Protein 2AJR (pdb70)

Sequence (624 aa):
HVLTVTLNPALDREIFIEDFQVNRLYRINDLSKTQSPGGKGINVSIALSKLGVPSVATGFVGGYGKILVEELRKISKLITTNFVYVEGETRENIEIIDEKNKTITAINFPGPDVTDDVNHFLRRYKTLSKVDCVVISGSIPPGVNEGICNELVRLARERGVFVFVEQTPRLLERIYEGPEFPNVVKPDLRGNHASFLGVDLKTFDDYVKLAEKLAEKSQVSVVSYEVKNDIVATREGVWLIRSKEEIDTSHLLGAGDAYVAGVYYFIKHGANFLEAKFGFASALAATRRKEKYPDLEAIKKEYDHFTVERVKHVLTVTLNPALDREIFIEDFQVNRLYRINDLSKTQSPGGKGINVSIALSKLGVPSVATGFVGGYGKILVEELRKISKLITTNFVYVEGETRENIEIIDEKNKTITAINFPGPDVTDDVNHFLRRYKTLSKVDCVVISGSIPPGVNEGICNELVRLARERGVFVFVEQTPRLLERIYEGPEFPNVVKPDLRGNHASFLGVDLKTFDDYVKLAEKLAEKSQVSVVSYEVKNDIVATREGVWLIRSKEEIDTSHLLGAGDAYVAGVYYFIKHGANFLEAKFGFASALAATRRKEKYPDLEAIKKEYDHFTVERVK

Radius of gyration: 28.87 Å; Cα contacts (8 Å, |Δi|>4): 1434; chains: 2; bounding box: 76×63×67 Å

Organism: Thermotoga maritima (strain ATCC 43589 / DSM 3109 / JCM 10099 / NBRC 100826 / MSB8) (NCBI:txid243274)

Nearest PDB structures (foldseek):
  2ajr-assembly1_B  TM=1.003E+00  e=1.050E-59  Thermotoga maritima
  3uqd-assembly1_C  TM=8.537E-01  e=3.147E-20  Escherichia coli K-12
  3cqd-assembly1_A-2  TM=8.526E-01  e=2.576E-19  unclassified
  3umo-assembly1_A  TM=8.609E-01  e=9.195E-19  Escherichia coli K-12
  3uqe-assembly1_B-2  TM=8.311E-01  e=7.788E-19  Escherichia coli K-12

Structure (mmCIF, N/CA/C/O backbone):
data_2AJR
#
_entry.id   2AJR
#
_cell.length_a   115.796
_cell.length_b   115.796
_cell.length_c   124.828
_cell.angle_alpha   90.000
_cell.angle_beta   90.000
_cell.angle_gamma   90.000
#
_symmetry.space_group_name_H-M   'P 41 21 2'
#
loop_
_entity.id
_entity.type
_entity.pdbx_description
1 polymer 'sugar kinase, pfkB family'
2 non-polymer 'MAGNESIUM ION'
3 non-polymer 'ACETATE ION'
4 water water
#
loop_
_atom_site.group_PDB
_atom_site.id
_atom_site.type_symbol
_atom_site.label_atom_id
_atom_site.label_alt_id
_atom_site.label_comp_id
_atom_site.label_asym_id
_atom_site.label_entity_id
_atom_site.label_seq_id
_atom_site.pdbx_PDB_ins_code
_atom_site.Cartn_x
_atom_site.Cartn_y
_atom_site.Cartn_z
_atom_site.occupancy
_atom_site.B_iso_or_equiv
_atom_site.auth_seq_id
_atom_site.auth_comp_id
_atom_site.auth_asym_id
_atom_site.auth_atom_id
_atom_site.pdbx_PDB_model_num
ATOM 1 N N . HIS A 1 12 ? 21.130 -10.934 119.669 1.00 63.39 0 HIS A N 1
ATOM 2 C CA . HIS A 1 12 ? 22.017 -10.199 118.717 1.00 61.18 0 HIS A CA 1
ATOM 3 C C . HIS A 1 12 ? 23.267 -9.731 119.470 1.00 61.49 0 HIS A C 1
ATOM 4 O O . HIS A 1 12 ? 23.199 -9.415 120.660 1.00 62.06 0 HIS A O 1
ATOM 15 N N . VAL A 1 14 ? 27.548 -8.143 118.402 1.00 45.78 2 VAL A N 1
ATOM 16 C CA . VAL A 1 14 ? 28.384 -7.600 117.340 1.00 40.35 2 VAL A CA 1
ATOM 17 C C . VAL A 1 14 ? 29.849 -7.931 117.578 1.00 37.52 2 VAL A C 1
ATOM 18 O O . VAL A 1 14 ? 30.309 -7.947 118.716 1.00 36.90 2 VAL A O 1
ATOM 22 N N . LEU A 1 15 ? 30.576 -8.190 116.491 1.00 35.21 3 LEU A N 1
ATOM 23 C CA . LEU A 1 15 ? 32.037 -8.318 116.505 1.00 32.57 3 LEU A CA 1
ATOM 24 C C . LEU A 1 15 ? 32.657 -7.109 115.812 1.00 32.51 3 LEU A C 1
ATOM 25 O O . LEU A 1 15 ? 32.332 -6.853 114.651 1.00 32.07 3 LEU A O 1
ATOM 30 N N . THR A 1 16 ? 33.546 -6.387 116.501 1.00 29.90 4 THR A N 1
ATOM 31 C CA . THR A 1 16 ? 34.295 -5.299 115.877 1.00 29.65 4 THR A CA 1
ATOM 32 C C . THR A 1 16 ? 35.757 -5.722 115.732 1.00 31.53 4 THR A C 1
ATOM 33 O O . THR A 1 16 ? 36.362 -6.264 116.667 1.00 30.93 4 THR A O 1
ATOM 37 N N . VAL A 1 17 ? 36.308 -5.472 114.543 1.00 31.67 5 VAL A N 1
ATOM 38 C CA . VAL A 1 17 ? 37.684 -5.792 114.233 1.00 30.24 5 VAL A CA 1
ATOM 39 C C . VAL A 1 17 ? 38.435 -4.493 114.044 1.00 30.65 5 VAL A C 1
ATOM 40 O O . VAL A 1 17 ? 38.044 -3.670 113.235 1.00 31.69 5 VAL A O 1
ATOM 44 N N . THR A 1 18 ? 39.515 -4.321 114.790 1.00 30.56 6 THR A N 1
ATOM 45 C CA . THR A 1 18 ? 40.363 -3.131 114.705 1.00 30.66 6 THR A CA 1
ATOM 46 C C . THR A 1 18 ? 41.793 -3.634 114.632 1.00 29.80 6 THR A C 1
ATOM 47 O O . THR A 1 18 ? 42.438 -3.855 115.649 1.00 32.77 6 THR A O 1
ATOM 51 N N . LEU A 1 19 ? 42.289 -3.856 113.430 1.00 29.84 7 LEU A N 1
ATOM 52 C CA . LEU A 1 19 ? 43.595 -4.450 113.281 1.00 29.03 7 LEU A CA 1
ATOM 53 C C . LEU A 1 19 ? 44.685 -3.522 113.775 1.00 29.66 7 LEU A C 1
ATOM 54 O O . LEU A 1 19 ? 45.763 -3.991 114.159 1.00 30.88 7 LEU A O 1
ATOM 59 N N . ASN A 1 20 ? 44.400 -2.220 113.785 1.00 30.86 8 ASN A N 1
ATOM 60 C CA . ASN A 1 20 ? 45.371 -1.201 114.190 1.00 30.61 8 ASN A CA 1
ATOM 61 C C . ASN A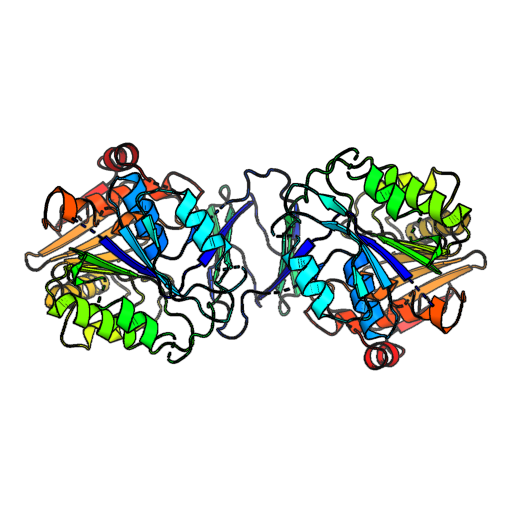 1 20 ? 44.799 -0.246 115.255 1.00 31.09 8 ASN A C 1
ATOM 62 O O . ASN A 1 20 ? 44.576 0.925 114.991 1.00 30.57 8 ASN A O 1
ATOM 67 N N . PRO A 1 21 ? 44.592 -0.739 116.478 1.00 32.41 9 PRO A N 1
ATOM 68 C CA . PRO A 1 21 ? 44.044 0.115 117.526 1.00 33.64 9 PRO A CA 1
ATOM 69 C C . PRO A 1 21 ? 44.962 1.247 117.902 1.00 34.01 9 PRO A C 1
ATOM 70 O O . PRO A 1 21 ? 46.150 1.199 117.597 1.00 35.31 9 PRO A O 1
ATOM 74 N N . ALA A 1 22 ? 44.429 2.249 118.598 1.00 33.94 10 ALA A N 1
ATOM 75 C CA . ALA A 1 22 ? 45.268 3.337 119.088 1.00 33.32 10 ALA A CA 1
ATOM 76 C C . ALA A 1 22 ? 44.779 3.851 120.432 1.00 34.48 10 ALA A C 1
ATOM 77 O O . ALA A 1 22 ? 43.607 3.736 120.745 1.00 37.65 10 ALA A O 1
ATOM 79 N N . LEU A 1 23 ? 45.698 4.374 121.235 1.00 34.29 11 LEU A N 1
ATOM 80 C CA . LEU A 1 23 ? 45.357 5.281 122.316 1.00 35.39 11 LEU A CA 1
ATOM 81 C C . LEU A 1 23 ? 45.331 6.692 121.750 1.00 35.50 11 LEU A C 1
ATOM 82 O O . LEU A 1 23 ? 46.308 7.152 121.184 1.00 38.75 11 LEU A O 1
ATOM 87 N N . ASP A 1 24 ? 44.208 7.372 121.887 1.00 35.25 12 ASP A N 1
ATOM 88 C CA . ASP A 1 24 ? 44.072 8.725 121.396 1.00 35.83 12 ASP A CA 1
ATOM 89 C C . ASP A 1 24 ? 44.409 9.660 122.534 1.00 37.41 12 ASP A C 1
ATOM 90 O O . ASP A 1 24 ? 43.769 9.617 123.587 1.00 40.27 12 ASP A O 1
ATOM 95 N N . ARG A 1 25 ? 45.436 10.480 122.343 1.00 38.16 13 ARG A N 1
ATOM 96 C CA . ARG A 1 25 ? 45.707 11.573 123.250 1.00 36.92 13 ARG A CA 1
ATOM 97 C C . ARG A 1 25 ? 45.214 12.876 122.651 1.00 36.05 13 ARG A C 1
ATOM 98 O O . ARG A 1 25 ? 45.840 13.428 121.742 1.00 34.38 13 ARG A O 1
ATOM 106 N N . GLU A 1 26 ? 44.093 13.364 123.175 1.00 37.17 14 GLU A N 1
ATOM 107 C CA . GLU A 1 26 ? 43.520 14.648 122.770 1.00 37.53 14 GLU A CA 1
ATOM 108 C C . GLU A 1 26 ? 44.035 15.767 123.683 1.00 34.29 14 GLU A C 1
ATOM 109 O O . GLU A 1 26 ? 44.091 15.642 124.905 1.00 34.94 14 GLU A O 1
ATOM 115 N N . ILE A 1 27 ? 44.424 16.869 123.072 1.00 32.32 15 ILE A N 1
ATOM 116 C CA . ILE A 1 27 ? 44.964 18.005 123.788 1.00 29.68 15 ILE A CA 1
ATOM 117 C C . ILE A 1 27 ? 44.235 19.212 123.231 1.00 29.18 15 ILE A C 1
ATOM 118 O O . ILE A 1 27 ? 44.148 19.364 122.016 1.00 29.44 15 ILE A O 1
ATOM 123 N N . PHE A 1 28 ? 43.716 20.058 124.112 1.00 29.61 16 PHE A N 1
ATOM 124 C CA . PHE A 1 28 ? 42.892 21.196 123.724 1.00 31.44 16 PHE A CA 1
ATOM 125 C C . PHE A 1 28 ? 43.641 22.469 124.052 1.00 30.80 16 PHE A C 1
ATOM 126 O O . PHE A 1 28 ? 43.846 22.788 125.201 1.00 31.25 16 PHE A O 1
ATOM 134 N N . ILE A 1 29 ? 44.091 23.150 123.010 1.00 31.50 17 ILE A N 1
ATOM 135 C CA . ILE A 1 29 ? 44.884 24.357 123.118 1.00 32.05 17 ILE A CA 1
ATOM 136 C C . ILE A 1 29 ? 44.272 25.421 122.210 1.00 32.48 17 ILE A C 1
ATOM 137 O O . ILE A 1 29 ? 44.204 25.266 120.996 1.00 33.81 17 ILE A O 1
ATOM 142 N N . GLU A 1 30 ? 43.827 26.504 122.795 1.00 34.53 18 GLU A N 1
ATOM 143 C CA . GLU A 1 30 ? 43.333 27.628 122.012 1.00 36.29 18 GLU A CA 1
ATOM 144 C C . GLU A 1 30 ? 44.518 28.446 121.451 1.00 35.49 18 GLU A C 1
ATOM 145 O O . GLU A 1 30 ? 45.489 28.724 122.167 1.00 33.03 18 GLU A O 1
ATOM 151 N N . ASP A 1 31 ? 44.413 28.823 120.170 1.00 35.10 19 ASP A N 1
ATOM 152 C CA . ASP A 1 31 ? 45.476 29.526 119.427 1.00 34.35 19 ASP A CA 1
ATOM 153 C C . ASP A 1 31 ? 46.746 28.718 119.410 1.00 31.76 19 ASP A C 1
ATOM 154 O O . ASP A 1 31 ? 47.818 29.204 119.721 1.00 30.59 19 ASP A O 1
ATOM 159 N N . PHE A 1 32 ? 46.602 27.463 119.024 1.00 31.87 20 PHE A N 1
ATOM 160 C CA . PHE A 1 32 ? 47.738 26.596 118.847 1.00 31.12 20 PHE A CA 1
ATOM 161 C C . PHE A 1 32 ? 48.516 27.036 117.612 1.00 31.30 20 PHE A C 1
ATOM 162 O O . PHE A 1 32 ? 47.972 27.105 116.489 1.00 30.76 20 PHE A O 1
ATOM 170 N N . GLN A 1 33 ? 49.785 27.352 117.832 1.00 31.05 21 GLN A N 1
ATOM 171 C CA . GLN A 1 33 ? 50.700 27.635 116.748 1.00 31.76 21 GLN A CA 1
ATOM 172 C C . GLN A 1 33 ? 52.025 26.920 116.960 1.00 31.14 21 GLN A C 1
ATOM 173 O O . GLN A 1 33 ? 52.383 26.502 118.057 1.00 31.31 21 GLN A O 1
ATOM 179 N N . VAL A 1 34 ? 52.742 26.806 115.861 1.00 30.71 22 VAL A N 1
ATOM 180 C CA . VAL A 1 34 ? 53.937 26.013 115.748 1.00 29.19 22 VAL A CA 1
ATOM 181 C C . VAL A 1 34 ? 55.114 26.779 116.359 1.00 28.06 22 VAL A C 1
ATOM 182 O O . VAL A 1 34 ? 55.087 28.002 116.420 1.00 29.62 22 VAL A O 1
ATOM 186 N N . ASN A 1 35 ? 56.123 26.062 116.833 1.00 26.99 23 ASN A N 1
ATOM 187 C CA . ASN A 1 35 ? 57.334 26.683 117.400 1.00 29.04 23 ASN A CA 1
ATOM 188 C C . ASN A 1 35 ? 57.099 27.446 118.722 1.00 29.44 23 ASN A C 1
ATOM 189 O O . ASN A 1 35 ? 57.680 28.503 118.940 1.00 28.38 23 ASN A O 1
ATOM 194 N N . ARG A 1 36 ? 56.244 26.905 119.588 1.00 30.94 24 ARG A N 1
ATOM 195 C CA . ARG A 1 36 ? 56.029 27.438 120.935 1.00 31.39 24 ARG A CA 1
ATOM 196 C C . ARG A 1 36 ? 55.879 26.300 121.949 1.00 29.16 24 ARG A C 1
ATOM 197 O O . ARG A 1 36 ? 55.518 25.173 121.598 1.00 25.78 24 ARG A O 1
ATOM 205 N N . LEU A 1 37 ? 56.195 26.603 123.206 1.00 29.68 25 LEU A N 1
ATOM 206 C CA . LEU A 1 37 ? 56.022 25.659 124.316 1.00 28.42 25 LEU A CA 1
ATOM 207 C C . LEU A 1 37 ? 54.664 25.873 124.952 1.00 28.01 25 LEU A C 1
ATOM 208 O O . LEU A 1 37 ? 54.320 26.989 125.292 1.00 29.61 25 LEU A O 1
ATOM 213 N N . TYR A 1 38 ? 53.888 24.813 125.112 1.00 28.51 26 TYR A N 1
ATOM 214 C CA . TYR A 1 38 ? 52.618 24.906 125.828 1.00 29.65 26 TYR A CA 1
ATOM 215 C C . TYR A 1 38 ? 52.636 24.079 127.113 1.00 31.13 26 TYR A C 1
ATOM 216 O O . TYR A 1 38 ? 52.968 22.901 127.087 1.00 30.31 26 TYR A O 1
ATOM 225 N N . ARG A 1 39 ? 52.297 24.720 128.234 1.00 32.79 27 ARG A N 1
ATOM 226 C CA . ARG A 1 39 ? 52.099 24.030 129.504 1.00 33.31 27 ARG A CA 1
ATOM 227 C C . ARG A 1 39 ? 50.615 23.811 129.764 1.00 33.72 27 ARG A C 1
ATOM 228 O O . ARG A 1 39 ? 49.905 24.752 130.057 1.00 32.42 27 ARG A O 1
ATOM 236 N N . ILE A 1 40 ? 50.148 22.573 129.647 1.00 35.78 28 ILE A N 1
ATOM 237 C CA . ILE A 1 40 ? 48.769 22.257 129.980 1.00 38.84 28 ILE A CA 1
ATOM 238 C C . ILE A 1 40 ? 48.667 22.072 131.501 1.00 40.18 28 ILE A C 1
ATOM 239 O O . ILE A 1 40 ? 49.012 21.017 132.010 1.00 42.27 28 ILE A O 1
ATOM 244 N N . ASN A 1 41 ? 48.222 23.099 132.224 1.00 42.14 29 ASN A N 1
ATOM 245 C CA . ASN A 1 41 ? 48.019 23.015 133.701 1.00 43.61 29 ASN A CA 1
ATOM 246 C C . ASN A 1 41 ? 46.691 22.344 134.051 1.00 45.26 29 ASN A C 1
ATOM 247 O O . ASN A 1 41 ? 46.620 21.449 134.892 1.00 45.51 29 ASN A O 1
ATOM 252 N N . ASP A 1 42 ? 45.645 22.833 133.398 1.00 46.13 30 ASP A N 1
ATOM 253 C CA . ASP A 1 42 ? 44.297 22.313 133.511 1.00 46.79 30 ASP A CA 1
ATOM 254 C C . ASP A 1 42 ? 44.258 20.864 133.028 1.00 47.11 30 ASP A C 1
ATOM 255 O O . ASP A 1 42 ? 44.533 20.594 131.851 1.00 47.91 30 ASP A O 1
ATOM 260 N N . LEU A 1 43 ? 43.909 19.935 133.921 1.00 46.77 31 LEU A N 1
ATOM 261 C CA . LEU A 1 43 ? 43.837 18.511 133.548 1.00 47.10 31 LEU A CA 1
ATOM 262 C C . LEU A 1 43 ? 42.642 18.217 132.631 1.00 45.38 31 LEU A C 1
ATOM 263 O O . LEU A 1 43 ? 42.595 17.160 131.992 1.00 44.96 31 LEU A O 1
ATOM 268 N N . SER A 1 44 ? 41.695 19.152 132.557 1.00 43.73 32 SER A N 1
ATOM 269 C CA . SER A 1 44 ? 40.551 19.033 131.647 1.00 43.91 32 SER A CA 1
ATOM 270 C C . SER A 1 44 ? 40.835 19.467 130.213 1.00 43.57 32 SER A C 1
ATOM 271 O O . SER A 1 44 ? 39.924 19.462 129.391 1.00 43.57 32 SER A O 1
ATOM 274 N N . LYS A 1 45 ? 42.056 19.900 129.915 1.00 44.16 33 LYS A N 1
ATOM 275 C CA . LYS A 1 45 ? 42.417 20.270 128.540 1.00 45.61 33 LYS A CA 1
ATOM 276 C C . LYS A 1 45 ? 43.215 19.157 127.864 1.00 44.80 33 LYS A C 1
ATOM 277 O O . LYS A 1 45 ? 43.825 19.348 126.813 1.00 43.54 33 LYS A O 1
ATOM 283 N N . THR A 1 46 ? 43.205 17.991 128.496 1.00 45.11 34 THR A N 1
ATOM 284 C CA . THR A 1 46 ? 43.703 16.787 127.895 1.00 44.59 34 THR A CA 1
ATOM 285 C C . THR A 1 46 ? 42.748 15.631 128.182 1.00 44.53 34 THR A C 1
ATOM 286 O O . THR A 1 46 ? 42.024 15.626 129.168 1.00 45.28 34 THR A O 1
ATOM 290 N N . GLN A 1 47 ? 42.758 14.656 127.292 1.00 45.18 35 GLN A N 1
ATOM 291 C CA . GLN A 1 47 ? 41.879 13.511 127.384 1.00 46.09 35 GLN A CA 1
ATOM 292 C C . GLN A 1 47 ? 42.616 12.345 126.767 1.00 44.33 35 GLN A C 1
ATOM 293 O O . GLN A 1 47 ? 43.317 12.498 125.766 1.00 44.51 35 GLN A O 1
ATOM 307 N N . SER A 1 49 ? 42.074 8.130 125.720 1.00 39.23 37 SER A N 1
ATOM 308 C CA . SER A 1 49 ? 41.070 7.096 125.605 1.00 39.21 37 SER A CA 1
ATOM 309 C C . SER A 1 49 ? 41.439 6.071 124.559 1.00 38.18 37 SER A C 1
ATOM 310 O O . SER A 1 49 ? 42.162 6.391 123.621 1.00 38.53 37 SER A O 1
ATOM 313 N N . PRO A 1 50 ? 40.920 4.842 124.696 1.00 35.08 38 PRO A N 1
ATOM 314 C CA . PRO A 1 50 ? 41.034 3.844 123.656 1.00 33.81 38 PRO A CA 1
ATOM 315 C C . PRO A 1 50 ? 40.403 4.295 122.369 1.00 33.64 38 PRO A C 1
ATOM 316 O O . PRO A 1 50 ? 39.346 4.907 122.397 1.00 35.54 38 PRO A O 1
ATOM 320 N N . GLY A 1 51 ? 41.054 3.972 121.253 1.00 33.56 39 GLY A N 1
ATOM 321 C CA . GLY A 1 51 ? 40.616 4.361 119.933 1.00 32.21 39 GLY A CA 1
ATOM 322 C C . GLY A 1 51 ? 40.969 3.339 118.870 1.00 32.35 39 GLY A C 1
ATOM 323 O O . GLY A 1 51 ? 41.339 2.207 119.175 1.00 32.74 39 GLY A O 1
ATOM 324 N N . GLY A 1 52 ? 40.864 3.749 117.612 1.00 32.59 40 GLY A N 1
ATOM 325 C CA . GLY A 1 52 ? 40.807 2.810 116.503 1.00 34.27 40 GLY A CA 1
ATOM 326 C C . GLY A 1 52 ? 39.347 2.689 116.137 1.00 34.62 40 GLY A C 1
ATOM 327 O O . GLY A 1 52 ? 38.486 2.661 117.009 1.00 35.43 40 GLY A O 1
ATOM 328 N N . LYS A 1 53 ? 39.058 2.627 114.851 1.00 35.51 41 LYS A N 1
ATOM 329 C CA . LYS A 1 53 ? 37.677 2.768 114.396 1.00 37.24 41 LYS A CA 1
ATOM 330 C C . LYS A 1 53 ? 36.721 1.715 114.981 1.00 35.71 41 LYS A C 1
ATOM 331 O O . LYS A 1 53 ? 35.641 2.063 115.449 1.00 37.44 41 LYS A O 1
ATOM 337 N N . GLY A 1 54 ? 37.125 0.452 114.993 1.00 33.81 42 GLY A N 1
ATOM 338 C CA . GLY A 1 54 ? 36.262 -0.615 115.485 1.00 34.55 42 GLY A CA 1
ATOM 339 C C . GLY A 1 54 ? 36.072 -0.573 116.994 1.00 35.36 42 GLY A C 1
ATOM 340 O O . GLY A 1 54 ? 35.004 -0.910 117.523 1.00 36.41 42 GLY A O 1
ATOM 341 N N . ILE A 1 55 ? 37.120 -0.156 117.688 1.00 34.08 43 ILE A N 1
ATOM 342 C CA . ILE A 1 55 ? 37.062 0.021 119.121 1.00 32.55 43 ILE A CA 1
ATOM 343 C C . ILE A 1 55 ? 36.099 1.148 119.490 1.00 32.68 43 ILE A C 1
ATOM 344 O O . ILE A 1 55 ? 35.339 1.017 120.447 1.00 30.73 43 ILE A O 1
ATOM 349 N N . ASN A 1 56 ? 36.122 2.238 118.718 1.00 33.21 44 ASN A N 1
ATOM 350 C CA . ASN A 1 56 ? 35.207 3.359 118.952 1.00 33.11 44 ASN A CA 1
ATOM 351 C C . ASN A 1 56 ? 33.762 2.900 118.672 1.00 32.22 44 ASN A C 1
ATOM 352 O O . ASN A 1 56 ? 32.827 3.340 119.346 1.00 30.55 44 ASN A O 1
ATOM 357 N N . VAL A 1 57 ? 33.591 2.020 117.681 1.00 31.00 45 VAL A N 1
ATOM 358 C CA . VAL A 1 57 ? 32.266 1.457 117.385 1.00 30.43 45 VAL A CA 1
ATOM 359 C C . VAL A 1 57 ? 31.775 0.628 118.561 1.00 30.09 45 VAL A C 1
ATOM 360 O O . VAL A 1 57 ? 30.616 0.738 118.932 1.00 31.98 45 VAL A O 1
ATOM 364 N N . SER A 1 58 ? 32.653 -0.167 119.166 1.00 29.02 46 SER A N 1
ATOM 365 C CA . SER A 1 58 ? 32.310 -0.873 120.397 1.00 29.98 46 SER A CA 1
ATOM 366 C C . SER A 1 58 ? 31.914 0.077 121.520 1.00 30.19 46 SER A C 1
ATOM 367 O O . SER A 1 58 ? 30.929 -0.150 122.216 1.00 30.53 46 SER A O 1
ATOM 370 N N . ILE A 1 59 ? 32.681 1.143 121.708 1.00 31.59 47 ILE A N 1
ATOM 371 C CA . ILE A 1 59 ? 32.347 2.131 122.738 1.00 31.64 47 ILE A CA 1
ATOM 372 C C . ILE A 1 59 ? 30.972 2.737 122.407 1.00 31.73 47 ILE A C 1
ATOM 373 O O . ILE A 1 59 ? 30.080 2.734 123.250 1.00 33.27 47 ILE A O 1
ATOM 378 N N . ALA A 1 60 ? 30.805 3.216 121.177 1.00 30.75 48 ALA A N 1
ATOM 379 C CA . ALA A 1 60 ? 29.513 3.716 120.680 1.00 30.88 48 ALA A CA 1
ATOM 380 C C . ALA A 1 60 ? 28.335 2.747 120.929 1.00 31.67 48 ALA A C 1
ATOM 381 O O . ALA A 1 60 ? 27.306 3.133 121.485 1.00 32.66 48 ALA A O 1
ATOM 383 N N . LEU A 1 61 ? 28.477 1.496 120.514 1.00 30.95 49 LEU A N 1
ATOM 384 C CA . LEU A 1 61 ? 27.417 0.522 120.736 1.00 31.28 49 LEU A CA 1
ATOM 385 C C . LEU A 1 61 ? 27.098 0.333 122.234 1.00 31.98 49 LEU A C 1
ATOM 386 O O . LEU A 1 61 ? 25.917 0.190 122.608 1.00 32.78 49 LEU A O 1
ATOM 391 N N . SER A 1 62 ? 28.129 0.363 123.082 1.00 31.84 50 SER A N 1
ATOM 392 C CA . SER A 1 62 ? 27.932 0.221 124.527 1.00 33.84 50 SER A CA 1
ATOM 393 C C . SER A 1 62 ? 27.041 1.326 125.100 1.00 33.61 50 SER A C 1
ATOM 394 O O . SER A 1 62 ? 26.167 1.042 125.891 1.00 33.62 50 SER A O 1
ATOM 397 N N . LYS A 1 63 ? 27.226 2.567 124.665 1.00 34.95 51 LYS A N 1
ATOM 398 C CA . LYS A 1 63 ? 26.389 3.678 125.126 1.00 36.95 51 LYS A CA 1
ATOM 399 C C . LYS A 1 63 ? 24.924 3.454 124.779 1.00 36.20 51 LYS A C 1
ATOM 400 O O . LYS A 1 63 ? 24.037 4.012 125.426 1.00 36.09 51 LYS A O 1
ATOM 406 N N . LEU A 1 64 ? 24.675 2.661 123.743 1.00 35.31 52 LEU A N 1
ATOM 407 C CA . LEU A 1 64 ? 23.315 2.380 123.296 1.00 35.19 52 LEU A CA 1
ATOM 408 C C . LEU A 1 64 ? 22.819 1.019 123.779 1.00 34.96 52 LEU A C 1
ATOM 409 O O . LEU A 1 64 ? 21.812 0.505 123.287 1.00 35.46 52 LEU A O 1
ATOM 414 N N . GLY A 1 65 ? 23.539 0.426 124.724 1.00 34.67 53 GLY A N 1
ATOM 415 C CA . GLY A 1 65 ? 23.134 -0.839 125.327 1.00 32.97 53 GLY A CA 1
ATOM 416 C C . GLY A 1 65 ? 23.362 -2.076 124.475 1.00 33.07 53 GLY A C 1
ATOM 417 O O . GLY A 1 65 ? 22.900 -3.135 124.831 1.00 31.78 53 GLY A O 1
ATOM 418 N N . VAL A 1 66 ? 24.082 -1.966 123.361 1.00 34.24 54 VAL A N 1
ATOM 419 C CA . VAL A 1 66 ? 24.377 -3.135 122.532 1.00 33.55 54 VAL A CA 1
ATOM 420 C C . VAL A 1 66 ? 25.782 -3.659 122.863 1.00 32.70 54 VAL A C 1
ATOM 421 O O . VAL A 1 66 ? 26.743 -2.910 122.784 1.00 33.42 54 VAL A O 1
ATOM 425 N N . PRO A 1 67 ? 25.898 -4.946 123.245 1.00 31.59 55 PRO A N 1
ATOM 426 C CA . PRO A 1 67 ? 27.199 -5.522 123.564 1.00 30.38 55 PRO A CA 1
ATOM 427 C C . PRO A 1 67 ? 28.000 -5.849 122.323 1.00 32.09 55 PRO A C 1
ATOM 428 O O . PRO A 1 67 ? 27.427 -6.009 121.233 1.00 32.53 55 PRO A O 1
ATOM 432 N N . SER A 1 68 ? 29.321 -5.910 122.470 1.00 31.44 56 SER A N 1
ATOM 433 C CA . SER A 1 68 ? 30.169 -6.316 121.364 1.00 32.46 56 SER A CA 1
ATOM 434 C C . SER A 1 68 ? 31.373 -7.083 121.864 1.00 33.06 56 SER A C 1
ATOM 435 O O . SER A 1 68 ? 31.752 -6.941 123.017 1.00 34.44 56 SER A O 1
ATOM 438 N N . VAL A 1 69 ? 31.956 -7.904 120.991 1.00 33.72 57 VAL A N 1
ATOM 439 C CA . VAL A 1 69 ? 33.326 -8.388 121.172 1.00 33.41 57 VAL A CA 1
ATOM 440 C C . VAL A 1 69 ? 34.263 -7.556 120.308 1.00 33.12 57 VAL A C 1
ATOM 441 O O . VAL A 1 69 ? 34.022 -7.387 119.109 1.00 33.76 57 VAL A O 1
ATOM 445 N N . ALA A 1 70 ? 35.321 -7.029 120.922 1.00 32.24 58 ALA A N 1
ATOM 446 C CA . ALA A 1 70 ? 36.310 -6.231 120.211 1.00 31.52 58 ALA A CA 1
ATOM 447 C C . ALA A 1 70 ? 37.552 -7.075 119.974 1.00 32.22 58 ALA A C 1
ATOM 448 O O . ALA A 1 70 ? 38.134 -7.598 120.924 1.00 34.19 58 ALA A O 1
ATOM 450 N N . THR A 1 71 ? 37.964 -7.206 118.713 1.00 30.82 59 THR A N 1
ATOM 451 C CA . THR A 1 71 ? 39.196 -7.913 118.392 1.00 29.46 59 THR A CA 1
ATOM 452 C C . THR A 1 71 ? 40.172 -7.087 117.520 1.00 29.29 59 THR A C 1
ATOM 453 O O . THR A 1 71 ? 39.828 -6.006 117.041 1.00 26.85 59 THR A O 1
ATOM 457 N N . GLY A 1 72 ? 41.384 -7.624 117.342 1.00 28.04 60 GLY A N 1
ATOM 458 C CA . GLY A 1 72 ? 42.496 -6.903 116.732 1.00 29.04 60 GLY A CA 1
ATOM 459 C C . GLY A 1 72 ? 43.855 -7.293 117.311 1.00 29.57 60 GLY A C 1
ATOM 460 O O . GLY A 1 72 ? 44.019 -8.373 117.880 1.00 30.24 60 GLY A O 1
ATOM 461 N N . PHE A 1 73 ? 44.840 -6.412 117.164 1.00 29.31 61 PHE A N 1
ATOM 462 C CA . PHE A 1 73 ? 46.154 -6.641 117.751 1.00 29.22 61 PHE A CA 1
ATOM 463 C C . PHE A 1 73 ? 46.440 -5.555 118.770 1.00 28.41 61 PHE A C 1
ATOM 464 O O . PHE A 1 73 ? 46.163 -4.404 118.515 1.00 30.32 61 PHE A O 1
ATOM 472 N N . VAL A 1 74 ? 46.995 -5.920 119.920 1.00 27.57 62 VAL A N 1
ATOM 473 C CA . VAL A 1 74 ? 47.474 -4.948 120.875 1.00 27.62 62 VAL A CA 1
ATOM 474 C C . VAL A 1 74 ? 48.848 -5.384 121.299 1.00 27.57 62 VAL A C 1
ATOM 475 O O . VAL A 1 74 ? 49.191 -6.565 121.180 1.00 27.55 62 VAL A O 1
ATOM 479 N N . GLY A 1 75 ? 49.646 -4.452 121.806 1.00 28.20 63 GLY A N 1
ATOM 480 C CA . GLY A 1 75 ? 50.963 -4.845 122.302 1.00 29.73 63 GLY A CA 1
ATOM 481 C C . GLY A 1 75 ? 51.618 -3.879 123.245 1.00 29.01 63 GLY A C 1
ATOM 482 O O . GLY A 1 75 ? 51.254 -2.716 123.299 1.00 30.08 63 GLY A O 1
ATOM 483 N N . GLY A 1 76 ? 52.605 -4.376 123.980 1.00 30.91 64 GLY A N 1
ATOM 484 C CA . GLY A 1 76 ? 53.406 -3.555 124.885 1.00 32.50 64 GLY A CA 1
ATOM 485 C C . GLY A 1 76 ? 52.664 -2.789 125.963 1.00 33.77 64 GLY A C 1
ATOM 486 O O . GLY A 1 76 ? 51.553 -3.143 126.351 1.00 35.71 64 GLY A O 1
ATOM 487 N N . TYR A 1 77 ? 53.304 -1.728 126.441 1.00 34.90 65 TYR A N 1
ATOM 488 C CA . TYR A 1 77 ? 52.754 -0.865 127.481 1.00 36.41 65 TYR A CA 1
ATOM 489 C C . TYR A 1 77 ? 51.452 -0.194 127.069 1.00 35.47 65 TYR A C 1
ATOM 490 O O . TYR A 1 77 ? 50.499 -0.128 127.856 1.00 34.16 65 TYR A O 1
ATOM 507 N N . GLY A 1 79 ? 49.448 -1.206 124.800 1.00 33.44 67 GLY A N 1
ATOM 508 C CA . GLY A 1 79 ? 48.446 -2.241 124.689 1.00 33.62 67 GLY A CA 1
ATOM 509 C C . GLY A 1 79 ? 47.753 -2.477 126.010 1.00 33.46 67 GLY A C 1
ATOM 510 O O . GLY A 1 79 ? 46.531 -2.567 126.055 1.00 33.23 67 GLY A O 1
ATOM 511 N N . LYS A 1 80 ? 48.530 -2.566 127.085 1.00 33.70 68 LYS A N 1
ATOM 512 C CA . LYS A 1 80 ? 47.969 -2.850 128.404 1.00 36.01 68 LYS A CA 1
ATOM 513 C C . LYS A 1 80 ? 47.006 -1.766 128.841 1.00 35.17 68 LYS A C 1
ATOM 514 O O . LYS A 1 80 ? 45.918 -2.055 129.342 1.00 34.50 68 LYS A O 1
ATOM 520 N N . ILE A 1 81 ? 47.418 -0.518 128.659 1.00 34.30 69 ILE A N 1
ATOM 521 C CA . ILE A 1 81 ? 46.569 0.601 128.977 1.00 33.79 69 ILE A CA 1
ATOM 522 C C . ILE A 1 81 ? 45.278 0.515 128.171 1.00 32.99 69 ILE A C 1
ATOM 523 O O . ILE A 1 81 ? 44.193 0.679 128.719 1.00 32.80 69 ILE A O 1
ATOM 528 N N . LEU A 1 82 ? 45.387 0.252 126.873 1.00 32.84 70 LEU A N 1
ATOM 529 C CA . LEU A 1 82 ? 44.191 0.222 126.009 1.00 33.17 70 LEU A CA 1
ATOM 530 C C . LEU A 1 82 ? 43.169 -0.782 126.520 1.00 34.11 70 LEU A C 1
ATOM 531 O O . LEU A 1 82 ? 41.996 -0.445 126.675 1.00 35.98 70 LEU A O 1
ATOM 536 N N . VAL A 1 83 ? 43.615 -2.003 126.811 1.00 32.53 71 VAL A N 1
ATOM 537 C CA . VAL A 1 83 ? 42.695 -3.075 127.152 1.00 31.12 71 VAL A CA 1
ATOM 538 C C . VAL A 1 83 ? 42.025 -2.757 128.473 1.00 32.77 71 VAL A C 1
ATOM 539 O O . VAL A 1 83 ? 40.816 -2.968 128.633 1.00 31.22 71 VAL A O 1
ATOM 543 N N . GLU A 1 84 ? 42.799 -2.232 129.415 1.00 33.13 72 GLU A N 1
ATOM 544 C CA . GLU A 1 84 ? 42.278 -1.990 130.747 1.00 36.04 72 GLU A CA 1
ATOM 545 C C . GLU A 1 84 ? 41.309 -0.834 130.730 1.00 35.11 72 GLU A C 1
ATOM 546 O O . GLU A 1 84 ? 40.228 -0.923 131.292 1.00 36.42 72 GLU A O 1
ATOM 552 N N . GLU A 1 85 ? 41.688 0.245 130.060 1.00 35.07 73 GLU A N 1
ATOM 553 C CA . GLU A 1 85 ? 40.797 1.382 129.911 1.00 35.02 73 GLU A CA 1
ATOM 554 C C . GLU A 1 85 ? 39.526 0.951 129.226 1.00 34.30 73 GLU A C 1
ATOM 555 O O . GLU A 1 85 ? 38.446 1.333 129.640 1.00 35.50 73 GLU A O 1
ATOM 561 N N . LEU A 1 86 ? 39.656 0.111 128.210 1.00 34.01 74 LEU A N 1
ATOM 562 C CA . LEU A 1 86 ? 38.507 -0.302 127.426 1.00 35.08 74 LEU A CA 1
ATOM 563 C C . LEU A 1 86 ? 37.540 -1.077 128.277 1.00 35.99 74 LEU A C 1
ATOM 564 O O . LEU A 1 86 ? 36.341 -0.897 128.180 1.00 38.89 74 LEU A O 1
ATOM 569 N N . ARG A 1 87 ? 38.067 -1.939 129.129 1.00 38.22 75 ARG A N 1
ATOM 570 C CA . ARG A 1 87 ? 37.233 -2.773 129.965 1.00 37.99 75 ARG A CA 1
ATOM 571 C C . ARG A 1 87 ? 36.501 -1.952 130.999 1.00 38.40 75 ARG A C 1
ATOM 572 O O . ARG A 1 87 ? 35.400 -2.318 131.404 1.00 39.72 75 ARG A O 1
ATOM 580 N N . LYS A 1 88 ? 37.109 -0.848 131.432 1.00 37.96 76 LYS A N 1
ATOM 581 C CA . LYS A 1 88 ? 36.467 0.049 132.395 1.00 37.62 76 LYS A CA 1
ATOM 582 C C . LYS A 1 88 ? 35.298 0.814 131.788 1.00 35.91 76 LYS A C 1
ATOM 583 O O . LYS A 1 88 ? 34.444 1.293 132.530 1.00 33.82 76 LYS A O 1
ATOM 589 N N . ILE A 1 89 ? 35.272 0.972 130.461 1.00 34.70 77 ILE A N 1
ATOM 590 C CA . ILE A 1 89 ? 34.206 1.757 129.832 1.00 34.33 77 ILE A CA 1
ATOM 591 C C . ILE A 1 89 ? 32.845 1.073 129.961 1.00 35.50 77 ILE A C 1
ATOM 592 O O . ILE A 1 89 ? 31.857 1.752 130.208 1.00 35.53 77 ILE A O 1
ATOM 597 N N . SER A 1 90 ? 32.790 -0.254 129.814 1.00 36.17 78 SER A N 1
ATOM 598 C CA . SER A 1 90 ? 31.518 -0.986 129.905 1.00 35.99 78 SER A CA 1
ATOM 599 C C . SER A 1 90 ? 31.654 -2.505 130.033 1.00 36.94 78 SER A C 1
ATOM 600 O O . SER A 1 90 ? 32.446 -3.132 129.334 1.00 39.65 78 SER A O 1
ATOM 603 N N . LYS A 1 91 ? 30.830 -3.097 130.894 1.00 36.81 79 LYS A N 1
ATOM 604 C CA . LYS A 1 91 ? 30.685 -4.556 130.962 1.00 36.99 79 LYS A CA 1
ATOM 605 C C . LYS A 1 91 ? 30.207 -5.140 129.610 1.00 36.95 79 LYS A C 1
ATOM 606 O O . LYS A 1 91 ? 30.345 -6.335 129.342 1.00 37.96 79 LYS A O 1
ATOM 608 N N . LEU A 1 92 ? 29.638 -4.293 128.762 1.00 35.79 80 LEU A N 1
ATOM 609 C CA . LEU A 1 92 ? 29.091 -4.737 127.490 1.00 34.08 80 LEU A CA 1
ATOM 610 C C . LEU A 1 92 ? 30.136 -5.085 126.421 1.00 33.70 80 LEU A C 1
ATOM 611 O O . LEU A 1 92 ? 29.811 -5.776 125.451 1.00 32.87 80 LEU A O 1
ATOM 616 N N . ILE A 1 93 ? 31.375 -4.620 126.598 1.00 34.08 81 ILE A N 1
ATOM 617 C CA . ILE A 1 93 ? 32.449 -4.901 125.653 1.00 32.56 81 ILE A CA 1
ATOM 618 C C . ILE A 1 93 ? 33.282 -6.038 126.196 1.00 33.80 81 ILE A C 1
ATOM 619 O O . ILE A 1 93 ? 33.749 -5.956 127.319 1.00 35.70 81 ILE A O 1
ATOM 624 N N . THR A 1 94 ? 33.432 -7.103 125.411 1.00 34.57 82 THR A N 1
ATOM 625 C CA . THR A 1 94 ? 34.391 -8.171 125.684 1.00 34.85 82 THR A CA 1
ATOM 626 C C . THR A 1 94 ? 35.563 -7.996 124.731 1.00 36.15 82 THR A C 1
ATOM 627 O O . THR A 1 94 ? 35.371 -7.752 123.543 1.00 37.40 82 THR A O 1
ATOM 631 N N . THR A 1 95 ? 36.780 -8.114 125.247 1.00 36.35 83 THR A N 1
ATOM 632 C CA . THR A 1 95 ? 37.961 -7.993 124.417 1.00 35.20 83 THR A CA 1
ATOM 633 C C . THR A 1 95 ? 38.452 -9.382 124.039 1.00 34.91 83 THR A C 1
ATOM 634 O O . THR A 1 95 ? 38.304 -10.331 124.811 1.00 34.50 83 THR A O 1
ATOM 638 N N . ASN A 1 96 ? 39.015 -9.498 122.841 1.00 33.50 84 ASN A N 1
ATOM 639 C CA . ASN A 1 96 ? 39.602 -10.754 122.388 1.00 33.25 84 ASN A CA 1
ATOM 640 C C . ASN A 1 96 ? 40.738 -10.461 121.400 1.00 31.73 84 ASN A C 1
ATOM 641 O O . ASN A 1 96 ? 40.651 -10.756 120.208 1.00 33.61 84 ASN A O 1
ATOM 646 N N . PHE A 1 97 ? 41.781 -9.837 121.910 1.00 29.36 85 PHE A N 1
ATOM 647 C CA . PHE A 1 97 ? 42.851 -9.302 121.091 1.00 29.34 85 PHE A CA 1
ATOM 648 C C . PHE A 1 97 ? 44.032 -10.254 121.061 1.00 29.68 85 PHE A C 1
ATOM 649 O O . PHE A 1 97 ? 44.386 -10.810 122.080 1.00 30.95 85 PHE A O 1
ATOM 657 N N . VAL A 1 98 ? 44.687 -10.393 119.920 1.00 29.89 86 VAL A N 1
ATOM 658 C CA . VAL A 1 98 ? 45.948 -11.112 119.870 1.00 29.87 86 VAL A CA 1
ATOM 659 C C . VAL A 1 98 ? 47.052 -10.158 120.313 1.00 31.39 86 VAL A C 1
ATOM 660 O O . VAL A 1 98 ? 47.202 -9.062 119.750 1.00 32.63 86 VAL A O 1
ATOM 664 N N . TYR A 1 99 ? 47.817 -10.584 121.313 1.00 31.90 87 TYR A N 1
ATOM 665 C CA . TYR A 1 99 ? 48.890 -9.789 121.882 1.00 33.24 87 TYR A CA 1
ATOM 666 C C . TYR A 1 99 ? 50.155 -9.969 121.076 1.00 33.83 87 TYR A C 1
ATOM 667 O O . TYR A 1 99 ? 50.583 -11.088 120.857 1.00 36.31 87 TYR A O 1
ATOM 676 N N . VAL A 1 100 ? 50.742 -8.865 120.639 1.00 33.33 88 VAL A N 1
ATOM 677 C CA . VAL A 1 100 ? 51.899 -8.898 119.765 1.00 33.43 88 VAL A CA 1
ATOM 678 C C . VAL A 1 100 ? 53.087 -8.251 120.466 1.00 34.79 88 VAL A C 1
ATOM 679 O O . VAL A 1 100 ? 52.926 -7.582 121.477 1.00 35.96 88 VAL A O 1
ATOM 683 N N . GLU A 1 101 ? 54.278 -8.495 119.934 1.00 38.58 89 GLU A N 1
ATOM 684 C CA . GLU A 1 101 ? 55.512 -7.885 120.418 1.00 40.57 89 GLU A CA 1
ATOM 685 C C . GLU A 1 101 ? 55.499 -6.516 119.773 1.00 41.82 89 GLU A C 1
ATOM 686 O O . GLU A 1 101 ? 55.241 -6.404 118.583 1.00 46.66 89 GLU A O 1
ATOM 692 N N . GLY A 1 102 ? 55.707 -5.452 120.526 1.00 42.56 90 GLY A N 1
ATOM 693 C CA . GLY A 1 102 ? 55.663 -4.114 119.912 1.00 40.95 90 GLY A CA 1
ATOM 694 C C . GLY A 1 102 ? 54.536 -3.303 120.494 1.00 41.27 90 GLY A C 1
ATOM 695 O O . GLY A 1 102 ? 53.615 -3.853 121.075 1.00 43.17 90 GLY A O 1
ATOM 696 N N . GLU A 1 103 ? 54.608 -1.990 120.328 1.00 39.50 91 GLU A N 1
ATOM 697 C CA . GLU A 1 103 ? 53.682 -1.085 120.989 1.00 38.92 91 GLU A CA 1
ATOM 698 C C . GLU A 1 103 ? 52.438 -0.756 120.168 1.00 36.03 91 GLU A C 1
ATOM 699 O O . GLU A 1 103 ? 52.533 -0.418 118.989 1.00 37.24 91 GLU A O 1
ATOM 705 N N . THR A 1 104 ? 51.276 -0.852 120.804 1.00 31.56 92 THR A N 1
ATOM 706 C CA . THR A 1 104 ? 50.080 -0.265 120.255 1.00 31.01 92 THR A CA 1
ATOM 707 C C . THR A 1 104 ? 50.322 1.239 120.095 1.00 32.56 92 THR A C 1
ATOM 708 O O . THR A 1 104 ? 50.864 1.884 120.981 1.00 33.76 92 THR A O 1
ATOM 712 N N . ARG A 1 105 ? 49.926 1.800 118.966 1.00 31.33 93 ARG A N 1
ATOM 713 C CA . ARG A 1 105 ? 50.256 3.185 118.682 1.00 32.74 93 ARG A CA 1
ATOM 714 C C . ARG A 1 105 ? 49.534 4.172 119.588 1.00 34.38 93 ARG A C 1
ATOM 715 O O . ARG A 1 105 ? 48.429 3.919 120.037 1.00 34.09 93 ARG A O 1
ATOM 723 N N . GLU A 1 106 ? 50.173 5.289 119.887 1.00 38.41 94 GLU A N 1
ATOM 724 C CA . GLU A 1 106 ? 49.475 6.384 120.533 1.00 39.91 94 GLU A CA 1
ATOM 725 C C . GLU A 1 106 ? 49.396 7.481 119.489 1.00 39.16 94 GLU A C 1
ATOM 726 O O . GLU A 1 106 ? 50.426 7.944 119.016 1.00 39.41 94 GLU A O 1
ATOM 732 N N . ASN A 1 107 ? 48.177 7.861 119.101 1.00 37.73 95 ASN A N 1
ATOM 733 C CA . ASN A 1 107 ? 47.964 8.994 118.206 1.00 35.85 95 ASN A CA 1
ATOM 734 C C . ASN A 1 107 ? 47.714 10.263 118.993 1.00 36.52 95 ASN A C 1
ATOM 735 O O . ASN A 1 107 ? 47.237 10.219 120.132 1.00 37.64 95 ASN A O 1
ATOM 740 N N . ILE A 1 108 ? 48.027 11.393 118.371 1.00 35.73 96 ILE A N 1
ATOM 741 C CA . ILE A 1 108 ? 47.911 12.695 119.025 1.00 35.68 96 ILE A CA 1
ATOM 742 C C . ILE A 1 108 ? 47.012 13.619 118.211 1.00 35.52 96 ILE A C 1
ATOM 743 O O . ILE A 1 108 ? 47.200 13.768 117.015 1.00 38.15 96 ILE A O 1
ATOM 748 N N . GLU A 1 109 ? 46.012 14.201 118.864 1.00 35.68 97 GLU A N 1
ATOM 749 C CA . GLU A 1 109 ? 45.108 15.150 118.224 1.00 35.04 97 GLU A CA 1
ATOM 750 C C . GLU A 1 109 ? 45.098 16.429 119.055 1.00 34.06 97 GLU A C 1
ATOM 751 O O . GLU A 1 109 ? 44.741 16.411 120.224 1.00 34.38 97 GLU A O 1
ATOM 757 N N . ILE A 1 110 ? 45.553 17.519 118.453 1.00 33.38 98 ILE A N 1
ATOM 758 C CA . ILE A 1 110 ? 45.536 18.833 119.075 1.00 32.26 98 ILE A CA 1
ATOM 759 C C . ILE A 1 110 ? 44.360 19.615 118.485 1.00 32.92 98 ILE A C 1
ATOM 760 O O . ILE A 1 110 ? 44.264 19.796 117.276 1.00 31.89 98 ILE A O 1
ATOM 765 N N . ILE A 1 111 ? 43.442 20.040 119.342 1.00 34.22 99 ILE A N 1
ATOM 766 C CA . ILE A 1 111 ? 42.182 20.631 118.896 1.00 34.18 99 ILE A CA 1
ATOM 767 C C . ILE A 1 111 ? 42.137 22.055 119.381 1.00 34.36 99 ILE A C 1
ATOM 768 O O . ILE A 1 111 ? 42.259 22.296 120.579 1.00 34.52 99 ILE A O 1
ATOM 773 N N . ASP A 1 112 ? 42.035 22.992 118.434 1.00 36.94 100 ASP A N 1
ATOM 774 C CA . ASP A 1 112 ? 41.996 24.439 118.726 1.00 38.84 100 ASP A CA 1
ATOM 775 C C . ASP A 1 112 ? 40.576 24.926 118.411 1.00 39.77 100 ASP A C 1
ATOM 776 O O . ASP A 1 112 ? 40.236 25.198 117.256 1.00 40.96 100 ASP A O 1
ATOM 781 N N . GLU A 1 113 ? 39.751 25.017 119.445 1.00 41.66 101 GLU A N 1
ATOM 782 C CA . GLU A 1 113 ? 38.317 25.272 119.266 1.00 43.67 101 GLU A CA 1
ATOM 783 C C . GLU A 1 113 ? 38.035 26.698 118.794 1.00 43.39 101 GLU A C 1
ATOM 784 O O . GLU A 1 113 ? 37.040 26.932 118.113 1.00 44.16 101 GLU A O 1
ATOM 790 N N . LYS A 1 114 ? 38.904 27.638 119.166 1.00 43.17 102 LYS A N 1
ATOM 791 C CA . LYS A 1 114 ? 38.785 29.023 118.739 1.00 43.53 102 LYS A CA 1
ATOM 792 C C . LYS A 1 114 ? 38.990 29.182 117.223 1.00 44.10 102 LYS A C 1
ATOM 793 O O . LYS A 1 114 ? 38.167 29.815 116.542 1.00 44.14 102 LYS A O 1
ATOM 799 N N . ASN A 1 115 ? 40.078 28.616 116.698 1.00 43.18 103 ASN A N 1
ATOM 800 C CA . ASN A 1 115 ? 40.415 28.763 115.277 1.00 43.13 103 ASN A CA 1
ATOM 801 C C . ASN A 1 115 ? 39.887 27.611 114.426 1.00 43.78 103 ASN A C 1
ATOM 802 O O . ASN A 1 115 ? 40.206 27.510 113.242 1.00 42.91 103 ASN A O 1
ATOM 807 N N . LYS A 1 116 ? 39.074 26.749 115.039 1.00 45.58 104 LYS A N 1
ATOM 808 C CA . LYS A 1 116 ? 38.564 25.520 114.411 1.00 46.02 104 LYS A CA 1
ATOM 809 C C . LYS A 1 116 ? 39.664 24.760 113.673 1.00 44.18 104 LYS A C 1
ATOM 810 O O . LYS A 1 116 ? 39.658 24.690 112.447 1.00 45.22 104 LYS A O 1
ATOM 816 N N . THR A 1 117 ? 40.615 24.207 114.420 1.00 42.60 105 THR A N 1
ATOM 817 C CA . THR A 1 117 ? 41.686 23.397 113.812 1.00 41.02 105 THR A CA 1
ATOM 818 C C . THR A 1 117 ? 41.945 22.098 114.585 1.00 39.22 105 THR A C 1
ATOM 819 O O . THR A 1 117 ? 41.851 22.075 115.803 1.00 37.94 105 THR A O 1
ATOM 823 N N . ILE A 1 118 ? 42.201 21.025 113.837 1.00 38.47 106 ILE A N 1
ATOM 824 C CA . ILE A 1 118 ? 42.706 19.755 114.353 1.00 39.36 106 ILE A CA 1
ATOM 825 C C . ILE A 1 118 ? 44.059 19.551 113.652 1.00 37.92 106 ILE A C 1
ATOM 826 O O . ILE A 1 118 ? 44.150 19.509 112.406 1.00 38.12 106 ILE A O 1
ATOM 831 N N . THR A 1 119 ? 45.112 19.462 114.449 1.00 35.63 107 THR A N 1
ATOM 832 C CA . THR A 1 119 ? 46.409 19.020 113.979 1.00 33.77 107 THR A CA 1
ATOM 833 C C . THR A 1 119 ? 46.526 17.605 114.532 1.00 34.55 107 THR A C 1
ATOM 834 O O . THR A 1 119 ? 46.449 17.410 115.751 1.00 34.51 107 THR A O 1
ATOM 838 N N . ALA A 1 120 ? 46.657 16.617 113.648 1.00 33.50 108 ALA A N 1
ATOM 839 C CA . ALA A 1 120 ? 46.629 15.210 114.082 1.00 32.67 108 ALA A CA 1
ATOM 840 C C . ALA A 1 120 ? 47.897 14.509 113.653 1.00 32.08 108 ALA A C 1
ATOM 841 O O . ALA A 1 120 ? 48.404 14.751 112.559 1.00 31.37 108 ALA A O 1
ATOM 843 N N . ILE A 1 121 ? 48.419 13.660 114.534 1.00 32.57 109 ILE A N 1
ATOM 844 C CA . ILE A 1 121 ? 49.611 12.885 114.235 1.00 32.87 109 ILE A CA 1
ATOM 845 C C . ILE A 1 121 ? 49.302 11.401 114.437 1.00 34.30 109 ILE A C 1
ATOM 846 O O . ILE A 1 121 ? 49.026 10.966 115.558 1.00 33.53 109 ILE A O 1
ATOM 851 N N . ASN A 1 122 ? 49.341 10.641 113.346 1.00 34.29 110 ASN A N 1
ATOM 852 C CA . ASN A 1 122 ? 48.963 9.237 113.384 1.00 36.03 110 ASN A CA 1
ATOM 853 C C . ASN A 1 122 ? 50.142 8.335 113.169 1.00 34.45 110 ASN A C 1
ATOM 854 O O . ASN A 1 122 ? 50.806 8.346 112.132 1.00 34.54 110 ASN A O 1
ATOM 859 N N . PHE A 1 123 ? 50.407 7.564 114.196 1.00 31.69 111 PHE A N 1
ATOM 860 C CA . PHE A 1 123 ? 51.500 6.637 114.172 1.00 31.53 111 PHE A CA 1
ATOM 861 C C . PHE A 1 123 ? 51.072 5.352 113.497 1.00 30.59 111 PHE A C 1
ATOM 862 O O . PHE A 1 123 ? 49.901 5.033 113.446 1.00 31.45 111 PHE A O 1
ATOM 870 N N . PRO A 1 124 ? 52.026 4.617 112.942 1.00 33.00 112 PRO A N 1
ATOM 871 C CA . PRO A 1 124 ? 51.650 3.516 112.061 1.00 33.17 112 PRO A CA 1
ATOM 872 C C . PRO A 1 124 ? 51.172 2.250 112.765 1.00 34.19 112 PRO A C 1
ATOM 873 O O . PRO A 1 124 ? 50.458 1.467 112.157 1.00 35.66 112 PRO A O 1
ATOM 877 N N . GLY A 1 125 ? 51.594 2.022 114.007 1.00 34.20 113 GLY A N 1
ATOM 878 C CA . GLY A 1 125 ? 51.293 0.774 114.695 1.00 34.25 113 GLY A CA 1
ATOM 879 C C . GLY A 1 125 ? 52.454 -0.199 114.642 1.00 34.20 113 GLY A C 1
ATOM 880 O O . GLY A 1 125 ? 53.407 0.020 113.917 1.00 35.07 113 GLY A O 1
ATOM 881 N N . PRO A 1 126 ? 52.356 -1.309 115.388 1.00 36.84 114 PRO A N 1
ATOM 882 C CA . PRO A 1 126 ? 53.435 -2.299 115.467 1.00 37.24 114 PRO A CA 1
ATOM 883 C C . PRO A 1 126 ? 53.526 -3.178 114.232 1.00 38.28 114 PRO A C 1
ATOM 884 O O . PRO A 1 126 ? 52.535 -3.376 113.550 1.00 38.20 114 PRO A O 1
ATOM 888 N N . ASP A 1 127 ? 54.715 -3.704 113.970 1.00 39.44 115 ASP A N 1
ATOM 889 C CA . ASP A 1 127 ? 54.884 -4.785 113.006 1.00 40.25 115 ASP A CA 1
ATOM 890 C C . ASP A 1 127 ? 54.215 -6.041 113.535 1.00 40.39 115 ASP A C 1
ATOM 891 O O . ASP A 1 127 ? 54.520 -6.487 114.636 1.00 41.57 115 ASP A O 1
ATOM 896 N N . VAL A 1 128 ? 53.326 -6.621 112.741 1.00 41.39 116 VAL A N 1
ATOM 897 C CA . VAL A 1 128 ? 52.717 -7.890 113.077 1.00 41.00 116 VAL A CA 1
ATOM 898 C C . VAL A 1 128 ? 53.319 -8.973 112.193 1.00 39.90 116 VAL A C 1
ATOM 899 O O . VAL A 1 128 ? 53.472 -8.796 110.994 1.00 42.23 116 VAL A O 1
ATOM 903 N N . THR A 1 129 ? 53.686 -10.084 112.806 1.00 39.86 117 THR A N 1
ATOM 904 C CA . THR A 1 129 ? 54.267 -11.209 112.092 1.00 38.79 117 THR A CA 1
ATOM 905 C C . THR A 1 129 ? 53.179 -12.082 111.473 1.00 40.40 117 THR A C 1
ATOM 906 O O . THR A 1 129 ? 51.984 -11.875 111.712 1.00 40.53 117 THR A O 1
ATOM 910 N N . ASP A 1 130 ? 53.604 -13.070 110.690 1.00 40.89 118 ASP A N 1
ATOM 911 C CA . ASP A 1 130 ? 52.679 -13.980 110.021 1.00 41.86 118 ASP A CA 1
ATOM 912 C C . ASP A 1 130 ? 52.027 -14.966 111.018 1.00 41.03 118 ASP A C 1
ATOM 913 O O . ASP A 1 130 ? 50.874 -15.359 110.853 1.00 39.38 118 ASP A O 1
ATOM 931 N N . ASP A 1 132 ? 51.269 -14.156 114.096 1.00 39.40 120 ASP A N 1
ATOM 932 C CA . ASP A 1 132 ? 50.254 -13.348 114.753 1.00 38.42 120 ASP A CA 1
ATOM 933 C C . ASP A 1 132 ? 48.999 -13.260 113.893 1.00 35.85 120 ASP A C 1
ATOM 934 O O . ASP A 1 132 ? 47.881 -13.402 114.399 1.00 35.15 120 ASP A O 1
ATOM 939 N N . VAL A 1 133 ? 49.176 -13.029 112.597 1.00 32.69 121 VAL A N 1
ATOM 940 C CA . VAL A 1 133 ? 48.027 -12.903 111.706 1.00 31.32 121 VAL A CA 1
ATOM 941 C C . VAL A 1 133 ? 47.259 -14.226 111.683 1.00 30.83 121 VAL A C 1
ATOM 942 O O . VAL A 1 133 ? 46.035 -14.218 111.700 1.00 30.86 121 VAL A O 1
ATOM 946 N N . ASN A 1 134 ? 47.969 -15.352 111.682 1.00 30.25 122 ASN A N 1
ATOM 947 C CA . ASN A 1 134 ? 47.313 -16.660 111.707 1.00 31.14 122 ASN A CA 1
ATOM 948 C C . ASN A 1 134 ? 46.521 -16.899 112.981 1.00 30.80 122 ASN A C 1
ATOM 949 O O . ASN A 1 134 ? 45.380 -17.343 112.934 1.00 32.60 122 ASN A O 1
ATOM 954 N N . HIS A 1 135 ? 47.109 -16.578 114.117 1.00 30.44 123 HIS A N 1
ATOM 955 C CA . HIS A 1 135 ? 46.399 -16.697 115.375 1.00 29.86 123 HIS A CA 1
ATOM 956 C C . HIS A 1 135 ? 45.170 -15.825 115.347 1.00 30.96 123 HIS A C 1
ATOM 957 O O . HIS A 1 135 ? 44.120 -16.222 115.833 1.00 32.84 123 HIS A O 1
ATOM 964 N N . PHE A 1 136 ? 45.290 -14.638 114.766 1.00 30.97 124 PHE A N 1
ATOM 965 C CA . PHE A 1 136 ? 44.128 -13.780 114.619 1.00 31.36 124 PHE A CA 1
ATOM 966 C C . PHE A 1 136 ? 43.030 -14.421 113.761 1.00 31.79 124 PHE A C 1
ATOM 967 O O . PHE A 1 136 ? 41.852 -14.377 114.128 1.00 32.75 124 PHE A O 1
ATOM 975 N N . LEU A 1 137 ? 43.394 -14.986 112.616 1.00 31.99 125 LEU A N 1
ATOM 976 C CA . LEU A 1 137 ? 42.370 -15.528 111.696 1.00 34.14 125 LEU A CA 1
ATOM 977 C C . LEU A 1 137 ? 41.632 -16.682 112.346 1.00 33.26 125 LEU A C 1
ATOM 978 O O . LEU A 1 137 ? 40.431 -16.849 112.179 1.00 32.54 125 LEU A O 1
ATOM 983 N N . ARG A 1 138 ? 42.382 -17.453 113.113 1.00 34.46 126 ARG A N 1
ATOM 984 C CA . ARG A 1 138 ? 41.876 -18.614 113.812 1.00 34.59 126 ARG A CA 1
ATOM 985 C C . ARG A 1 138 ? 40.847 -18.199 114.881 1.00 35.05 126 ARG A C 1
ATOM 986 O O . ARG A 1 138 ? 39.806 -18.843 115.027 1.00 36.40 126 ARG A O 1
ATOM 994 N N . ARG A 1 139 ? 41.122 -17.119 115.608 1.00 34.25 127 ARG A N 1
ATOM 995 C CA . ARG A 1 139 ? 40.171 -16.587 116.598 1.00 33.52 127 ARG A CA 1
ATOM 996 C C . ARG A 1 139 ? 38.984 -15.911 115.946 1.00 31.96 127 ARG A C 1
ATOM 997 O O . ARG A 1 139 ? 37.868 -15.948 116.473 1.00 30.90 127 ARG A O 1
ATOM 1005 N N . TYR A 1 140 ? 39.248 -15.231 114.836 1.00 31.95 128 TYR A N 1
ATOM 1006 C CA . TYR A 1 140 ? 38.196 -14.561 114.075 1.00 32.50 128 TYR A CA 1
ATOM 1007 C C . TYR A 1 140 ? 37.124 -15.578 113.652 1.00 33.22 128 TYR A C 1
ATOM 1008 O O . TYR A 1 140 ? 35.936 -15.353 113.879 1.00 31.73 128 TYR A O 1
ATOM 1017 N N . LYS A 1 141 ? 37.557 -16.693 113.065 1.00 34.23 129 LYS A N 1
ATOM 1018 C CA . LYS A 1 141 ? 36.633 -17.760 112.641 1.00 37.86 129 LYS A CA 1
ATOM 1019 C C . LYS A 1 141 ? 35.780 -18.233 113.799 1.00 38.68 129 LYS A C 1
ATOM 1020 O O . LYS A 1 141 ? 34.586 -18.412 113.656 1.00 38.89 129 LYS A O 1
ATOM 1034 N N . THR A 1 143 ? 34.908 -16.699 116.593 1.00 41.32 131 THR A N 1
ATOM 1035 C CA . THR A 1 143 ? 33.958 -15.716 117.069 1.00 40.49 131 THR A CA 1
ATOM 1036 C C . THR A 1 143 ? 32.734 -15.537 116.142 1.00 41.12 131 THR A C 1
ATOM 1037 O O . THR A 1 143 ? 31.658 -15.140 116.596 1.00 40.36 131 THR A O 1
ATOM 1041 N N . LEU A 1 144 ? 32.896 -15.839 114.854 1.00 41.26 132 LEU A N 1
ATOM 1042 C CA . LEU A 1 144 ? 31.837 -15.597 113.858 1.00 41.39 132 LEU A CA 1
ATOM 1043 C C . LEU A 1 144 ? 30.535 -16.386 114.125 1.00 42.62 132 LEU A C 1
ATOM 1044 O O . LEU A 1 144 ? 29.428 -15.878 113.898 1.00 43.42 132 LEU A O 1
ATOM 1049 N N . SER A 1 145 ? 30.654 -17.608 114.626 1.00 41.93 133 SER A N 1
ATOM 1050 C CA . SER A 1 145 ? 29.466 -18.378 114.958 1.00 42.00 133 SER A CA 1
ATOM 1051 C C . SER A 1 145 ? 28.741 -17.823 116.198 1.00 41.82 133 SER A C 1
ATOM 1052 O O . SER A 1 145 ? 27.556 -18.096 116.396 1.00 42.57 133 SER A O 1
ATOM 1055 N N . LYS A 1 146 ? 29.444 -17.060 117.030 1.00 41.10 134 LYS A N 1
ATOM 1056 C CA . LYS A 1 146 ? 28.836 -16.471 118.223 1.00 40.25 134 LYS A CA 1
ATOM 1057 C C . LYS A 1 146 ? 28.125 -15.130 117.931 1.00 40.04 134 LYS A C 1
ATOM 1058 O O . LYS A 1 146 ? 27.422 -14.613 118.801 1.00 40.81 134 LYS A O 1
ATOM 1060 N N . VAL A 1 147 ? 28.278 -14.583 116.720 1.00 39.52 135 VAL A N 1
ATOM 1061 C CA . VAL A 1 147 ? 27.776 -13.225 116.409 1.00 39.89 135 VAL A CA 1
ATOM 1062 C C . VAL A 1 147 ? 26.870 -13.157 115.180 1.00 40.52 135 VAL A C 1
ATOM 1063 O O . VAL A 1 147 ? 26.967 -13.993 114.273 1.00 40.04 135 VAL A O 1
ATOM 1067 N N . ASP A 1 148 ? 26.014 -12.131 115.160 1.00 41.50 136 ASP A N 1
ATOM 1068 C CA . ASP A 1 148 ? 25.028 -11.922 114.091 1.00 41.49 136 ASP A CA 1
ATOM 1069 C C . ASP A 1 148 ? 25.531 -10.950 113.015 1.00 40.43 136 ASP A C 1
ATOM 1070 O O . ASP A 1 148 ? 25.097 -11.017 111.871 1.00 41.15 136 ASP A O 1
ATOM 1072 N N . CYS A 1 149 ? 26.445 -10.048 113.373 1.00 39.91 137 CYS A N 1
ATOM 1073 C CA . CYS A 1 149 ? 27.073 -9.173 112.388 1.00 38.78 137 CYS A CA 1
ATOM 1074 C C . CYS A 1 149 ? 28.452 -8.674 112.805 1.00 36.23 137 CYS A C 1
ATOM 1075 O O . CYS A 1 149 ? 28.772 -8.619 113.980 1.00 37.04 137 CYS A O 1
ATOM 1078 N N . VAL A 1 150 ? 29.251 -8.275 111.822 1.00 35.34 138 VAL A N 1
ATOM 1079 C CA . VAL A 1 150 ? 30.649 -7.902 112.037 1.00 33.52 138 VAL A CA 1
ATOM 1080 C C . VAL A 1 150 ? 30.962 -6.529 111.436 1.00 32.13 138 VAL A C 1
ATOM 1081 O O . VAL A 1 150 ? 30.413 -6.157 110.391 1.00 30.38 138 VAL A O 1
ATOM 1085 N N . VAL A 1 151 ? 31.849 -5.790 112.110 1.00 31.32 139 VAL A N 1
ATOM 1086 C CA . VAL A 1 151 ? 32.312 -4.487 111.655 1.00 31.34 139 VAL A CA 1
ATOM 1087 C C . VAL A 1 151 ? 33.809 -4.528 111.497 1.00 32.43 139 VAL A C 1
ATOM 1088 O O . VAL A 1 151 ? 34.520 -4.772 112.472 1.00 32.96 139 VAL A O 1
ATOM 1092 N N . ILE A 1 152 ? 34.281 -4.298 110.273 1.00 33.28 140 ILE A N 1
ATOM 1093 C CA . ILE A 1 152 ? 35.702 -4.300 109.969 1.00 34.17 140 ILE A CA 1
ATOM 1094 C C . ILE A 1 152 ? 36.063 -2.904 109.509 1.00 36.24 140 ILE A C 1
ATOM 1095 O O . ILE A 1 152 ? 35.680 -2.497 108.420 1.00 37.03 140 ILE A O 1
ATOM 1100 N N . SER A 1 153 ? 36.790 -2.154 110.330 1.00 38.20 141 SER A N 1
ATOM 1101 C CA . SER A 1 153 ? 37.103 -0.786 109.952 1.00 40.31 141 SER A CA 1
ATOM 1102 C C . SER A 1 153 ? 38.486 -0.328 110.384 1.00 39.84 141 SER A C 1
ATOM 1103 O O . SER A 1 153 ? 39.083 -0.875 111.312 1.00 40.70 141 SER A O 1
ATOM 1106 N N . GLY A 1 154 ? 38.994 0.661 109.652 1.00 37.46 142 GLY A N 1
ATOM 1107 C CA . GLY A 1 154 ? 40.249 1.301 109.972 1.00 35.86 142 GLY A CA 1
ATOM 1108 C C . GLY A 1 154 ? 41.429 0.634 109.305 1.00 35.17 142 GLY A C 1
ATOM 1109 O O . GLY A 1 154 ? 41.292 -0.347 108.591 1.00 33.56 142 GLY A O 1
ATOM 1110 N N . SER A 1 155 ? 42.602 1.158 109.603 1.00 35.33 143 SER A N 1
ATOM 1111 C CA . SER A 1 155 ? 43.820 0.727 108.963 1.00 36.13 143 SER A CA 1
ATOM 1112 C C . SER A 1 155 ? 44.325 -0.646 109.413 1.00 36.63 143 SER A C 1
ATOM 1113 O O . SER A 1 155 ? 43.889 -1.198 110.412 1.00 35.76 143 SER A O 1
ATOM 1116 N N . ILE A 1 156 ? 45.297 -1.128 108.640 1.00 39.21 144 ILE A N 1
ATOM 1117 C CA . ILE A 1 156 ? 46.039 -2.365 108.837 1.00 40.38 144 ILE A CA 1
ATOM 1118 C C . ILE A 1 156 ? 47.375 -1.947 109.435 1.00 40.52 144 ILE A C 1
ATOM 1119 O O . ILE A 1 156 ? 47.915 -0.925 109.035 1.00 41.60 144 ILE A O 1
ATOM 1124 N N . PRO A 1 157 ? 47.913 -2.714 110.397 1.00 39.51 145 PRO A N 1
ATOM 1125 C CA . PRO A 1 157 ? 49.261 -2.399 110.845 1.00 39.54 145 PRO A CA 1
ATOM 1126 C C . PRO A 1 157 ? 50.290 -2.935 109.851 1.00 39.37 145 PRO A C 1
ATOM 1127 O O . PRO A 1 157 ? 49.968 -3.814 109.064 1.00 39.44 145 PRO A O 1
ATOM 1131 N N . PRO A 1 158 ? 51.509 -2.375 109.855 1.00 40.18 146 PRO A N 1
ATOM 1132 C CA . PRO A 1 158 ? 52.579 -2.839 108.981 1.00 39.68 146 PRO A CA 1
ATOM 1133 C C . PRO A 1 158 ? 52.872 -4.328 109.136 1.00 38.78 146 PRO A C 1
ATOM 1134 O O . PRO A 1 158 ? 52.803 -4.864 110.240 1.00 39.48 146 PRO A O 1
ATOM 1138 N N . GLY A 1 159 ? 53.207 -4.974 108.026 1.00 38.85 147 GLY A N 1
ATOM 1139 C CA . GLY A 1 159 ? 53.558 -6.390 108.026 1.00 41.08 147 GLY A CA 1
ATOM 1140 C C . GLY A 1 159 ? 52.382 -7.302 107.734 1.00 40.86 147 GLY A C 1
ATOM 1141 O O . GLY A 1 159 ? 52.561 -8.512 107.585 1.00 41.90 147 GLY A O 1
ATOM 1142 N N . VAL A 1 160 ? 51.185 -6.729 107.663 1.00 38.73 148 VAL A N 1
ATOM 1143 C CA . VAL A 1 160 ? 49.988 -7.490 107.395 1.00 38.72 148 VAL A CA 1
ATOM 1144 C C . VAL A 1 160 ? 49.646 -7.322 105.935 1.00 39.19 148 VAL A C 1
ATOM 1145 O O . VAL A 1 160 ? 49.668 -6.215 105.417 1.00 38.15 148 VAL A O 1
ATOM 1149 N N . ASN A 1 161 ? 49.331 -8.423 105.263 1.00 41.38 149 ASN A N 1
ATOM 1150 C CA . ASN A 1 161 ? 48.954 -8.343 103.866 1.00 41.51 149 ASN A CA 1
ATOM 1151 C C . ASN A 1 161 ? 47.614 -7.628 103.703 1.00 41.84 149 ASN A C 1
ATOM 1152 O O . ASN A 1 161 ? 46.643 -7.931 104.398 1.00 39.88 149 ASN A O 1
ATOM 1157 N N . GLU A 1 162 ? 47.567 -6.695 102.758 1.00 42.89 150 GLU A N 1
ATOM 1158 C CA . GLU A 1 162 ? 46.349 -5.947 102.461 1.00 44.74 150 GLU A CA 1
ATOM 1159 C C . GLU A 1 162 ? 45.204 -6.823 101.962 1.00 42.35 150 GLU A C 1
ATOM 1160 O O . GLU A 1 162 ? 44.067 -6.392 101.962 1.00 44.75 150 GLU A O 1
ATOM 1166 N N . GLY A 1 163 ? 45.493 -8.046 101.542 1.00 40.71 151 GLY A N 1
ATOM 1167 C CA . GLY A 1 163 ? 44.449 -9.019 101.221 1.00 39.95 151 GLY A CA 1
ATOM 1168 C C . GLY A 1 163 ? 43.649 -9.557 102.401 1.00 39.77 151 GLY A C 1
ATOM 1169 O O . GLY A 1 163 ? 42.575 -10.146 102.206 1.00 38.87 151 GLY A O 1
ATOM 1170 N N . ILE A 1 164 ? 44.149 -9.358 103.623 1.00 38.95 152 ILE A N 1
ATOM 1171 C CA . ILE A 1 164 ? 43.490 -9.901 104.803 1.00 39.09 152 ILE A CA 1
ATOM 1172 C C . ILE A 1 164 ? 42.031 -9.453 104.912 1.00 40.62 152 ILE A C 1
ATOM 1173 O O . ILE A 1 164 ? 41.167 -10.264 105.238 1.00 41.44 152 ILE A O 1
ATOM 1178 N N . CYS A 1 165 ? 41.751 -8.185 104.621 1.00 41.14 153 CYS A N 1
ATOM 1179 C CA . CYS A 1 165 ? 40.374 -7.682 104.678 1.00 44.44 153 CYS A CA 1
ATOM 1180 C C . CYS A 1 165 ? 39.420 -8.430 103.775 1.00 41.69 153 CYS A C 1
ATOM 1181 O O . CYS A 1 165 ? 38.240 -8.596 104.098 1.00 42.98 153 CYS A O 1
ATOM 1184 N N . ASN A 1 166 ? 39.916 -8.851 102.623 1.00 38.50 154 ASN A N 1
ATOM 1185 C CA . ASN A 1 166 ? 39.121 -9.672 101.751 1.00 36.38 154 ASN A CA 1
ATOM 1186 C C . ASN A 1 166 ? 38.801 -10.975 102.480 1.00 34.71 154 ASN A C 1
ATOM 1187 O O . ASN A 1 166 ? 37.654 -11.392 102.518 1.00 31.51 154 ASN A O 1
ATOM 1192 N N . GLU A 1 167 ? 39.805 -11.599 103.092 1.00 34.81 155 GLU A N 1
ATOM 1193 C CA . GLU A 1 167 ? 39.576 -12.889 103.741 1.00 35.68 155 GLU A CA 1
ATOM 1194 C C . GLU A 1 167 ? 38.562 -12.720 104.862 1.00 35.08 155 GLU A C 1
ATOM 1195 O O . GLU A 1 167 ? 37.715 -13.576 105.054 1.00 35.79 155 GLU A O 1
ATOM 1198 N N . LEU A 1 168 ? 38.632 -11.602 105.574 1.00 35.70 156 LEU A N 1
ATOM 1199 C CA . LEU A 1 168 ? 37.751 -11.363 106.719 1.00 36.74 156 LEU A CA 1
ATOM 1200 C C . LEU A 1 168 ? 36.296 -11.220 106.316 1.00 36.95 156 LEU A C 1
ATOM 1201 O O . LEU A 1 168 ? 35.406 -11.719 107.011 1.00 37.11 156 LEU A O 1
ATOM 1206 N N . VAL A 1 169 ? 36.059 -10.513 105.214 1.00 36.19 157 VAL A N 1
ATOM 1207 C CA . VAL A 1 169 ? 34.708 -10.350 104.676 1.00 35.67 157 VAL A CA 1
ATOM 1208 C C . VAL A 1 169 ? 34.202 -11.695 104.174 1.00 36.36 157 VAL A C 1
ATOM 1209 O O . VAL A 1 169 ? 33.037 -12.056 104.365 1.00 35.54 157 VAL A O 1
ATOM 1213 N N . ARG A 1 170 ? 35.102 -12.436 103.540 1.00 36.87 158 ARG A N 1
ATOM 1214 C CA . ARG A 1 170 ? 34.751 -13.688 102.905 1.00 38.45 158 ARG A CA 1
ATOM 1215 C C . ARG A 1 170 ? 34.319 -14.708 103.950 1.00 37.01 158 ARG A C 1
ATOM 1216 O O . ARG A 1 170 ? 33.264 -15.325 103.837 1.00 37.06 158 ARG A O 1
ATOM 1224 N N . LEU A 1 171 ? 35.148 -14.877 104.970 1.00 35.25 159 LEU A N 1
ATOM 1225 C CA . LEU A 1 171 ? 34.834 -15.775 106.065 1.00 33.95 159 LEU A CA 1
ATOM 1226 C C . LEU A 1 171 ? 33.493 -15.411 106.707 1.00 33.68 159 LEU A C 1
ATOM 1227 O O . LEU A 1 171 ? 32.660 -16.291 106.941 1.00 33.62 159 LEU A O 1
ATOM 1232 N N . ALA A 1 172 ? 33.288 -14.121 106.976 1.00 33.28 160 ALA A N 1
ATOM 1233 C CA . ALA A 1 172 ? 32.047 -13.627 107.583 1.00 34.32 160 ALA A CA 1
ATOM 1234 C C . ALA A 1 172 ? 30.855 -13.990 106.713 1.00 35.90 160 ALA A C 1
ATOM 1235 O O . ALA A 1 172 ? 29.842 -14.552 107.173 1.00 35.06 160 ALA A O 1
ATOM 1237 N N . ARG A 1 173 ? 31.017 -13.688 105.435 1.00 37.18 161 ARG A N 1
ATOM 1238 C CA . ARG A 1 173 ? 29.933 -13.752 104.475 1.00 38.44 161 ARG A CA 1
ATOM 1239 C C . ARG A 1 173 ? 29.537 -15.198 104.138 1.00 39.11 161 ARG A C 1
ATOM 1240 O O . ARG A 1 173 ? 28.356 -15.524 104.080 1.00 39.92 161 ARG A O 1
ATOM 1248 N N . GLU A 1 174 ? 30.516 -16.078 103.956 1.00 39.91 162 GLU A N 1
ATOM 1249 C CA . GLU A 1 174 ? 30.231 -17.497 103.771 1.00 40.81 162 GLU A CA 1
ATOM 1250 C C . GLU A 1 174 ? 29.393 -18.073 104.915 1.00 40.65 162 GLU A C 1
ATOM 1251 O O . GLU A 1 174 ? 28.675 -19.036 104.724 1.00 41.30 162 GLU A O 1
ATOM 1257 N N . ARG A 1 175 ? 29.479 -17.474 106.096 1.00 41.45 163 ARG A N 1
ATOM 1258 C CA . ARG A 1 175 ? 28.795 -17.976 107.288 1.00 41.71 163 ARG A CA 1
ATOM 1259 C C . ARG A 1 175 ? 27.501 -17.210 107.552 1.00 40.12 163 ARG A C 1
ATOM 1260 O O . ARG A 1 175 ? 26.934 -17.298 108.637 1.00 40.38 163 ARG A O 1
ATOM 1268 N N . GLY A 1 176 ? 27.042 -16.447 106.569 1.00 38.51 164 GLY A N 1
ATOM 1269 C CA . GLY A 1 176 ? 25.819 -15.661 106.718 1.00 38.58 164 GLY A CA 1
ATOM 1270 C C . GLY A 1 176 ? 25.869 -14.541 107.750 1.00 38.62 164 GLY A C 1
ATOM 1271 O O . GLY A 1 176 ? 24.818 -14.076 108.207 1.00 39.06 164 GLY A O 1
ATOM 1272 N N . VAL A 1 177 ? 27.070 -14.102 108.127 1.00 36.37 165 VAL A N 1
ATOM 1273 C CA . VAL A 1 177 ? 27.191 -12.969 109.026 1.00 35.02 165 VAL A CA 1
ATOM 1274 C C . VAL A 1 177 ? 27.153 -11.663 108.222 1.00 34.69 165 VAL A C 1
ATOM 1275 O O . VAL A 1 177 ? 27.840 -11.497 107.209 1.00 34.56 165 VAL A O 1
ATOM 1279 N N . PHE A 1 178 ? 26.321 -10.742 108.684 1.00 33.49 166 PHE A N 1
ATOM 1280 C CA . PHE A 1 178 ? 26.118 -9.468 108.019 1.00 32.75 166 PHE A CA 1
ATOM 1281 C C . PHE A 1 178 ? 27.361 -8.608 108.259 1.00 32.77 166 PHE A C 1
ATOM 1282 O O . PHE A 1 178 ? 27.882 -8.572 109.380 1.00 31.23 166 PHE A O 1
ATOM 1290 N N . VAL A 1 179 ? 27.845 -7.939 107.218 1.00 31.96 167 VAL A N 1
ATOM 1291 C CA . VAL A 1 179 ? 29.141 -7.256 107.280 1.00 32.98 167 VAL A CA 1
ATOM 1292 C C . VAL A 1 179 ? 29.044 -5.767 106.997 1.00 32.59 167 VAL A C 1
ATOM 1293 O O . VAL A 1 179 ? 28.514 -5.380 105.968 1.00 31.44 167 VAL A O 1
ATOM 1297 N N . PHE A 1 180 ? 29.585 -4.957 107.910 1.00 35.03 168 PHE A N 1
ATOM 1298 C CA . PHE A 1 180 ? 29.806 -3.504 107.709 1.00 34.76 168 PHE A CA 1
ATOM 1299 C C . PHE A 1 180 ? 31.302 -3.258 107.517 1.00 34.68 168 PHE A C 1
ATOM 1300 O O . PHE A 1 180 ? 32.099 -3.760 108.318 1.00 34.46 168 PHE A O 1
ATOM 1308 N N . VAL A 1 181 ? 31.695 -2.477 106.508 1.00 35.06 169 VAL A N 1
ATOM 1309 C CA . VAL A 1 181 ? 33.101 -2.081 106.375 1.00 35.32 169 VAL A CA 1
ATOM 1310 C C . VAL A 1 181 ? 33.265 -0.576 106.228 1.00 36.17 169 VAL A C 1
ATOM 1311 O O . VAL A 1 181 ? 32.543 0.050 105.462 1.00 35.82 169 VAL A O 1
ATOM 1315 N N . GLU A 1 182 ? 34.215 -0.004 106.969 1.00 38.86 170 GLU A N 1
ATOM 1316 C CA . GLU A 1 182 ? 34.683 1.378 106.740 1.00 40.92 170 GLU A CA 1
ATOM 1317 C C . GLU A 1 182 ? 36.207 1.375 106.572 1.00 39.31 170 GLU A C 1
ATOM 1318 O O . GLU A 1 182 ? 36.928 1.251 107.548 1.00 40.99 170 GLU A O 1
ATOM 1324 N N . GLN A 1 183 ? 36.702 1.506 105.344 1.00 38.81 171 GLN A N 1
ATOM 1325 C CA . GLN A 1 183 ? 38.148 1.498 105.093 1.00 39.02 171 GLN A CA 1
ATOM 1326 C C . GLN A 1 183 ? 38.511 2.389 103.929 1.00 37.45 171 GLN A C 1
ATOM 1327 O O . GLN A 1 183 ? 37.655 2.769 103.157 1.00 39.32 171 GLN A O 1
ATOM 1333 N N . THR A 1 184 ? 39.793 2.705 103.807 1.00 36.96 172 THR A N 1
ATOM 1334 C CA . THR A 1 184 ? 40.291 3.554 102.740 1.00 36.58 172 THR A CA 1
ATOM 1335 C C . THR A 1 184 ? 40.186 2.827 101.388 1.00 38.23 172 THR A C 1
ATOM 1336 O O . THR A 1 184 ? 40.089 1.591 101.339 1.00 38.00 172 THR A O 1
ATOM 1340 N N . PRO A 1 185 ? 40.174 3.594 100.285 1.00 38.36 173 PRO A N 1
ATOM 1341 C CA . PRO A 1 185 ? 40.007 3.018 98.952 1.00 39.53 173 PRO A CA 1
ATOM 1342 C C . PRO A 1 185 ? 40.942 1.856 98.657 1.00 41.09 173 PRO A C 1
ATOM 1343 O O . PRO A 1 185 ? 40.503 0.816 98.160 1.00 41.32 173 PRO A O 1
ATOM 1347 N N . ARG A 1 186 ? 42.217 2.033 98.980 1.00 43.14 174 ARG A N 1
ATOM 1348 C CA . ARG A 1 186 ? 43.234 1.036 98.677 1.00 43.37 174 ARG A CA 1
ATOM 1349 C C . ARG A 1 186 ? 42.857 -0.293 99.297 1.00 42.37 174 ARG A C 1
ATOM 1350 O O . ARG A 1 186 ? 42.849 -1.316 98.630 1.00 43.45 174 ARG A O 1
ATOM 1358 N N . LEU A 1 187 ? 42.502 -0.279 100.572 1.00 40.55 175 LEU A N 1
ATOM 1359 C CA . LEU A 1 187 ? 42.042 -1.503 101.205 1.00 38.69 175 LEU A CA 1
ATOM 1360 C C . LEU A 1 187 ? 40.695 -1.993 100.625 1.00 38.90 175 LEU A C 1
ATOM 1361 O O . LEU A 1 187 ? 40.516 -3.199 100.450 1.00 39.88 175 LEU A O 1
ATOM 1366 N N . LEU A 1 188 ? 39.771 -1.090 100.295 1.00 36.04 176 LEU A N 1
ATOM 1367 C CA . LEU A 1 188 ? 38.467 -1.519 99.761 1.00 37.52 176 LEU A CA 1
ATOM 1368 C C . LEU A 1 188 ? 38.575 -2.148 98.372 1.00 38.12 176 LEU A C 1
ATOM 1369 O O . LEU A 1 188 ? 37.850 -3.078 98.042 1.00 37.01 176 LEU A O 1
ATOM 1374 N N . GLU A 1 189 ? 39.454 -1.593 97.550 1.00 39.82 177 GLU A N 1
ATOM 1375 C CA . GLU A 1 189 ? 39.830 -2.185 96.255 1.00 40.96 177 GLU A CA 1
ATOM 1376 C C . GLU A 1 189 ? 40.140 -3.690 96.415 1.00 40.10 177 GLU A C 1
ATOM 1377 O O . GLU A 1 189 ? 39.750 -4.546 95.624 1.00 39.60 177 GLU A O 1
ATOM 1383 N N . ARG A 1 190 ? 40.846 -3.992 97.489 1.00 40.28 178 ARG A N 1
ATOM 1384 C CA . ARG A 1 190 ? 41.318 -5.336 97.763 1.00 39.67 178 ARG A CA 1
ATOM 1385 C C . ARG A 1 190 ? 40.137 -6.234 98.165 1.00 38.19 178 ARG A C 1
ATOM 1386 O O . ARG A 1 190 ? 40.064 -7.398 97.765 1.00 37.09 178 ARG A O 1
ATOM 1394 N N . ILE A 1 191 ? 39.187 -5.655 98.904 1.00 37.41 179 ILE A N 1
ATOM 1395 C CA . ILE A 1 191 ? 37.926 -6.323 99.259 1.00 35.63 179 ILE A CA 1
ATOM 1396 C C . ILE A 1 191 ? 37.021 -6.553 98.044 1.00 35.12 179 ILE A C 1
ATOM 1397 O O . ILE A 1 191 ? 36.471 -7.638 97.868 1.00 36.45 179 ILE A O 1
ATOM 1402 N N . TYR A 1 192 ? 36.859 -5.538 97.211 1.00 35.53 180 TYR A N 1
ATOM 1403 C CA . TYR A 1 192 ? 35.964 -5.660 96.043 1.00 36.35 180 TYR A CA 1
ATOM 1404 C C . TYR A 1 192 ? 36.549 -6.509 94.908 1.00 36.72 180 TYR A C 1
ATOM 1405 O O . TYR A 1 192 ? 35.857 -6.763 93.929 1.00 36.80 180 TYR A O 1
ATOM 1414 N N . GLU A 1 193 ? 37.808 -6.936 95.042 1.00 37.91 181 GLU A N 1
ATOM 1415 C CA . GLU A 1 193 ? 38.332 -8.060 94.265 1.00 38.83 181 GLU A CA 1
ATOM 1416 C C . GLU A 1 193 ? 37.504 -9.299 94.595 1.00 38.38 181 GLU A C 1
ATOM 1417 O O . GLU A 1 193 ? 36.844 -9.863 93.763 1.00 36.16 181 GLU A O 1
ATOM 1423 N N . GLY A 1 194 ? 37.541 -9.697 95.858 1.00 44.15 182 GLY A N 1
ATOM 1424 C CA . GLY A 1 194 ? 37.290 -11.100 96.249 1.00 43.61 182 GLY A CA 1
ATOM 1425 C C . GLY A 1 194 ? 35.840 -11.462 96.114 1.00 42.16 182 GLY A C 1
ATOM 1426 O O . GLY A 1 194 ? 34.990 -10.566 96.000 1.00 45.08 182 GLY A O 1
ATOM 1427 N N . PRO A 1 195 ? 35.554 -12.766 96.117 1.00 38.39 183 PRO A N 1
ATOM 1428 C CA . PRO A 1 195 ? 34.248 -13.350 95.808 1.00 38.45 183 PRO A CA 1
ATOM 1429 C C . PRO A 1 195 ? 33.085 -12.871 96.661 1.00 36.92 183 PRO A C 1
ATOM 1430 O O . PRO A 1 195 ? 31.946 -12.875 96.183 1.00 36.64 183 PRO A O 1
ATOM 1434 N N . GLU A 1 196 ? 33.355 -12.476 97.899 1.00 35.72 184 GLU A N 1
ATOM 1435 C CA . GLU A 1 196 ? 32.303 -11.973 98.772 1.00 35.89 184 GLU A CA 1
ATOM 1436 C C . GLU A 1 196 ? 32.465 -10.486 99.002 1.00 35.61 184 GLU A C 1
ATOM 1437 O O . GLU A 1 196 ? 33.544 -9.920 98.821 1.00 36.42 184 GLU A O 1
ATOM 1443 N N . PHE A 1 197 ? 31.371 -9.856 99.403 1.00 35.84 185 PHE A N 1
ATOM 1444 C CA . PHE A 1 197 ? 31.307 -8.413 99.493 1.00 35.31 185 PHE A CA 1
ATOM 1445 C C . PHE A 1 197 ? 30.626 -7.949 100.785 1.00 35.25 185 PHE A C 1
ATOM 1446 O O . PHE A 1 197 ? 29.778 -8.657 101.339 1.00 36.06 185 PHE A O 1
ATOM 1454 N N . PRO A 1 198 ? 31.000 -6.756 101.281 1.00 34.51 186 PRO A N 1
ATOM 1455 C CA . PRO A 1 198 ? 30.322 -6.184 102.432 1.00 33.72 186 PRO A CA 1
ATOM 1456 C C . PRO A 1 198 ? 28.852 -5.898 102.168 1.00 32.76 186 PRO A C 1
ATOM 1457 O O . PRO A 1 198 ? 28.498 -5.532 101.068 1.00 33.16 186 PRO A O 1
ATOM 1461 N N . ASN A 1 199 ? 28.015 -6.066 103.181 1.00 33.05 187 ASN A N 1
ATOM 1462 C CA . ASN A 1 199 ? 26.615 -5.685 103.088 1.00 34.14 187 ASN A CA 1
ATOM 1463 C C . ASN A 1 199 ? 26.436 -4.160 103.087 1.00 35.01 187 ASN A C 1
ATOM 1464 O O . ASN A 1 199 ? 25.620 -3.625 102.319 1.00 36.15 187 ASN A O 1
ATOM 1469 N N . VAL A 1 200 ? 27.199 -3.495 103.959 1.00 33.76 188 VAL A N 1
ATOM 1470 C CA . VAL A 1 200 ? 27.206 -2.043 104.114 1.00 33.62 188 VAL A CA 1
ATOM 1471 C C . VAL A 1 200 ? 28.646 -1.539 104.015 1.00 32.68 188 VAL A C 1
ATOM 1472 O O . VAL A 1 200 ? 29.504 -1.960 104.778 1.00 32.04 188 VAL A O 1
ATOM 1476 N N . VAL A 1 201 ? 28.908 -0.657 103.064 1.00 32.25 189 VAL A N 1
ATOM 1477 C CA . VAL A 1 201 ? 30.242 -0.092 102.887 1.00 33.09 189 VAL A CA 1
ATOM 1478 C C . VAL A 1 201 ? 30.179 1.421 103.093 1.00 33.98 189 VAL A C 1
ATOM 1479 O O . VAL A 1 201 ? 29.251 2.093 102.629 1.00 35.63 189 VAL A O 1
ATOM 1483 N N . LYS A 1 202 ? 31.144 1.946 103.831 1.00 34.69 190 LYS A N 1
ATOM 1484 C CA . LYS A 1 202 ? 31.279 3.388 104.018 1.00 35.72 190 LYS A CA 1
ATOM 1485 C C . LYS A 1 202 ? 32.753 3.722 103.829 1.00 34.19 190 LYS A C 1
ATOM 1486 O O . LYS A 1 202 ? 33.543 3.597 104.743 1.00 35.66 190 LYS A O 1
ATOM 1492 N N . PRO A 1 203 ? 33.136 4.092 102.615 1.00 34.49 191 PRO A N 1
ATOM 1493 C CA . PRO A 1 203 ? 34.543 4.315 102.381 1.00 35.03 191 PRO A CA 1
ATOM 1494 C C . PRO A 1 203 ? 35.061 5.512 103.160 1.00 36.13 191 PRO A C 1
ATOM 1495 O O . PRO A 1 203 ? 34.339 6.490 103.348 1.00 35.36 191 PRO A O 1
ATOM 1499 N N . ASP A 1 204 ? 36.300 5.397 103.617 1.00 36.39 192 ASP A N 1
ATOM 1500 C CA . ASP A 1 204 ? 36.988 6.464 104.292 1.00 37.95 192 ASP A CA 1
ATOM 1501 C C . ASP A 1 204 ? 37.774 7.229 103.245 1.00 38.31 192 ASP A C 1
ATOM 1502 O O . ASP A 1 204 ? 38.778 6.746 102.748 1.00 39.53 192 ASP A O 1
ATOM 1507 N N . LEU A 1 205 ? 37.320 8.431 102.926 1.00 38.60 193 LEU A N 1
ATOM 1508 C CA . LEU A 1 205 ? 37.907 9.184 101.850 1.00 38.42 193 LEU A CA 1
ATOM 1509 C C . LEU A 1 205 ? 38.842 10.262 102.332 1.00 41.18 193 LEU A C 1
ATOM 1510 O O . LEU A 1 205 ? 39.451 10.935 101.504 1.00 40.92 193 LEU A O 1
ATOM 1515 N N . ARG A 1 206 ? 39.003 10.397 103.649 1.00 42.89 194 ARG A N 1
ATOM 1516 C CA . ARG A 1 206 ? 39.904 11.397 104.221 1.00 47.56 194 ARG A CA 1
ATOM 1517 C C . ARG A 1 206 ? 41.307 11.329 103.641 1.00 47.07 194 ARG A C 1
ATOM 1518 O O . ARG A 1 206 ? 41.990 10.303 103.737 1.00 45.01 194 ARG A O 1
ATOM 1526 N N . GLY A 1 207 ? 41.737 12.444 103.065 1.00 49.48 195 GLY A N 1
ATOM 1527 C CA . GLY A 1 207 ? 43.088 12.585 102.522 1.00 51.06 195 GLY A CA 1
ATOM 1528 C C . GLY A 1 207 ? 43.348 11.798 101.252 1.00 51.69 195 GLY A C 1
ATOM 1529 O O . GLY A 1 207 ? 44.505 11.536 100.917 1.00 52.31 195 GLY A O 1
ATOM 1530 N N . ASN A 1 208 ? 42.280 11.418 100.545 1.00 51.85 196 ASN A N 1
ATOM 1531 C CA . ASN A 1 208 ? 42.417 10.595 99.347 1.00 50.17 196 ASN A CA 1
ATOM 1532 C C . ASN A 1 208 ? 42.709 11.411 98.104 1.00 49.54 196 ASN A C 1
ATOM 1533 O O . ASN A 1 208 ? 42.036 12.390 97.823 1.00 45.14 196 ASN A O 1
ATOM 1538 N N . HIS A 1 209 ? 43.710 10.951 97.363 1.00 51.91 197 HIS A N 1
ATOM 1539 C CA . HIS A 1 209 ? 44.113 11.535 96.080 1.00 53.81 197 HIS A CA 1
ATOM 1540 C C . HIS A 1 209 ? 44.005 10.520 94.919 1.00 52.80 197 HIS A C 1
ATOM 1541 O O . HIS A 1 209 ? 43.963 10.920 93.779 1.00 53.30 197 HIS A O 1
ATOM 1548 N N . ALA A 1 210 ? 43.942 9.219 95.211 1.00 53.06 198 ALA A N 1
ATOM 1549 C CA . ALA A 1 210 ? 43.931 8.176 94.173 1.00 51.85 198 ALA A CA 1
ATOM 1550 C C . ALA A 1 210 ? 42.555 7.977 93.549 1.00 50.13 198 ALA A C 1
ATOM 1551 O O . ALA A 1 210 ? 41.547 8.264 94.168 1.00 50.90 198 ALA A O 1
ATOM 1553 N N . SER A 1 211 ? 42.511 7.467 92.325 1.00 49.13 199 SER A N 1
ATOM 1554 C CA . SER A 1 211 ? 41.250 7.019 91.735 1.00 47.94 199 SER A CA 1
ATOM 1555 C C . SER A 1 211 ? 40.781 5.757 92.465 1.00 46.94 199 SER A C 1
ATOM 1556 O O . SER A 1 211 ? 41.582 4.994 93.000 1.00 46.81 199 SER A O 1
ATOM 1559 N N . PHE A 1 212 ? 39.477 5.547 92.490 1.00 45.74 200 PHE A N 1
ATOM 1560 C CA . PHE A 1 212 ? 38.905 4.452 93.241 1.00 45.42 200 PHE A CA 1
ATOM 1561 C C . PHE A 1 212 ? 37.857 3.757 92.375 1.00 45.08 200 PHE A C 1
ATOM 1562 O O . PHE A 1 212 ? 36.922 4.397 91.902 1.00 45.84 200 PHE A O 1
ATOM 1570 N N . LEU A 1 213 ? 38.045 2.459 92.144 1.00 43.69 201 LEU A N 1
ATOM 1571 C CA . LEU A 1 213 ? 37.194 1.675 91.237 1.00 43.64 201 LEU A CA 1
ATOM 1572 C C . LEU A 1 213 ? 36.980 2.350 89.871 1.00 43.64 201 LEU A C 1
ATOM 1573 O O . LEU A 1 213 ? 35.878 2.322 89.311 1.00 44.19 201 LEU A O 1
ATOM 1578 N N . GLY A 1 214 ? 38.032 2.973 89.353 1.00 42.97 202 GLY A N 1
ATOM 1579 C CA . GLY A 1 214 ? 37.979 3.648 88.065 1.00 42.15 202 GLY A CA 1
ATOM 1580 C C . GLY A 1 214 ? 37.434 5.065 88.088 1.00 42.34 202 GLY A C 1
ATOM 1581 O O . GLY A 1 214 ? 37.365 5.699 87.038 1.00 44.40 202 GLY A O 1
ATOM 1582 N N . VAL A 1 215 ? 37.052 5.563 89.267 1.00 41.56 203 VAL A N 1
ATOM 1583 C CA . VAL A 1 215 ? 36.446 6.889 89.412 1.00 40.20 203 VAL A CA 1
ATOM 1584 C C . VAL A 1 215 ? 37.441 7.849 90.034 1.00 40.50 203 VAL A C 1
ATOM 1585 O O . VAL A 1 215 ? 37.997 7.575 91.098 1.00 41.58 203 VAL A O 1
ATOM 1589 N N . ASP A 1 216 ? 37.653 8.968 89.360 1.00 39.88 204 ASP A N 1
ATOM 1590 C CA . ASP A 1 216 ? 38.427 10.088 89.873 1.00 41.13 204 ASP A CA 1
ATOM 1591 C C . ASP A 1 216 ? 37.424 11.061 90.503 1.00 40.98 204 ASP A C 1
ATOM 1592 O O . ASP A 1 216 ? 36.590 11.659 89.817 1.00 42.62 204 ASP A O 1
ATOM 1597 N N . LEU A 1 217 ? 37.506 11.209 91.812 1.00 40.38 205 LEU A N 1
ATOM 1598 C CA . LEU A 1 217 ? 36.497 11.911 92.579 1.00 39.91 205 LEU A CA 1
ATOM 1599 C C . LEU A 1 217 ? 36.693 13.418 92.518 1.00 39.77 205 LEU A C 1
ATOM 1600 O O . LEU A 1 217 ? 37.422 13.969 93.311 1.00 42.06 205 LEU A O 1
ATOM 1605 N N . LYS A 1 218 ? 36.036 14.085 91.583 1.00 40.24 206 LYS A N 1
ATOM 1606 C CA . LYS A 1 218 ? 36.158 15.543 91.467 1.00 41.21 206 LYS A CA 1
ATOM 1607 C C . LYS A 1 218 ? 34.811 16.260 91.361 1.00 39.74 206 LYS A C 1
ATOM 1608 O O . LYS A 1 218 ? 34.747 17.456 91.550 1.00 41.26 206 LYS A O 1
ATOM 1614 N N . THR A 1 219 ? 33.737 15.532 91.081 1.00 38.21 207 THR A N 1
ATOM 1615 C CA . THR A 1 219 ? 32.418 16.126 90.898 1.00 37.11 207 THR A CA 1
ATOM 1616 C C . THR A 1 219 ? 31.329 15.299 91.596 1.00 35.88 207 THR A C 1
ATOM 1617 O O . THR A 1 219 ? 31.460 14.086 91.734 1.00 33.90 207 THR A O 1
ATOM 1621 N N . PHE A 1 220 ? 30.240 15.941 92.009 1.00 34.62 208 PHE A N 1
ATOM 1622 C CA . PHE A 1 220 ? 29.128 15.195 92.596 1.00 34.74 208 PHE A CA 1
ATOM 1623 C C . PHE A 1 220 ? 28.785 13.902 91.829 1.00 35.11 208 PHE A C 1
ATOM 1624 O O . PHE A 1 220 ? 28.540 12.867 92.454 1.00 35.36 208 PHE A O 1
ATOM 1632 N N . ASP A 1 221 ? 28.791 13.950 90.494 1.00 34.97 209 ASP A N 1
ATOM 1633 C CA . ASP A 1 221 ? 28.502 12.760 89.682 1.00 35.10 209 ASP A CA 1
ATOM 1634 C C . ASP A 1 221 ? 29.528 11.647 89.880 1.00 36.71 209 ASP A C 1
ATOM 1635 O O . ASP A 1 221 ? 29.185 10.459 89.818 1.00 39.18 209 ASP A O 1
ATOM 1640 N N . ASP A 1 222 ? 30.783 12.010 90.112 1.00 34.28 210 ASP A N 1
ATOM 1641 C CA . ASP A 1 222 ? 31.782 11.005 90.456 1.00 33.01 210 ASP A CA 1
ATOM 1642 C C . ASP A 1 222 ? 31.446 10.301 91.750 1.00 31.74 210 ASP A C 1
ATOM 1643 O O . ASP A 1 222 ? 31.520 9.076 91.838 1.00 32.29 210 ASP A O 1
ATOM 1648 N N . TYR A 1 223 ? 31.104 11.075 92.767 1.00 30.65 211 TYR A N 1
ATOM 1649 C CA . TYR A 1 223 ? 30.763 10.478 94.044 1.00 30.81 211 TYR A CA 1
ATOM 1650 C C . TYR A 1 223 ? 29.519 9.605 93.891 1.00 31.25 211 TYR A C 1
ATOM 1651 O O . TYR A 1 223 ? 29.420 8.560 94.542 1.00 27.91 211 TYR A O 1
ATOM 1660 N N . VAL A 1 224 ? 28.593 10.017 93.010 1.00 31.04 212 VAL A N 1
ATOM 1661 C CA . VAL A 1 224 ? 27.386 9.235 92.788 1.00 30.14 212 VAL A CA 1
ATOM 1662 C C . VAL A 1 224 ? 27.735 7.962 92.048 1.00 30.95 212 VAL A C 1
ATOM 1663 O O . VAL A 1 224 ? 27.289 6.899 92.441 1.00 31.96 212 VAL A O 1
ATOM 1667 N N . LYS A 1 225 ? 28.555 8.048 91.008 1.00 33.00 213 LYS A N 1
ATOM 1668 C CA . LYS A 1 225 ? 28.961 6.835 90.284 1.00 33.66 213 LYS A CA 1
ATOM 1669 C C . LYS A 1 225 ? 29.657 5.858 91.251 1.00 34.94 213 LYS A C 1
ATOM 1670 O O . LYS A 1 225 ? 29.445 4.640 91.180 1.00 35.86 213 LYS A O 1
ATOM 1673 N N . LEU A 1 226 ? 30.464 6.378 92.168 1.00 34.77 214 LEU A N 1
ATOM 1674 C CA . LEU A 1 226 ? 31.146 5.500 93.123 1.00 35.18 214 LEU A CA 1
ATOM 1675 C C . LEU A 1 226 ? 30.155 4.795 94.068 1.00 33.95 214 LEU A C 1
ATOM 1676 O O . LEU A 1 226 ? 30.263 3.596 94.319 1.00 34.03 214 LEU A O 1
ATOM 1681 N N . ALA A 1 227 ? 29.190 5.540 94.583 1.00 33.74 215 ALA A N 1
ATOM 1682 C CA . ALA A 1 227 ? 28.156 4.949 95.418 1.00 33.69 215 ALA A CA 1
ATOM 1683 C C . ALA A 1 227 ? 27.419 3.853 94.656 1.00 33.61 215 ALA A C 1
ATOM 1684 O O . ALA A 1 227 ? 27.109 2.819 95.219 1.00 32.49 215 ALA A O 1
ATOM 1686 N N . GLU A 1 228 ? 27.163 4.074 93.369 1.00 34.94 216 GLU A N 1
ATOM 1687 C CA . GLU A 1 228 ? 26.406 3.111 92.548 1.00 36.09 216 GLU A CA 1
ATOM 1688 C C . GLU A 1 228 ? 27.187 1.824 92.252 1.00 35.88 216 GLU A C 1
ATOM 1689 O O . GLU A 1 228 ? 26.613 0.730 92.336 1.00 34.88 216 GLU A O 1
ATOM 1695 N N . LYS A 1 229 ? 28.483 1.959 91.928 1.00 36.96 217 LYS A N 1
ATOM 1696 C CA . LYS A 1 229 ? 29.386 0.806 91.714 1.00 37.34 217 LYS A CA 1
ATOM 1697 C C . LYS A 1 229 ? 29.498 -0.085 92.948 1.00 36.94 217 LYS A C 1
ATOM 1698 O O . LYS A 1 229 ? 29.478 -1.314 92.854 1.00 37.75 217 LYS A O 1
ATOM 1704 N N . LEU A 1 230 ? 29.650 0.548 94.104 1.00 35.56 218 LEU A N 1
ATOM 1705 C CA . LEU A 1 230 ? 29.695 -0.176 95.361 1.00 34.45 218 LEU A CA 1
ATOM 1706 C C . LEU A 1 230 ? 28.360 -0.832 95.648 1.00 34.50 218 LEU A C 1
ATOM 1707 O O . LEU A 1 230 ? 28.316 -1.899 96.222 1.00 36.00 218 LEU A O 1
ATOM 1712 N N . ALA A 1 231 ? 27.271 -0.189 95.244 1.00 35.88 219 ALA A N 1
ATOM 1713 C CA . ALA A 1 231 ? 25.924 -0.698 95.488 1.00 34.62 219 ALA A CA 1
ATOM 1714 C C . ALA A 1 231 ? 25.543 -1.837 94.542 1.00 36.14 219 ALA A C 1
ATOM 1715 O O . ALA A 1 231 ? 24.525 -2.511 94.757 1.00 35.43 219 ALA A O 1
ATOM 1717 N N . GLU A 1 232 ? 26.335 -2.042 93.488 1.00 37.51 220 GLU A N 1
ATOM 1718 C CA . GLU A 1 232 ? 26.168 -3.223 92.635 1.00 40.43 220 GLU A CA 1
ATOM 1719 C C . GLU A 1 232 ? 26.467 -4.521 93.407 1.00 42.04 220 GLU A C 1
ATOM 1720 O O . GLU A 1 232 ? 25.772 -5.524 93.254 1.00 42.55 220 GLU A O 1
ATOM 1726 N N . LYS A 1 233 ? 27.496 -4.491 94.245 1.00 42.10 221 LYS A N 1
ATOM 1727 C CA . LYS A 1 233 ? 27.958 -5.690 94.923 1.00 41.88 221 LYS A CA 1
ATOM 1728 C C . LYS A 1 233 ? 27.586 -5.698 96.424 1.00 41.28 221 LYS A C 1
ATOM 1729 O O . LYS A 1 233 ? 27.492 -6.761 97.032 1.00 41.39 221 LYS A O 1
ATOM 1733 N N . SER A 1 234 ? 27.378 -4.516 97.005 1.00 39.87 222 SER A N 1
ATOM 1734 C CA . SER A 1 234 ? 26.927 -4.365 98.387 1.00 38.85 222 SER A CA 1
ATOM 1735 C C . SER A 1 234 ? 25.508 -3.840 98.383 1.00 37.08 222 SER A C 1
ATOM 1736 O O . SER A 1 234 ? 25.109 -3.146 97.460 1.00 37.71 222 SER A O 1
ATOM 1739 N N . GLN A 1 235 ? 24.755 -4.139 99.433 1.00 36.20 223 GLN A N 1
ATOM 1740 C CA . GLN A 1 235 ? 23.358 -3.705 99.516 1.00 33.86 223 GLN A CA 1
ATOM 1741 C C . GLN A 1 235 ? 23.230 -2.213 99.786 1.00 34.85 223 GLN A C 1
ATOM 1742 O O . GLN A 1 235 ? 22.257 -1.588 99.364 1.00 35.12 223 GLN A O 1
ATOM 1748 N N . VAL A 1 236 ? 24.191 -1.629 100.503 1.00 34.59 224 VAL A N 1
ATOM 1749 C CA . VAL A 1 236 ? 24.156 -0.185 100.714 1.00 33.60 224 VAL A CA 1
ATOM 1750 C C . VAL A 1 236 ? 25.558 0.394 100.796 1.00 34.74 224 VAL A C 1
ATOM 1751 O O . VAL A 1 236 ? 26.451 -0.194 101.408 1.00 36.11 224 VAL A O 1
ATOM 1755 N N . SER A 1 237 ? 25.743 1.533 100.135 1.00 34.41 225 SER A N 1
ATOM 1756 C CA . SER A 1 237 ? 26.982 2.275 100.194 1.00 34.59 225 SER A CA 1
ATOM 1757 C C . SER A 1 237 ? 26.685 3.658 100.745 1.00 33.82 225 SER A C 1
ATOM 1758 O O . SER A 1 237 ? 25.669 4.246 100.407 1.00 33.77 225 SER A O 1
ATOM 1761 N N . VAL A 1 238 ? 27.554 4.151 101.624 1.00 33.82 226 VAL A N 1
ATOM 1762 C CA . VAL A 1 238 ? 27.432 5.492 102.179 1.00 32.09 226 VAL A CA 1
ATOM 1763 C C . VAL A 1 238 ? 28.733 6.210 101.882 1.00 32.21 226 VAL A C 1
ATOM 1764 O O . VAL A 1 238 ? 29.785 5.821 102.380 1.00 30.06 226 VAL A O 1
ATOM 1768 N N . VAL A 1 239 ? 28.649 7.247 101.049 1.00 33.23 227 VAL A N 1
ATOM 1769 C CA . VAL A 1 239 ? 29.824 7.940 100.532 1.00 32.82 227 VAL A CA 1
ATOM 1770 C C . VAL A 1 239 ? 29.790 9.409 100.905 1.00 33.55 227 VAL A C 1
ATOM 1771 O O . VAL A 1 239 ? 28.803 10.091 100.680 1.00 32.01 227 VAL A O 1
ATOM 1775 N N . SER A 1 240 ? 30.895 9.893 101.467 1.00 35.95 228 SER A N 1
ATOM 1776 C CA . SER A 1 240 ? 30.963 11.248 101.969 1.00 35.11 228 SER A CA 1
ATOM 1777 C C . SER A 1 240 ? 31.230 12.202 100.865 1.00 36.21 228 SER A C 1
ATOM 1778 O O . SER A 1 240 ? 32.012 11.918 99.944 1.00 38.46 228 SER A O 1
ATOM 1781 N N . TYR A 1 241 ? 30.587 13.355 100.999 1.00 35.47 229 TYR A N 1
ATOM 1782 C CA . TYR A 1 241 ? 30.667 14.399 100.025 1.00 35.02 229 TYR A CA 1
ATOM 1783 C C . TYR A 1 241 ? 30.686 15.744 100.734 1.00 34.75 229 TYR A C 1
ATOM 1784 O O . TYR A 1 241 ? 29.771 16.075 101.480 1.00 35.73 229 TYR A O 1
ATOM 1793 N N . GLU A 1 242 ? 31.754 16.497 100.509 1.00 35.26 230 GLU A N 1
ATOM 1794 C CA . GLU A 1 242 ? 31.921 17.842 101.060 1.00 36.21 230 GLU A CA 1
ATOM 1795 C C . GLU A 1 242 ? 31.750 17.896 102.577 1.00 36.51 230 GLU A C 1
ATOM 1796 O O . GLU A 1 242 ? 31.101 18.791 103.107 1.00 32.74 230 GLU A O 1
ATOM 1802 N N . VAL A 1 243 ? 32.347 16.918 103.258 1.00 38.57 231 VAL A N 1
ATOM 1803 C CA . VAL A 1 243 ? 32.466 16.918 104.714 1.00 39.10 231 VAL A CA 1
ATOM 1804 C C . VAL A 1 243 ? 31.162 16.602 105.451 1.00 40.68 231 VAL A C 1
ATOM 1805 O O . VAL A 1 243 ? 31.150 15.721 106.297 1.00 44.08 231 VAL A O 1
ATOM 1809 N N . LYS A 1 244 ? 30.072 17.308 105.148 1.00 40.90 232 LYS A N 1
ATOM 1810 C CA . LYS A 1 244 ? 28.828 17.233 105.948 1.00 39.00 232 LYS A CA 1
ATOM 1811 C C . LYS A 1 244 ? 27.612 16.682 105.189 1.00 38.66 232 LYS A C 1
ATOM 1812 O O . LYS A 1 244 ? 26.477 17.063 105.446 1.00 40.52 232 LYS A O 1
ATOM 1818 N N . ASN A 1 245 ? 27.862 15.795 104.240 1.00 37.39 233 ASN A N 1
ATOM 1819 C CA . ASN A 1 245 ? 26.807 15.130 103.499 1.00 35.70 233 ASN A CA 1
ATOM 1820 C C . ASN A 1 245 ? 27.230 13.718 103.185 1.00 36.64 233 ASN A C 1
ATOM 1821 O O . ASN A 1 245 ? 28.419 13.374 103.260 1.00 37.17 233 ASN A O 1
ATOM 1826 N N . ASP A 1 246 ? 26.247 12.897 102.834 1.00 37.68 234 ASP A N 1
ATOM 1827 C CA . ASP A 1 246 ? 26.494 11.504 102.481 1.00 37.13 234 ASP A CA 1
ATOM 1828 C C . ASP A 1 246 ? 25.528 11.040 101.397 1.00 34.77 234 ASP A C 1
ATOM 1829 O O . ASP A 1 246 ? 24.312 11.232 101.490 1.00 34.46 234 ASP A O 1
ATOM 1834 N N . ILE A 1 247 ? 26.092 10.439 100.361 1.00 33.41 235 ILE A N 1
ATOM 1835 C CA . ILE A 1 247 ? 25.319 9.815 99.312 1.00 32.67 235 ILE A CA 1
ATOM 1836 C C . ILE A 1 247 ? 25.055 8.394 99.766 1.00 32.35 235 ILE A C 1
ATOM 1837 O O . ILE A 1 247 ? 25.980 7.682 100.133 1.00 34.23 235 ILE A O 1
ATOM 1842 N N . VAL A 1 248 ? 23.791 8.007 99.789 1.00 30.55 236 VAL A N 1
ATOM 1843 C CA . VAL A 1 248 ? 23.404 6.667 100.130 1.00 29.92 236 VAL A CA 1
ATOM 1844 C C . VAL A 1 248 ? 22.847 6.032 98.872 1.00 31.57 236 VAL A C 1
ATOM 1845 O O . VAL A 1 248 ? 21.872 6.531 98.309 1.00 32.76 236 VAL A O 1
ATOM 1849 N N . ALA A 1 249 ? 23.488 4.961 98.411 1.00 32.14 237 ALA A N 1
ATOM 1850 C CA . ALA A 1 249 ? 23.052 4.238 97.217 1.00 31.88 237 ALA A CA 1
ATOM 1851 C C . ALA A 1 249 ? 22.610 2.825 97.597 1.00 33.83 237 ALA A C 1
ATOM 1852 O O . ALA A 1 249 ? 23.331 2.113 98.317 1.00 34.72 237 ALA A O 1
ATOM 1854 N N . THR A 1 250 ? 21.415 2.443 97.135 1.00 33.99 238 THR A N 1
ATOM 1855 C CA . THR A 1 250 ? 20.932 1.066 97.229 1.00 34.66 238 THR A CA 1
ATOM 1856 C C . THR A 1 250 ? 20.535 0.601 95.841 1.00 37.67 238 THR A C 1
ATOM 1857 O O . THR A 1 250 ? 20.701 1.325 94.850 1.00 38.10 238 THR A O 1
ATOM 1861 N N . ARG A 1 251 ? 19.996 -0.608 95.783 1.00 40.37 239 ARG A N 1
ATOM 1862 C CA . ARG A 1 251 ? 19.585 -1.217 94.527 1.00 43.40 239 ARG A CA 1
ATOM 1863 C C . ARG A 1 251 ? 18.276 -0.582 94.075 1.00 42.17 239 ARG A C 1
ATOM 1864 O O . ARG A 1 251 ? 17.983 -0.580 92.890 1.00 42.29 239 ARG A O 1
ATOM 1872 N N . GLU A 1 252 ? 17.525 0.000 95.017 1.00 42.25 240 GLU A N 1
ATOM 1873 C CA . GLU A 1 252 ? 16.306 0.770 94.693 1.00 40.92 240 GLU A CA 1
ATOM 1874 C C . GLU A 1 252 ? 16.594 2.228 94.265 1.00 39.84 240 GLU A C 1
ATOM 1875 O O . GLU A 1 252 ? 15.750 2.845 93.638 1.00 39.22 240 GLU A O 1
ATOM 1878 N N . GLY A 1 253 ? 17.777 2.771 94.560 1.00 39.60 241 GLY A N 1
ATOM 1879 C CA . GLY A 1 253 ? 18.124 4.140 94.108 1.00 38.64 241 GLY A CA 1
ATOM 1880 C C . GLY A 1 253 ? 19.206 4.864 94.902 1.00 37.20 241 GLY A C 1
ATOM 1881 O O . GLY A 1 253 ? 19.933 4.247 95.681 1.00 38.31 241 GLY A O 1
ATOM 1882 N N . VAL A 1 254 ? 19.305 6.182 94.708 1.00 35.02 242 VAL A N 1
ATOM 1883 C CA . VAL A 1 254 ? 20.334 7.007 95.359 1.00 32.43 242 VAL A CA 1
ATOM 1884 C C . VAL A 1 254 ? 19.717 8.209 96.088 1.00 32.52 242 VAL A C 1
ATOM 1885 O O . VAL A 1 254 ? 18.925 8.961 95.509 1.00 32.50 242 VAL A O 1
ATOM 1889 N N . TRP A 1 255 ? 20.099 8.402 97.353 1.00 31.60 243 TRP A N 1
ATOM 1890 C CA . TRP A 1 255 ? 19.669 9.576 98.127 1.00 30.55 243 TRP A CA 1
ATOM 1891 C C . TRP A 1 255 ? 20.883 10.404 98.593 1.00 29.44 243 TRP A C 1
ATOM 1892 O O . TRP A 1 255 ? 22.025 9.942 98.503 1.00 27.84 243 TRP A O 1
ATOM 1903 N N . LEU A 1 256 ? 20.621 11.629 99.060 1.00 28.06 244 LEU A N 1
ATOM 1904 C CA . LEU A 1 256 ? 21.647 12.523 99.600 1.00 27.21 244 LEU A CA 1
ATOM 1905 C C . LEU A 1 256 ? 21.164 13.092 100.900 1.00 27.63 244 LEU A C 1
ATOM 1906 O O . LEU A 1 256 ? 20.114 13.728 100.937 1.00 31.57 244 LEU A O 1
ATOM 1911 N N . ILE A 1 257 ? 21.921 12.844 101.965 1.00 27.45 245 ILE A N 1
ATOM 1912 C CA . ILE A 1 257 ? 21.633 13.353 103.301 1.00 28.02 245 ILE A CA 1
ATOM 1913 C C . ILE A 1 257 ? 22.556 14.552 103.537 1.00 30.91 245 ILE A C 1
ATOM 1914 O O . ILE A 1 257 ? 23.789 14.433 103.372 1.00 30.77 245 ILE A O 1
ATOM 1919 N N . ARG A 1 258 ? 21.982 15.696 103.907 1.00 31.33 246 ARG A N 1
ATOM 1920 C CA . ARG A 1 258 ? 22.785 16.899 104.147 1.00 31.64 246 ARG A CA 1
ATOM 1921 C C . ARG A 1 258 ? 22.554 17.464 105.528 1.00 31.83 246 ARG A C 1
ATOM 1922 O O . ARG A 1 258 ? 21.408 17.546 105.980 1.00 29.90 246 ARG A O 1
ATOM 1930 N N . SER A 1 259 ? 23.635 17.883 106.182 1.00 31.68 247 SER A N 1
ATOM 1931 C CA . SER A 1 259 ? 23.510 18.663 107.403 1.00 32.97 247 SER A CA 1
ATOM 1932 C C . SER A 1 259 ? 22.856 20.006 107.072 1.00 32.35 247 SER A C 1
ATOM 1933 O O . SER A 1 259 ? 23.296 20.683 106.161 1.00 31.22 247 SER A O 1
ATOM 1936 N N . LYS A 1 260 ? 21.804 20.377 107.799 1.00 32.75 248 LYS A N 1
ATOM 1937 C CA . LYS A 1 260 ? 21.136 21.670 107.596 1.00 32.57 248 LYS A CA 1
ATOM 1938 C C . LYS A 1 260 ? 22.065 22.848 107.878 1.00 34.06 248 LYS A C 1
ATOM 1939 O O . LYS A 1 260 ? 21.835 23.938 107.371 1.00 35.77 248 LYS A O 1
ATOM 1945 N N . GLU A 1 261 ? 23.094 22.641 108.694 1.00 35.16 249 GLU A N 1
ATOM 1946 C CA . GLU A 1 261 ? 23.946 23.739 109.139 1.00 37.18 249 GLU A CA 1
ATOM 1947 C C . GLU A 1 261 ? 25.416 23.327 109.076 1.00 37.98 249 GLU A C 1
ATOM 1948 O O . GLU A 1 261 ? 25.723 22.148 108.968 1.00 38.05 249 GLU A O 1
ATOM 1950 N N . GLU A 1 262 ? 26.327 24.295 109.093 1.00 41.63 250 GLU A N 1
ATOM 1951 C CA . GLU A 1 262 ? 27.757 23.982 109.069 1.00 42.93 250 GLU A CA 1
ATOM 1952 C C . GLU A 1 262 ? 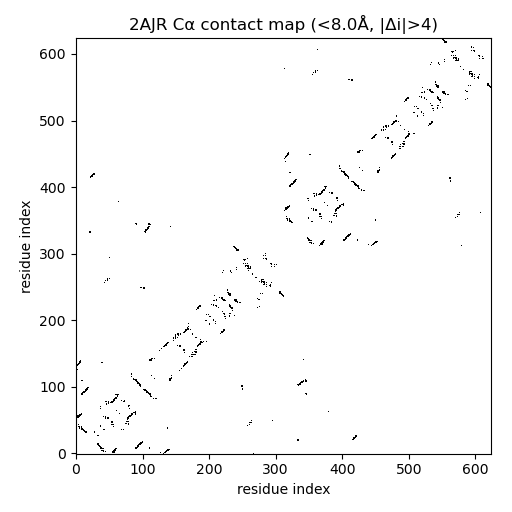28.103 23.296 110.402 1.00 42.71 250 GLU A C 1
ATOM 1953 O O . GLU A 1 262 ? 27.585 23.655 111.465 1.00 42.70 250 GLU A O 1
ATOM 1959 N N . ILE A 1 263 ? 28.911 22.254 110.313 1.00 41.81 251 ILE A N 1
ATOM 1960 C CA . ILE A 1 263 ? 29.374 21.541 111.482 1.00 43.39 251 ILE A CA 1
ATOM 1961 C C . ILE A 1 263 ? 30.757 22.079 111.850 1.00 44.64 251 ILE A C 1
ATOM 1962 O O . ILE A 1 263 ? 31.419 22.746 111.055 1.00 44.65 251 ILE A O 1
ATOM 1967 N N . ASP A 1 264 ? 31.174 21.795 113.074 1.00 44.20 252 ASP A N 1
ATOM 1968 C CA . ASP A 1 264 ? 32.450 22.270 113.584 1.00 43.34 252 ASP A CA 1
ATOM 1969 C C . ASP A 1 264 ? 33.523 21.254 113.199 1.00 40.72 252 ASP A C 1
ATOM 1970 O O . ASP A 1 264 ? 33.611 20.170 113.777 1.00 39.40 252 ASP A O 1
ATOM 1975 N N . THR A 1 265 ? 34.347 21.602 112.224 1.00 40.60 253 THR A N 1
ATOM 1976 C CA . THR A 1 265 ? 35.315 20.651 111.697 1.00 41.88 253 THR A CA 1
ATOM 1977 C C . THR A 1 265 ? 36.381 20.260 112.727 1.00 43.09 253 THR A C 1
ATOM 1978 O O . THR A 1 265 ? 37.058 19.245 112.567 1.00 45.59 253 THR A O 1
ATOM 1982 N N . SER A 1 266 ? 36.513 21.043 113.793 1.00 42.09 254 SER A N 1
ATOM 1983 C CA . SER A 1 266 ? 37.412 20.688 114.884 1.00 41.98 254 SER A CA 1
ATOM 1984 C C . SER A 1 266 ? 36.809 19.656 115.854 1.00 40.20 254 SER A C 1
ATOM 1985 O O . SER A 1 266 ? 37.534 19.037 116.643 1.00 41.00 254 SER A O 1
ATOM 1988 N N . HIS A 1 267 ? 35.495 19.464 115.798 1.00 38.72 255 HIS A N 1
ATOM 1989 C CA . HIS A 1 267 ? 34.812 18.532 116.697 1.00 38.04 255 HIS A CA 1
ATOM 1990 C C . HIS A 1 267 ? 34.617 17.154 116.055 1.00 37.06 255 HIS A C 1
ATOM 1991 O O . HIS A 1 267 ? 33.845 16.346 116.560 1.00 37.36 255 HIS A O 1
ATOM 1998 N N . LEU A 1 268 ? 35.334 16.877 114.972 1.00 37.33 256 LEU A N 1
ATOM 1999 C CA . LEU A 1 268 ? 35.065 15.716 114.129 1.00 37.43 256 LEU A CA 1
ATOM 2000 C C . LEU A 1 268 ? 35.717 14.413 114.552 1.00 39.06 256 LEU A C 1
ATOM 2001 O O . LEU A 1 268 ? 35.416 13.359 113.960 1.00 40.47 256 LEU A O 1
ATOM 2006 N N . LEU A 1 269 ? 36.640 14.435 115.506 1.00 39.48 257 LEU A N 1
ATOM 2007 C CA . LEU A 1 269 ? 37.347 13.194 115.803 1.00 38.58 257 LEU A CA 1
ATOM 2008 C C . LEU A 1 269 ? 36.357 12.114 116.213 1.00 40.42 257 LEU A C 1
ATOM 2009 O O . LEU A 1 269 ? 35.637 12.270 117.204 1.00 40.23 257 LEU A O 1
ATOM 2014 N N . GLY A 1 270 ? 36.321 11.029 115.440 1.00 41.26 258 GLY A N 1
ATOM 2015 C CA . GLY A 1 270 ? 35.528 9.839 115.786 1.00 41.29 258 GLY A CA 1
ATOM 2016 C C . GLY A 1 270 ? 34.070 9.840 115.350 1.00 41.12 258 GLY A C 1
ATOM 2017 O O . GLY A 1 270 ? 33.335 8.886 115.644 1.00 41.32 258 GLY A O 1
ATOM 2018 N N . ALA A 1 271 ? 33.656 10.901 114.654 1.00 38.85 259 ALA A N 1
ATOM 2019 C CA . ALA A 1 271 ? 32.282 11.051 114.185 1.00 38.20 259 ALA A CA 1
ATOM 2020 C C . ALA A 1 271 ? 31.858 9.923 113.247 1.00 36.92 259 ALA A C 1
ATOM 2021 O O . ALA A 1 271 ? 30.694 9.494 113.259 1.00 35.49 259 ALA A O 1
ATOM 2023 N N . GLY A 1 272 ? 32.802 9.455 112.436 1.00 35.94 260 GLY A N 1
ATOM 2024 C CA . GLY A 1 272 ? 32.541 8.411 111.443 1.00 36.79 260 GLY A CA 1
ATOM 2025 C C . GLY A 1 272 ? 32.247 7.046 112.039 1.00 38.32 260 GLY A C 1
ATOM 2026 O O . GLY A 1 272 ? 31.531 6.227 111.442 1.00 41.02 260 GLY A O 1
ATOM 2027 N N . ASP A 1 273 ? 32.807 6.803 113.219 1.00 38.15 261 ASP A N 1
ATOM 2028 C CA . ASP A 1 273 ? 32.592 5.560 113.956 1.00 37.44 261 ASP A CA 1
ATOM 2029 C C . ASP A 1 273 ? 31.246 5.615 114.667 1.00 35.30 261 ASP A C 1
ATOM 2030 O O . ASP A 1 273 ? 30.554 4.606 114.777 1.00 35.66 261 ASP A O 1
ATOM 2035 N N . ALA A 1 274 ? 30.865 6.800 115.132 1.00 33.39 262 ALA A N 1
ATOM 2036 C CA . ALA A 1 274 ? 29.490 7.018 115.603 1.00 33.83 262 ALA A CA 1
ATOM 2037 C C . ALA A 1 274 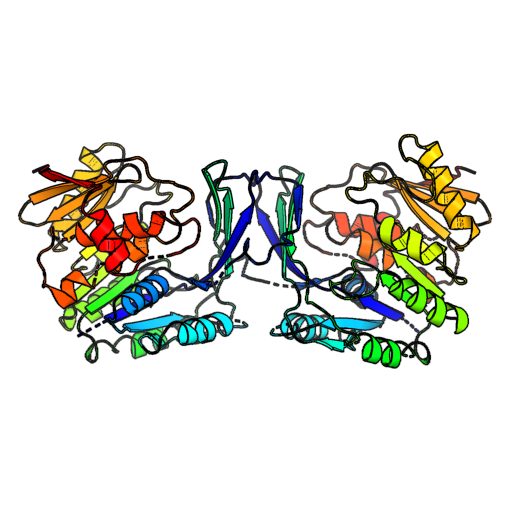? 28.523 6.698 114.485 1.00 33.07 262 ALA A C 1
ATOM 2038 O O . ALA A 1 274 ? 27.572 5.992 114.709 1.00 34.67 262 ALA A O 1
ATOM 2040 N N . TYR A 1 275 ? 28.784 7.207 113.279 1.00 34.96 263 TYR A N 1
ATOM 2041 C CA . TYR A 1 275 ? 27.966 6.902 112.104 1.00 34.10 263 TYR A CA 1
ATOM 2042 C C . TYR A 1 275 ? 27.772 5.406 111.964 1.00 34.89 263 TYR A C 1
ATOM 2043 O O . TYR A 1 275 ? 26.645 4.924 111.888 1.00 37.91 263 TYR A O 1
ATOM 2052 N N . VAL A 1 276 ? 28.868 4.657 111.936 1.00 34.86 264 VAL A N 1
ATOM 2053 C CA . VAL A 1 276 ? 28.770 3.212 111.743 1.00 34.09 264 VAL A CA 1
ATOM 2054 C C . VAL A 1 276 ? 28.028 2.545 112.902 1.00 34.70 264 VAL A C 1
ATOM 2055 O O . VAL A 1 276 ? 27.177 1.674 112.682 1.00 37.46 264 VAL A O 1
ATOM 2059 N N . ALA A 1 277 ? 28.320 2.971 114.126 1.00 34.05 265 ALA A N 1
ATOM 2060 C CA . ALA A 1 277 ? 27.669 2.403 115.311 1.00 33.80 265 ALA A CA 1
ATOM 2061 C C . ALA A 1 277 ? 26.154 2.602 115.273 1.00 35.41 265 ALA A C 1
ATOM 2062 O O . ALA A 1 277 ? 25.388 1.721 115.661 1.00 34.79 265 ALA A O 1
ATOM 2064 N N . GLY A 1 278 ? 25.728 3.776 114.823 1.00 36.13 266 GLY A N 1
ATOM 2065 C CA . GLY A 1 278 ? 24.317 4.064 114.683 1.00 36.08 266 GLY A CA 1
ATOM 2066 C C . GLY A 1 278 ? 23.678 3.097 113.716 1.00 36.58 266 GLY A C 1
ATOM 2067 O O . GLY A 1 278 ? 22.632 2.531 114.006 1.00 37.70 266 GLY A O 1
ATOM 2076 N N . VAL A 1 280 ? 24.790 0.120 112.849 1.00 34.75 268 VAL A N 1
ATOM 2077 C CA . VAL A 1 280 ? 24.774 -1.214 113.441 1.00 34.07 268 VAL A CA 1
ATOM 2078 C C . VAL A 1 280 ? 23.575 -1.333 114.386 1.00 34.56 268 VAL A C 1
ATOM 2079 O O . VAL A 1 280 ? 22.785 -2.267 114.265 1.00 36.85 268 VAL A O 1
ATOM 2083 N N . TYR A 1 281 ? 23.416 -0.361 115.280 1.00 34.80 269 TYR A N 1
ATOM 2084 C CA . TYR A 1 281 ? 22.280 -0.320 116.210 1.00 35.72 269 TYR A CA 1
ATOM 2085 C C . TYR A 1 281 ? 20.926 -0.387 115.497 1.00 36.65 269 TYR A C 1
ATOM 2086 O O . TYR A 1 281 ? 20.024 -1.090 115.952 1.00 38.25 269 TYR A O 1
ATOM 2095 N N . TYR A 1 282 ? 20.778 0.353 114.407 1.00 35.91 270 TYR A N 1
ATOM 2096 C CA . TYR A 1 282 ? 19.499 0.404 113.712 1.00 38.18 270 TYR A CA 1
ATOM 2097 C C . TYR A 1 282 ? 19.196 -0.947 113.103 1.00 38.91 270 TYR A C 1
ATOM 2098 O O . TYR A 1 282 ? 18.064 -1.427 113.170 1.00 39.34 270 TYR A O 1
ATOM 2107 N N . PHE A 1 283 ? 20.209 -1.531 112.472 1.00 39.51 271 PHE A N 1
ATOM 2108 C CA . PHE A 1 283 ? 20.095 -2.862 111.899 1.00 40.18 271 PHE A CA 1
ATOM 2109 C C . PHE A 1 283 ? 19.639 -3.850 112.972 1.00 40.84 271 PHE A C 1
ATOM 2110 O O . PHE A 1 283 ? 18.607 -4.509 112.811 1.00 41.71 271 PHE A O 1
ATOM 2118 N N . ILE A 1 284 ? 20.378 -3.923 114.078 1.00 40.82 272 ILE A N 1
ATOM 2119 C CA . ILE A 1 284 ? 20.014 -4.826 115.170 1.00 41.13 272 ILE A CA 1
ATOM 2120 C C . ILE A 1 284 ? 18.589 -4.593 115.682 1.00 42.69 272 ILE A C 1
ATOM 2121 O O . ILE A 1 284 ? 17.829 -5.548 115.834 1.00 43.87 272 ILE A O 1
ATOM 2126 N N . LYS A 1 285 ? 18.229 -3.334 115.934 1.00 43.54 273 LYS A N 1
ATOM 2127 C CA . LYS A 1 285 ? 16.959 -3.025 116.595 1.00 44.57 273 LYS A CA 1
ATOM 2128 C C . LYS A 1 285 ? 15.751 -2.998 115.649 1.00 44.74 273 LYS A C 1
ATOM 2129 O O . LYS A 1 285 ? 14.738 -3.616 115.948 1.00 44.65 273 LYS A O 1
ATOM 2135 N N . HIS A 1 286 ? 15.845 -2.302 114.521 1.00 45.58 274 HIS A N 1
ATOM 2136 C CA . HIS A 1 286 ? 14.686 -2.151 113.620 1.00 45.46 274 HIS A CA 1
ATOM 2137 C C . HIS A 1 286 ? 14.850 -2.776 112.224 1.00 45.49 274 HIS A C 1
ATOM 2138 O O . HIS A 1 286 ? 14.078 -2.461 111.324 1.00 46.85 274 HIS A O 1
ATOM 2145 N N . GLY A 1 287 ? 15.839 -3.650 112.040 1.00 45.44 275 GLY A N 1
ATOM 2146 C CA . GLY A 1 287 ? 15.999 -4.397 110.785 1.00 45.59 275 GLY A CA 1
ATOM 2147 C C . GLY A 1 287 ? 16.707 -3.645 109.659 1.00 46.86 275 GLY A C 1
ATOM 2148 O O . GLY A 1 287 ? 17.157 -2.505 109.828 1.00 46.96 275 GLY A O 1
ATOM 2149 N N . ALA A 1 288 ? 16.761 -4.283 108.490 1.00 46.49 276 ALA A N 1
ATOM 2150 C CA . ALA A 1 288 ? 17.583 -3.827 107.368 1.00 45.46 276 ALA A CA 1
ATOM 2151 C C . ALA A 1 288 ? 16.878 -2.849 106.429 1.00 45.02 276 ALA A C 1
ATOM 2152 O O . ALA A 1 288 ? 16.836 -3.065 105.214 1.00 45.92 276 ALA A O 1
ATOM 2154 N N . ASN A 1 289 ? 16.318 -1.781 106.989 1.00 44.02 277 ASN A N 1
ATOM 2155 C CA . ASN A 1 289 ? 15.844 -0.665 106.186 1.00 42.28 277 ASN A CA 1
ATOM 2156 C C . ASN A 1 289 ? 17.021 0.293 106.041 1.00 40.95 277 ASN A C 1
ATOM 2157 O O . ASN A 1 289 ? 17.388 0.991 106.984 1.00 41.95 277 ASN A O 1
ATOM 2162 N N . PHE A 1 290 ? 17.610 0.312 104.850 1.00 38.85 278 PHE A N 1
ATOM 2163 C CA . PHE A 1 290 ? 18.918 0.913 104.629 1.00 36.32 278 PHE A CA 1
ATOM 2164 C C . PHE A 1 290 ? 18.930 2.432 104.654 1.00 35.63 278 PHE A C 1
ATOM 2165 O O . PHE A 1 290 ? 19.791 3.028 105.288 1.00 37.81 278 PHE A O 1
ATOM 2173 N N . LEU A 1 291 ? 17.993 3.071 103.978 1.00 35.72 279 LEU A N 1
ATOM 2174 C CA . LEU A 1 291 ? 17.958 4.522 104.003 1.00 36.40 279 LEU A CA 1
ATOM 2175 C C . LEU A 1 291 ? 17.809 4.977 105.449 1.00 37.87 279 LEU A C 1
ATOM 2176 O O . LEU A 1 291 ? 18.578 5.829 105.917 1.00 37.20 279 LEU A O 1
ATOM 2181 N N . GLU A 1 292 ? 16.851 4.391 106.168 1.00 38.54 280 GLU A N 1
ATOM 2182 C CA . GLU A 1 292 ? 16.667 4.740 107.590 1.00 39.18 280 GLU A CA 1
ATOM 2183 C C . GLU A 1 292 ? 17.895 4.396 108.448 1.00 39.08 280 GLU A C 1
ATOM 2184 O O . GLU A 1 292 ? 18.201 5.115 109.394 1.00 37.97 280 GLU A O 1
ATOM 2198 N N . ALA A 1 294 ? 21.092 4.597 107.285 1.00 36.71 282 ALA A N 1
ATOM 2199 C CA . ALA A 1 294 ? 22.011 5.695 106.984 1.00 35.88 282 ALA A CA 1
ATOM 2200 C C . ALA A 1 294 ? 21.587 7.000 107.671 1.00 35.36 282 ALA A C 1
ATOM 2201 O O . ALA A 1 294 ? 22.436 7.755 108.140 1.00 35.65 282 ALA A O 1
ATOM 2203 N N . LYS A 1 295 ? 20.279 7.249 107.738 1.00 34.42 283 LYS A N 1
ATOM 2204 C CA . LYS A 1 295 ? 19.748 8.462 108.376 1.00 34.80 283 LYS A CA 1
ATOM 2205 C C . LYS A 1 295 ? 20.043 8.480 109.860 1.00 34.43 283 LYS A C 1
ATOM 2206 O O . LYS A 1 295 ? 20.389 9.518 110.425 1.00 35.05 283 LYS A O 1
ATOM 2212 N N . PHE A 1 296 ? 19.872 7.329 110.495 1.00 33.76 284 PHE A N 1
ATOM 2213 C CA . PHE A 1 296 ? 20.154 7.209 111.909 1.00 34.21 284 PHE A CA 1
ATOM 2214 C C . PHE A 1 296 ? 21.664 7.330 112.134 1.00 35.28 284 PHE A C 1
ATOM 2215 O O . PHE A 1 296 ? 22.107 7.946 113.104 1.00 35.66 284 PHE A O 1
ATOM 2223 N N . GLY A 1 297 ? 22.447 6.758 111.224 1.00 35.43 285 GLY A N 1
ATOM 2224 C CA . GLY A 1 297 ? 23.892 6.878 111.277 1.00 34.81 285 GLY A CA 1
ATOM 2225 C C . GLY A 1 297 ? 24.293 8.335 111.216 1.00 35.26 285 GLY A C 1
ATOM 2226 O O . GLY A 1 297 ? 25.128 8.787 112.007 1.00 37.02 285 GLY A O 1
ATOM 2227 N N . PHE A 1 298 ? 23.667 9.074 110.298 1.00 33.78 286 PHE A N 1
ATOM 2228 C CA . PHE A 1 298 ? 23.989 10.484 110.079 1.00 32.42 286 PHE A CA 1
ATOM 2229 C C . PHE A 1 298 ? 23.665 11.278 111.335 1.00 31.34 286 PHE A C 1
ATOM 2230 O O . PHE A 1 298 ? 24.444 12.124 111.742 1.00 31.61 286 PHE A O 1
ATOM 2238 N N . ALA A 1 299 ? 22.530 10.976 111.958 1.00 31.59 287 ALA A N 1
ATOM 2239 C CA . ALA A 1 299 ? 22.140 11.607 113.219 1.00 30.98 287 ALA A CA 1
ATOM 2240 C C . ALA A 1 299 ? 23.222 11.430 114.286 1.00 31.92 287 ALA A C 1
ATOM 2241 O O . ALA A 1 299 ? 23.570 12.388 114.977 1.00 31.50 287 ALA A O 1
ATOM 2243 N N . SER A 1 300 ? 23.752 10.213 114.421 1.00 32.13 288 SER A N 1
ATOM 2244 C CA . SER A 1 300 ? 24.784 9.946 115.427 1.00 34.58 288 SER A CA 1
ATOM 2245 C C . SER A 1 300 ? 26.043 10.757 115.137 1.00 35.76 288 SER A C 1
ATOM 2246 O O . SER A 1 300 ? 26.595 11.400 116.046 1.00 35.21 288 SER A O 1
ATOM 2249 N N . ALA A 1 301 ? 26.469 10.731 113.867 1.00 34.38 289 ALA A N 1
ATOM 2250 C CA . ALA A 1 301 ? 27.629 11.483 113.431 1.00 34.60 289 ALA A CA 1
ATOM 2251 C C . ALA A 1 301 ? 27.468 12.932 113.853 1.00 35.88 289 ALA A C 1
ATOM 2252 O O . ALA A 1 301 ? 28.383 13.506 114.432 1.00 39.41 289 ALA A O 1
ATOM 2254 N N . LEU A 1 302 ? 26.302 13.517 113.586 1.00 34.28 290 LEU A N 1
ATOM 2255 C CA . LEU A 1 302 ? 26.069 14.903 113.948 1.00 34.03 290 LEU A CA 1
ATOM 2256 C C . LEU A 1 302 ? 26.221 15.061 115.439 1.00 34.41 290 LEU A C 1
ATOM 2257 O O . LEU A 1 302 ? 26.832 16.028 115.888 1.00 35.65 290 LEU A O 1
ATOM 2262 N N . ALA A 1 303 ? 25.660 14.119 116.197 1.00 34.48 291 ALA A N 1
ATOM 2263 C CA . ALA A 1 303 ? 25.698 14.173 117.656 1.00 33.50 291 ALA A CA 1
ATOM 2264 C C . ALA A 1 303 ? 27.146 14.144 118.128 1.00 34.41 291 ALA A C 1
ATOM 2265 O O . ALA A 1 303 ? 27.531 14.900 119.020 1.00 36.44 291 ALA A O 1
ATOM 2267 N N . ALA A 1 304 ? 27.960 13.306 117.501 1.00 33.94 292 ALA A N 1
ATOM 2268 C CA . ALA A 1 304 ? 29.366 13.208 117.866 1.00 34.29 292 ALA A CA 1
ATOM 2269 C C . ALA A 1 304 ? 30.080 14.545 117.733 1.00 35.12 292 ALA A C 1
ATOM 2270 O O . ALA A 1 304 ? 30.963 14.856 118.532 1.00 38.52 292 ALA A O 1
ATOM 2272 N N . THR A 1 305 ? 29.694 15.351 116.755 1.00 33.08 293 THR A N 1
ATOM 2273 C CA . THR A 1 305 ? 30.355 16.633 116.557 1.00 33.64 293 THR A CA 1
ATOM 2274 C C . THR A 1 305 ? 29.954 17.693 117.581 1.00 33.52 293 THR A C 1
ATOM 2275 O O . THR A 1 305 ? 30.565 18.745 117.646 1.00 35.58 293 THR A O 1
ATOM 2279 N N . ARG A 1 306 ? 28.928 17.463 118.378 1.00 34.36 294 ARG A N 1
ATOM 2280 C CA . ARG A 1 306 ? 28.505 18.534 119.288 1.00 36.07 294 ARG A CA 1
ATOM 2281 C C . ARG A 1 306 ? 29.486 18.799 120.413 1.00 36.92 294 ARG A C 1
ATOM 2282 O O . ARG A 1 306 ? 29.302 19.762 121.130 1.00 39.17 294 ARG A O 1
ATOM 2290 N N . ARG A 1 307 ? 30.515 17.967 120.576 1.00 37.12 295 ARG A N 1
ATOM 2291 C CA . ARG A 1 307 ? 31.544 18.212 121.585 1.00 36.71 295 ARG A CA 1
ATOM 2292 C C . ARG A 1 307 ? 32.938 18.190 121.001 1.00 36.71 295 ARG A C 1
ATOM 2293 O O . ARG A 1 307 ? 33.205 17.440 120.076 1.00 38.89 295 ARG A O 1
ATOM 2301 N N . LYS A 1 308 ? 33.833 18.989 121.572 1.00 37.44 296 LYS A N 1
ATOM 2302 C CA . LYS A 1 308 ? 35.226 19.037 121.127 1.00 38.13 296 LYS A CA 1
ATOM 2303 C C . LYS A 1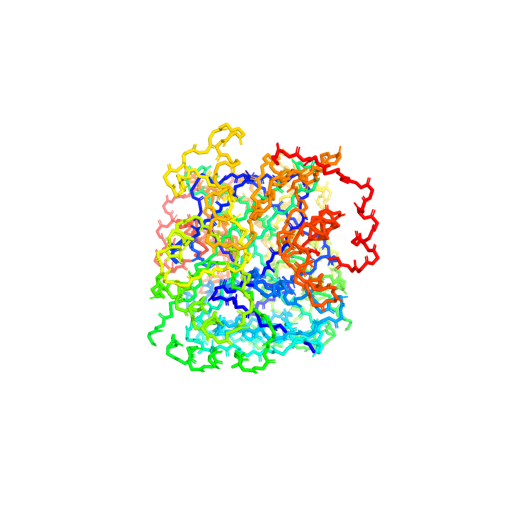 308 ? 35.963 17.726 121.354 1.00 37.48 296 LYS A C 1
ATOM 2304 O O . LYS A 1 308 ? 36.861 17.389 120.592 1.00 36.93 296 LYS A O 1
ATOM 2310 N N . GLU A 1 309 ? 35.572 16.983 122.382 1.00 38.46 297 GLU A N 1
ATOM 2311 C CA . GLU A 1 309 ? 36.194 15.684 122.662 1.00 39.48 297 GLU A CA 1
ATOM 2312 C C . GLU A 1 309 ? 35.563 14.634 121.792 1.00 38.51 297 GLU A C 1
ATOM 2313 O O . GLU A 1 309 ? 34.432 14.798 121.339 1.00 38.69 297 GLU A O 1
ATOM 2319 N N . LYS A 1 310 ? 36.308 13.557 121.581 1.00 38.64 298 LYS A N 1
ATOM 2320 C CA . LYS A 1 310 ? 35.765 12.320 121.070 1.00 38.90 298 LYS A CA 1
ATOM 2321 C C . LYS A 1 310 ? 34.623 11.977 121.999 1.00 39.58 298 LYS A C 1
ATOM 2322 O O . LYS A 1 310 ? 34.839 11.786 123.201 1.00 41.10 298 LYS A O 1
ATOM 2328 N N . TYR A 1 311 ? 33.414 11.981 121.441 1.00 37.39 299 TYR A N 1
ATOM 2329 C CA . TYR A 1 311 ? 32.201 11.695 122.160 1.00 37.60 299 TYR A CA 1
ATOM 2330 C C . TYR A 1 311 ? 31.361 10.770 121.301 1.00 37.70 299 TYR A C 1
ATOM 2331 O O . TYR A 1 311 ? 31.019 11.086 120.176 1.00 38.98 299 TYR A O 1
ATOM 2348 N N . PRO A 1 313 ? 27.767 9.323 121.116 1.00 37.41 301 PRO A N 1
ATOM 2349 C CA . PRO A 1 313 ? 26.516 9.807 121.686 1.00 38.66 301 PRO A CA 1
ATOM 2350 C C . PRO A 1 313 ? 25.630 8.719 122.268 1.00 38.67 301 PRO A C 1
ATOM 2351 O O . PRO A 1 313 ? 25.761 7.558 121.893 1.00 39.43 301 PRO A O 1
ATOM 2355 N N . ASP A 1 314 ? 24.750 9.103 123.188 1.00 38.46 302 ASP A N 1
ATOM 2356 C CA . ASP A 1 314 ? 23.653 8.229 123.613 1.00 39.52 302 ASP A CA 1
ATOM 2357 C C . ASP A 1 314 ? 22.384 8.487 122.787 1.00 37.90 302 ASP A C 1
ATOM 2358 O O . ASP A 1 314 ? 22.309 9.470 122.036 1.00 38.52 302 ASP A O 1
ATOM 2363 N N . LEU A 1 315 ? 21.405 7.597 122.932 1.00 36.67 303 LEU A N 1
ATOM 2364 C CA . LEU A 1 315 ? 20.178 7.640 122.132 1.00 36.54 303 LEU A CA 1
ATOM 2365 C C . LEU A 1 315 ? 19.446 8.982 122.225 1.00 37.46 303 LEU A C 1
ATOM 2366 O O . LEU A 1 315 ? 18.939 9.470 121.230 1.00 37.28 303 LEU A O 1
ATOM 2371 N N . GLU A 1 316 ? 19.397 9.574 123.413 1.00 40.13 304 GLU A N 1
ATOM 2372 C CA . GLU A 1 316 ? 18.810 10.901 123.580 1.00 41.24 304 GLU A CA 1
ATOM 2373 C C . GLU A 1 316 ? 19.514 11.918 122.676 1.00 39.14 304 GLU A C 1
ATOM 2374 O O . GLU A 1 316 ? 18.854 12.673 121.977 1.00 38.90 304 GLU A O 1
ATOM 2380 N N . ALA A 1 317 ? 20.847 11.919 122.685 1.00 37.69 305 ALA A N 1
ATOM 2381 C CA . ALA A 1 317 ? 21.634 12.903 121.932 1.00 35.64 305 ALA A CA 1
ATOM 2382 C C . ALA A 1 317 ? 21.531 12.667 120.418 1.00 36.18 305 ALA A C 1
ATOM 2383 O O . ALA A 1 317 ? 21.688 13.611 119.620 1.00 36.49 305 ALA A O 1
ATOM 2385 N N . ILE A 1 318 ? 21.277 11.413 120.031 1.00 34.69 306 ILE A N 1
ATOM 2386 C CA . ILE A 1 318 ? 21.117 11.043 118.621 1.00 33.89 306 ILE A CA 1
ATOM 2387 C C . ILE A 1 318 ? 19.766 11.512 118.077 1.00 35.92 306 ILE A C 1
ATOM 2388 O O . ILE A 1 318 ? 19.704 12.156 117.042 1.00 35.35 306 ILE A O 1
ATOM 2393 N N . LYS A 1 319 ? 18.687 11.186 118.783 1.00 38.11 307 LYS A N 1
ATOM 2394 C CA . LYS A 1 319 ? 17.333 11.589 118.373 1.00 40.23 307 LYS A CA 1
ATOM 2395 C C . LYS A 1 319 ? 17.188 13.106 118.215 1.00 39.52 307 LYS A C 1
ATOM 2396 O O . LYS A 1 319 ? 16.436 13.561 117.359 1.00 39.72 307 LYS A O 1
ATOM 2402 N N . LYS A 1 320 ? 17.912 13.870 119.037 1.00 39.00 308 LYS A N 1
ATOM 2403 C CA . LYS A 1 320 ? 17.927 15.343 118.964 1.00 39.46 308 LYS A CA 1
ATOM 2404 C C . LYS A 1 320 ? 18.389 15.901 117.619 1.00 37.78 308 LYS A C 1
ATOM 2405 O O . LYS A 1 320 ? 18.129 17.054 117.298 1.00 36.66 308 LYS A O 1
ATOM 2411 N N . GLU A 1 321 ? 19.089 15.082 116.850 1.00 38.16 309 GLU A N 1
ATOM 2412 C CA . GLU A 1 321 ? 19.659 15.519 115.600 1.00 39.29 309 GLU A CA 1
ATOM 2413 C C . GLU A 1 321 ? 18.743 15.248 114.420 1.00 40.28 309 GLU A C 1
ATOM 2414 O O . GLU A 1 321 ? 19.062 15.653 113.302 1.00 40.22 309 GLU A O 1
ATOM 2420 N N . TYR A 1 322 ? 17.612 14.576 114.643 1.00 41.06 310 TYR A N 1
ATOM 2421 C CA . TYR A 1 322 ? 16.703 14.271 113.526 1.00 42.62 310 TYR A CA 1
ATOM 2422 C C . TYR A 1 322 ? 16.161 15.538 112.872 1.00 41.91 310 TYR A C 1
ATOM 2423 O O . TYR A 1 322 ? 15.748 15.532 111.719 1.00 41.77 310 TYR A O 1
ATOM 2432 N N . ASP A 1 323 ? 16.230 16.629 113.617 1.00 42.01 311 ASP A N 1
ATOM 2433 C CA . ASP A 1 323 ? 15.801 17.947 113.173 1.00 41.68 311 ASP A CA 1
ATOM 2434 C C . ASP A 1 323 ? 16.761 18.629 112.187 1.00 39.23 311 ASP A C 1
ATOM 2435 O O . ASP A 1 323 ? 16.358 19.501 111.434 1.00 39.85 311 ASP A O 1
ATOM 2440 N N . HIS A 1 324 ? 18.029 18.246 112.210 1.00 37.79 312 HIS A N 1
ATOM 2441 C CA . HIS A 1 324 ? 19.095 19.057 111.622 1.00 36.53 312 HIS A CA 1
ATOM 2442 C C . HIS A 1 324 ? 19.693 18.461 110.353 1.00 34.18 312 HIS A C 1
ATOM 2443 O O . HIS A 1 324 ? 20.850 18.713 110.058 1.00 32.56 312 HIS A O 1
ATOM 2450 N N . PHE A 1 325 ? 18.925 17.674 109.607 1.00 33.02 313 PHE A N 1
ATOM 2451 C CA . PHE A 1 325 ? 19.381 17.232 108.299 1.00 32.49 313 PHE A CA 1
ATOM 2452 C C . PHE A 1 325 ? 18.234 16.990 107.341 1.00 31.52 313 PHE A C 1
ATOM 2453 O O . PHE A 1 325 ? 17.111 16.777 107.769 1.00 32.81 313 PHE A O 1
ATOM 2461 N N . THR A 1 326 ? 18.520 17.050 106.042 1.00 30.55 314 THR A N 1
ATOM 2462 C CA . THR A 1 326 ? 17.518 16.787 105.016 1.00 30.12 314 THR A CA 1
ATOM 2463 C C . THR A 1 326 ? 17.918 15.551 104.246 1.00 29.72 314 THR A C 1
ATOM 2464 O O . THR A 1 326 ? 19.075 15.176 104.246 1.00 31.89 314 THR A O 1
ATOM 2468 N N . VAL A 1 327 ? 16.947 14.904 103.611 1.00 31.01 315 VAL A N 1
ATOM 2469 C CA . VAL A 1 327 ? 17.205 13.847 102.630 1.00 32.57 315 VAL A CA 1
ATOM 2470 C C . VAL A 1 327 ? 16.599 14.267 101.291 1.00 34.24 315 VAL A C 1
ATOM 2471 O O . VAL A 1 327 ? 15.434 14.644 101.224 1.00 33.81 315 VAL A O 1
ATOM 2475 N N . GLU A 1 328 ? 17.386 14.210 100.229 1.00 36.74 316 GLU A N 1
ATOM 2476 C CA . GLU A 1 328 ? 16.879 14.456 98.879 1.00 37.90 316 GLU A CA 1
ATOM 2477 C C . GLU A 1 328 ? 17.048 13.152 98.126 1.00 37.37 316 GLU A C 1
ATOM 2478 O O . GLU A 1 328 ? 17.945 12.350 98.435 1.00 38.42 316 GLU A O 1
ATOM 2484 N N . ARG A 1 329 ? 16.200 12.932 97.136 1.00 35.93 317 ARG A N 1
ATOM 2485 C CA . ARG A 1 329 ? 16.364 11.783 96.268 1.00 35.61 317 ARG A CA 1
ATOM 2486 C C . ARG A 1 329 ? 17.119 12.199 95.024 1.00 34.45 317 ARG A C 1
ATOM 2487 O O . ARG A 1 329 ? 16.679 13.108 94.309 1.00 32.70 317 ARG A O 1
ATOM 2495 N N . VAL A 1 330 ? 18.243 11.524 94.766 1.00 34.08 318 VAL A N 1
ATOM 2496 C CA . VAL A 1 330 ? 19.091 11.833 93.619 1.00 34.92 318 VAL A CA 1
ATOM 2497 C C . VAL A 1 330 ? 18.621 11.070 92.365 1.00 34.77 318 VAL A C 1
ATOM 2498 O O . VAL A 1 330 ? 18.459 11.664 91.309 1.00 33.56 318 VAL A O 1
ATOM 2502 N N . LYS A 1 331 ? 18.393 9.764 92.507 1.00 36.49 319 LYS A N 1
ATOM 2503 C CA . LYS A 1 331 ? 17.917 8.878 91.424 1.00 38.39 319 LYS A CA 1
ATOM 2504 C C . LYS A 1 331 ? 16.927 7.840 91.968 1.00 39.15 319 LYS A C 1
ATOM 2505 O O . LYS A 1 331 ? 15.989 7.460 91.280 1.00 39.39 319 LYS A O 1
ATOM 2512 N N . HIS B 1 12 ? 84.429 6.714 142.050 1.00 59.18 0 HIS B N 1
ATOM 2513 C CA . HIS B 1 12 ? 83.899 8.085 141.784 1.00 59.38 0 HIS B CA 1
ATOM 2514 C C . HIS B 1 12 ? 82.410 7.992 141.427 1.00 60.04 0 HIS B C 1
ATOM 2515 O O . HIS B 1 12 ? 82.043 7.212 140.540 1.00 61.64 0 HIS B O 1
ATOM 2526 N N . VAL B 1 14 ? 78.265 10.026 141.174 1.00 44.94 2 VAL B N 1
ATOM 2527 C CA . VAL B 1 14 ? 77.447 11.223 141.003 1.00 40.21 2 VAL B CA 1
ATOM 2528 C C . VAL B 1 14 ? 75.992 10.970 141.400 1.00 37.88 2 VAL B C 1
ATOM 2529 O O . VAL B 1 14 ? 75.438 9.933 141.065 1.00 37.68 2 VAL B O 1
ATOM 2533 N N . LEU B 1 15 ? 75.366 11.922 142.089 1.00 35.02 3 LEU B N 1
ATOM 2534 C CA . LEU B 1 15 ? 73.924 11.864 142.363 1.00 34.22 3 LEU B CA 1
ATOM 2535 C C . LEU B 1 15 ? 73.189 12.897 141.532 1.00 32.35 3 LEU B C 1
ATOM 2536 O O . LEU B 1 15 ? 73.564 14.076 141.543 1.00 32.06 3 LEU B O 1
ATOM 2541 N N . THR B 1 16 ? 72.135 12.483 140.836 1.00 29.32 4 THR B N 1
ATOM 2542 C CA . THR B 1 16 ? 71.288 13.454 140.129 1.00 29.67 4 THR B CA 1
ATOM 2543 C C . THR B 1 16 ? 69.902 13.507 140.743 1.00 29.22 4 THR B C 1
ATOM 2544 O O . THR B 1 16 ? 69.339 12.487 141.137 1.00 30.74 4 THR B O 1
ATOM 2548 N N . VAL B 1 17 ? 69.352 14.708 140.810 1.00 28.51 5 VAL B N 1
ATOM 2549 C CA . VAL B 1 17 ? 68.025 14.907 141.353 1.00 28.43 5 VAL B CA 1
ATOM 2550 C C . VAL B 1 17 ? 67.134 15.403 140.245 1.00 29.49 5 VAL B C 1
ATOM 2551 O O . VAL B 1 17 ? 67.457 16.399 139.601 1.00 30.63 5 VAL B O 1
ATOM 2555 N N . THR B 1 18 ? 66.027 14.703 140.020 1.00 28.71 6 THR B N 1
ATOM 2556 C CA . THR B 1 18 ? 65.036 15.127 139.044 1.00 30.01 6 THR B CA 1
ATOM 2557 C C . THR B 1 18 ? 63.684 15.021 139.712 1.00 30.67 6 THR B C 1
ATOM 2558 O O . THR B 1 18 ? 63.096 13.953 139.767 1.00 33.08 6 THR B O 1
ATOM 2562 N N . LEU B 1 19 ? 63.220 16.135 140.255 1.00 31.00 7 LEU B N 1
ATOM 2563 C CA . LEU B 1 19 ? 62.035 16.152 141.078 1.00 30.47 7 LEU B CA 1
ATOM 2564 C C . LEU B 1 19 ? 60.763 16.048 140.247 1.00 31.01 7 LEU B C 1
ATOM 2565 O O . LEU B 1 19 ? 59.739 15.590 140.736 1.00 32.11 7 LEU B O 1
ATOM 2570 N N . ASN B 1 20 ? 60.843 16.427 138.983 1.00 32.44 8 ASN B N 1
ATOM 2571 C CA . ASN B 1 20 ? 59.705 16.376 138.080 1.00 32.63 8 ASN B CA 1
ATOM 2572 C C . ASN B 1 20 ? 60.137 15.793 136.749 1.00 33.06 8 ASN B C 1
ATOM 2573 O O . ASN B 1 20 ? 60.231 16.492 135.752 1.00 32.94 8 ASN B O 1
ATOM 2578 N N . PRO B 1 21 ? 60.434 14.494 136.741 1.00 34.66 9 PRO B N 1
ATOM 2579 C CA . PRO B 1 21 ? 60.814 13.799 135.517 1.00 34.28 9 PRO B CA 1
ATOM 2580 C C . PRO B 1 21 ? 59.684 13.653 134.501 1.00 33.90 9 PRO B C 1
ATOM 2581 O O . PRO B 1 21 ? 58.520 13.806 134.840 1.00 34.88 9 PRO B O 1
ATOM 2585 N N . ALA B 1 22 ? 60.048 13.319 133.267 1.00 33.01 10 ALA B N 1
ATOM 2586 C CA . ALA B 1 22 ? 59.099 13.202 132.177 1.00 33.59 10 ALA B CA 1
ATOM 2587 C C . ALA B 1 22 ? 59.397 11.987 131.315 1.00 33.96 10 ALA B C 1
ATOM 2588 O O . ALA B 1 22 ? 60.544 11.559 131.167 1.00 34.24 10 ALA B O 1
ATOM 2590 N N . LEU B 1 23 ? 58.359 11.446 130.711 1.00 33.47 11 LEU B N 1
ATOM 2591 C CA . LEU B 1 23 ? 58.561 10.577 129.584 1.00 35.55 11 LEU B CA 1
ATOM 2592 C C . LEU B 1 23 ? 58.526 11.483 128.386 1.00 35.73 11 LEU B C 1
ATOM 2593 O O . LEU B 1 23 ? 57.513 12.113 128.141 1.00 40.97 11 LEU B O 1
ATOM 2598 N N . ASP B 1 24 ? 59.634 11.577 127.663 1.00 35.19 12 ASP B N 1
ATOM 2599 C CA . ASP B 1 24 ? 59.707 12.359 126.434 1.00 35.79 12 ASP B CA 1
ATOM 2600 C C . ASP B 1 24 ? 59.189 11.577 125.227 1.00 36.04 12 ASP B C 1
ATOM 2601 O O . ASP B 1 24 ? 59.578 10.430 124.993 1.00 35.96 12 ASP B O 1
ATOM 2606 N N . ARG B 1 25 ? 58.319 12.220 124.461 1.00 37.33 13 ARG B N 1
ATOM 2607 C CA . ARG B 1 25 ? 57.824 11.690 123.184 1.00 37.72 13 ARG B CA 1
ATOM 2608 C C . ARG B 1 25 ? 58.259 12.640 122.081 1.00 35.87 13 ARG B C 1
ATOM 2609 O O . ARG B 1 25 ? 57.676 13.709 121.920 1.00 33.96 13 ARG B O 1
ATOM 2617 N N . GLU B 1 26 ? 59.288 12.236 121.342 1.00 35.38 14 GLU B N 1
ATOM 2618 C CA . GLU B 1 26 ? 59.858 13.039 120.267 1.00 36.02 14 GLU B CA 1
ATOM 2619 C C . GLU B 1 26 ? 59.267 12.588 118.943 1.00 32.85 14 GLU B C 1
ATOM 2620 O O . GLU B 1 26 ? 59.256 11.398 118.633 1.00 34.58 14 GLU B O 1
ATOM 2626 N N . ILE B 1 27 ? 58.785 13.540 118.163 1.00 30.02 15 ILE B N 1
ATOM 2627 C CA . ILE B 1 27 ? 58.100 13.248 116.921 1.00 28.50 15 ILE B CA 1
ATOM 2628 C C . ILE B 1 27 ? 58.756 14.113 115.887 1.00 29.49 15 ILE B C 1
ATOM 2629 O O . ILE B 1 27 ? 58.874 15.317 116.094 1.00 29.66 15 ILE B O 1
ATOM 2634 N N . PHE B 1 28 ? 59.194 13.502 114.784 1.00 30.62 16 PHE B N 1
ATOM 2635 C CA . PHE B 1 28 ? 59.955 14.202 113.734 1.00 31.08 16 PHE B CA 1
ATOM 2636 C C . PHE B 1 28 ? 59.134 14.401 112.492 1.00 29.68 16 PHE B C 1
ATOM 2637 O O . PHE B 1 28 ? 58.881 13.446 111.772 1.00 30.30 16 PHE B O 1
ATOM 2645 N N . ILE B 1 29 ? 58.711 15.643 112.270 1.00 28.62 17 ILE B N 1
ATOM 2646 C CA . ILE B 1 29 ? 57.876 16.011 111.137 1.00 28.64 17 ILE B CA 1
ATOM 2647 C C . ILE B 1 29 ? 58.470 17.235 110.450 1.00 30.24 17 ILE B C 1
ATOM 2648 O O . ILE B 1 29 ? 58.583 18.294 111.046 1.00 28.46 17 ILE B O 1
ATOM 2653 N N . GLU B 1 30 ? 58.872 17.084 109.198 1.00 32.74 18 GLU B N 1
ATOM 2654 C CA . GLU B 1 30 ? 59.385 18.224 108.449 1.00 33.86 18 GLU B CA 1
ATOM 2655 C C . GLU B 1 30 ? 58.207 19.034 107.958 1.00 32.59 18 GLU B C 1
ATOM 2656 O O . GLU B 1 30 ? 57.186 18.467 107.572 1.00 30.32 18 GLU B O 1
ATOM 2662 N N . ASP B 1 31 ? 58.346 20.356 107.975 1.00 31.62 19 ASP B N 1
ATOM 2663 C CA . ASP B 1 31 ? 57.276 21.249 107.510 1.00 32.47 19 ASP B CA 1
ATOM 2664 C C . ASP B 1 31 ? 55.968 20.987 108.260 1.00 31.65 19 ASP B C 1
ATOM 2665 O O . ASP B 1 31 ? 54.901 20.747 107.656 1.00 30.54 19 ASP B O 1
ATOM 2670 N N . PHE B 1 32 ? 56.085 21.027 109.587 1.00 30.64 20 PHE B N 1
ATOM 2671 C CA . PHE B 1 32 ? 54.969 20.836 110.509 1.00 30.73 20 PHE B CA 1
ATOM 2672 C C . PHE B 1 32 ? 54.095 22.088 110.590 1.00 31.69 20 PHE B C 1
ATOM 2673 O O . PHE B 1 32 ? 54.574 23.157 110.956 1.00 32.58 20 PHE B O 1
ATOM 2681 N N . GLN B 1 33 ? 52.811 21.939 110.284 1.00 32.10 21 GLN B N 1
ATOM 2682 C CA . GLN B 1 33 ? 51.876 23.036 110.346 1.00 32.37 21 GLN B CA 1
ATOM 2683 C C . GLN B 1 33 ? 50.571 22.644 111.034 1.00 31.58 21 GLN B C 1
ATOM 2684 O O . GLN B 1 33 ? 50.121 21.482 111.006 1.00 30.09 21 GLN B O 1
ATOM 2690 N N . VAL B 1 34 ? 49.960 23.665 111.618 1.00 29.50 22 VAL B N 1
ATOM 2691 C CA . VAL B 1 34 ? 48.687 23.560 112.261 1.00 28.58 22 VAL B CA 1
ATOM 2692 C C . VAL B 1 34 ? 47.662 23.086 111.246 1.00 28.36 22 VAL B C 1
ATOM 2693 O O . VAL B 1 34 ? 47.752 23.422 110.069 1.00 29.71 22 VAL B O 1
ATOM 2697 N N . ASN B 1 35 ? 46.712 22.277 111.704 1.00 27.85 23 ASN B N 1
ATOM 2698 C CA . ASN B 1 35 ? 45.491 21.952 110.939 1.00 28.41 23 ASN B CA 1
ATOM 2699 C C . ASN B 1 35 ? 45.656 20.901 109.836 1.00 29.07 23 ASN B C 1
ATOM 2700 O O . ASN B 1 35 ? 44.883 20.854 108.900 1.00 28.82 23 ASN B O 1
ATOM 2705 N N . ARG B 1 36 ? 46.649 20.035 109.961 1.00 32.02 24 ARG B N 1
ATOM 2706 C CA . ARG B 1 36 ? 46.829 18.947 108.993 1.00 32.44 24 ARG B CA 1
ATOM 2707 C C . ARG B 1 36 ? 46.986 17.615 109.735 1.00 28.56 24 ARG B C 1
ATOM 2708 O O . ARG B 1 36 ? 47.346 17.604 110.910 1.00 26.17 24 ARG B O 1
ATOM 2716 N N . LEU B 1 37 ? 46.637 16.521 109.052 1.00 28.18 25 LEU B N 1
ATOM 2717 C CA . LEU B 1 37 ? 46.868 15.146 109.513 1.00 27.68 25 LEU B CA 1
ATOM 2718 C C . LEU B 1 37 ? 48.248 14.707 109.027 1.00 27.37 25 LEU B C 1
ATOM 2719 O O . LEU B 1 37 ? 48.599 14.941 107.883 1.00 27.64 25 LEU B O 1
ATOM 2724 N N . TYR B 1 38 ? 49.031 14.088 109.896 1.00 26.99 26 TYR B N 1
ATOM 2725 C CA . TYR B 1 38 ? 50.344 13.589 109.533 1.00 26.26 26 TYR B CA 1
ATOM 2726 C C . TYR B 1 38 ? 50.394 12.101 109.799 1.00 26.21 26 TYR B C 1
ATOM 2727 O O . TYR B 1 38 ? 50.255 11.697 110.938 1.00 28.14 26 TYR B O 1
ATOM 2736 N N . ARG B 1 39 ? 50.543 11.286 108.759 1.00 25.92 27 ARG B N 1
ATOM 2737 C CA . ARG B 1 39 ? 50.850 9.866 108.937 1.00 27.66 27 ARG B CA 1
ATOM 2738 C C . ARG B 1 39 ? 52.354 9.655 109.030 1.00 26.30 27 ARG B C 1
ATOM 2739 O O . ARG B 1 39 ? 53.055 9.820 108.052 1.00 26.76 27 ARG B O 1
ATOM 2747 N N . ILE B 1 40 ? 52.837 9.319 110.218 1.00 26.49 28 ILE B N 1
ATOM 2748 C CA . ILE B 1 40 ? 54.224 8.960 110.439 1.00 26.87 28 ILE B CA 1
ATOM 2749 C C . ILE B 1 40 ? 54.555 7.668 109.687 1.00 29.68 28 ILE B C 1
ATOM 2750 O O . ILE B 1 40 ? 53.698 6.788 109.543 1.00 30.56 28 ILE B O 1
ATOM 2755 N N . ASN B 1 41 ? 55.800 7.568 109.209 1.00 30.66 29 ASN B N 1
ATOM 2756 C CA . ASN B 1 41 ? 56.237 6.455 108.367 1.00 28.55 29 ASN B CA 1
ATOM 2757 C C . ASN B 1 41 ? 56.310 5.167 109.173 1.00 27.07 29 ASN B C 1
ATOM 2758 O O . ASN B 1 41 ? 56.588 5.186 110.363 1.00 27.38 29 ASN B O 1
ATOM 2763 N N . ASP B 1 42 ? 56.033 4.051 108.514 1.00 27.96 30 ASP B N 1
ATOM 2764 C CA . ASP B 1 42 ? 55.888 2.766 109.179 1.00 29.15 30 ASP B CA 1
ATOM 2765 C C . ASP B 1 42 ? 56.999 2.354 110.126 1.00 30.73 30 ASP B C 1
ATOM 2766 O O . ASP B 1 42 ? 56.745 1.574 111.046 1.00 30.39 30 ASP B O 1
ATOM 2771 N N . LEU B 1 43 ? 58.207 2.888 109.928 1.00 31.53 31 LEU B N 1
ATOM 2772 C CA . LEU B 1 43 ? 59.358 2.508 110.743 1.00 31.34 31 LEU B CA 1
ATOM 2773 C C . LEU B 1 43 ? 59.618 3.396 111.966 1.00 33.06 31 LEU B C 1
ATOM 2774 O O . LEU B 1 43 ? 60.446 3.029 112.816 1.00 33.82 31 LEU B O 1
ATOM 2779 N N . SER B 1 44 ? 58.966 4.550 112.089 1.00 32.61 32 SER B N 1
ATOM 2780 C CA . SER B 1 44 ? 59.081 5.269 113.366 1.00 34.47 32 SER B CA 1
ATOM 2781 C C . SER B 1 44 ? 57.914 4.803 114.255 1.00 35.66 32 SER B C 1
ATOM 2782 O O . SER B 1 44 ? 56.755 5.144 114.012 1.00 35.70 32 SER B O 1
ATOM 2785 N N . LYS B 1 45 ? 58.235 3.986 115.252 1.00 36.34 33 LYS B N 1
ATOM 2786 C CA . LYS B 1 45 ? 57.253 3.362 116.154 1.00 35.68 33 LYS B CA 1
ATOM 2787 C C . LYS B 1 45 ? 56.933 4.247 117.376 1.00 35.42 33 LYS B C 1
ATOM 2788 O O . LYS B 1 45 ? 57.738 5.067 117.781 1.00 36.26 33 LYS B O 1
ATOM 2794 N N . THR B 1 46 ? 55.750 4.078 117.960 1.00 36.78 34 THR B N 1
ATOM 2795 C CA . THR B 1 46 ? 55.397 4.752 119.217 1.00 36.95 34 THR B CA 1
ATOM 2796 C C . THR B 1 46 ? 56.424 4.376 120.274 1.00 40.93 34 THR B C 1
ATOM 2797 O O . THR B 1 46 ? 56.562 3.204 120.634 1.00 42.00 34 THR B O 1
ATOM 2801 N N . GLN B 1 47 ? 57.166 5.383 120.714 1.00 44.91 35 GLN B N 1
ATOM 2802 C CA . GLN B 1 47 ? 58.350 5.225 121.550 1.00 50.15 35 GLN B CA 1
ATOM 2803 C C . GLN B 1 47 ? 58.291 6.273 122.640 1.00 51.73 35 GLN B C 1
ATOM 2804 O O . GLN B 1 47 ? 57.606 7.285 122.520 1.00 52.01 35 GLN B O 1
ATOM 2818 N N . SER B 1 49 ? 61.009 7.928 125.818 1.00 47.15 37 SER B N 1
ATOM 2819 C CA . SER B 1 49 ? 62.285 7.803 126.487 1.00 45.27 37 SER B CA 1
ATOM 2820 C C . SER B 1 49 ? 62.265 8.484 127.849 1.00 41.71 37 SER B C 1
ATOM 2821 O O . SER B 1 49 ? 61.494 9.401 128.075 1.00 38.87 37 SER B O 1
ATOM 2824 N N . PRO B 1 50 ? 63.109 8.005 128.772 1.00 39.14 38 PRO B N 1
ATOM 2825 C CA . PRO B 1 50 ? 63.275 8.676 130.059 1.00 36.45 38 PRO B CA 1
ATOM 2826 C C . PRO B 1 50 ? 63.830 10.086 129.913 1.00 32.77 38 PRO B C 1
ATOM 2827 O O . PRO B 1 50 ? 64.738 10.306 129.138 1.00 33.20 38 PRO B O 1
ATOM 2831 N N . GLY B 1 51 ? 63.249 11.019 130.658 1.00 32.12 39 GLY B N 1
ATOM 2832 C CA . GLY B 1 51 ? 63.582 12.431 130.594 1.00 30.70 39 GLY B CA 1
ATOM 2833 C C . GLY B 1 51 ? 63.429 13.185 131.909 1.00 30.44 39 GLY B C 1
ATOM 2834 O O . GLY B 1 51 ? 63.100 12.623 132.957 1.00 31.76 39 GLY B O 1
ATOM 2835 N N . GLY B 1 52 ? 63.644 14.488 131.829 1.00 32.45 40 GLY B N 1
ATOM 2836 C CA . GLY B 1 52 ? 63.897 15.336 132.993 1.00 33.91 40 GLY B CA 1
ATOM 2837 C C . GLY B 1 52 ? 65.386 15.615 132.975 1.00 35.97 40 GLY B C 1
ATOM 2838 O O . GLY B 1 52 ? 66.175 14.758 132.532 1.00 36.66 40 GLY B O 1
ATOM 2839 N N . LYS B 1 53 ? 65.784 16.786 133.459 1.00 35.57 41 LYS B N 1
ATOM 2840 C CA . LYS B 1 53 ? 67.170 17.220 133.278 1.00 37.21 41 LYS B CA 1
ATOM 2841 C C . LYS B 1 53 ? 68.180 16.302 133.993 1.00 36.67 41 LYS B C 1
ATOM 2842 O O . LYS B 1 53 ? 69.112 15.788 133.366 1.00 37.48 41 LYS B O 1
ATOM 2848 N N . GLY B 1 54 ? 67.985 16.080 135.290 1.00 36.06 42 GLY B N 1
ATOM 2849 C CA . GLY B 1 54 ? 68.898 15.237 136.065 1.00 35.16 42 GLY B CA 1
ATOM 2850 C C . GLY B 1 54 ? 69.005 13.839 135.473 1.00 34.63 42 GLY B C 1
ATOM 2851 O O . GLY B 1 54 ? 70.093 13.273 135.408 1.00 35.44 42 GLY B O 1
ATOM 2852 N N . ILE B 1 55 ? 67.878 13.294 135.028 1.00 32.04 43 ILE B N 1
ATOM 2853 C CA . ILE B 1 55 ? 67.859 11.975 134.408 1.00 31.40 43 ILE B CA 1
ATOM 2854 C C . ILE B 1 55 ? 68.635 11.957 133.092 1.00 32.66 43 ILE B C 1
ATOM 2855 O O . ILE B 1 55 ? 69.343 11.004 132.816 1.00 33.57 43 ILE B O 1
ATOM 2860 N N . ASN B 1 56 ? 68.494 12.996 132.277 1.00 31.61 44 ASN B N 1
ATOM 2861 C CA . ASN B 1 56 ? 69.282 13.093 131.072 1.00 31.40 44 ASN B CA 1
ATOM 2862 C C . ASN B 1 56 ? 70.766 13.241 131.416 1.00 32.17 44 ASN B C 1
ATOM 2863 O O . ASN B 1 56 ? 71.623 12.834 130.635 1.00 31.29 44 ASN B O 1
ATOM 2868 N N . VAL B 1 57 ? 71.070 13.857 132.558 1.00 31.35 45 VAL B N 1
ATOM 2869 C CA . VAL B 1 57 ? 72.461 14.055 132.947 1.00 31.82 45 VAL B CA 1
ATOM 2870 C C . VAL B 1 57 ? 73.042 12.669 133.255 1.00 31.40 45 VAL B C 1
ATOM 2871 O O . VAL B 1 57 ? 74.122 12.315 132.774 1.00 31.40 45 VAL B O 1
ATOM 2875 N N . SER B 1 58 ? 72.286 11.872 133.997 1.00 29.38 46 SER B N 1
ATOM 2876 C CA . SER B 1 58 ? 72.651 10.484 134.258 1.00 29.25 46 SER B CA 1
ATOM 2877 C C . SER B 1 58 ? 72.908 9.675 132.992 1.00 28.66 46 SER B C 1
ATOM 2878 O O . SER B 1 58 ? 73.865 8.928 132.917 1.00 25.93 46 SER B O 1
ATOM 2881 N N . ILE B 1 59 ? 72.048 9.835 131.993 1.00 31.50 47 ILE B N 1
ATOM 2882 C CA . ILE B 1 59 ? 72.188 9.112 130.733 1.00 31.45 47 ILE B CA 1
ATOM 2883 C C . ILE B 1 59 ? 73.506 9.568 130.076 1.00 32.49 47 ILE B C 1
ATOM 2884 O O . ILE B 1 59 ? 74.371 8.751 129.749 1.00 33.64 47 ILE B O 1
ATOM 2889 N N . ALA B 1 60 ? 73.677 10.881 129.960 1.00 31.79 48 ALA B N 1
ATOM 2890 C CA . ALA B 1 60 ? 74.896 11.461 129.437 1.00 32.21 48 ALA B CA 1
ATOM 2891 C C . ALA B 1 60 ? 76.147 10.945 130.147 1.00 33.21 48 ALA B C 1
ATOM 2892 O O . ALA B 1 60 ? 77.138 10.605 129.502 1.00 35.02 48 ALA B O 1
ATOM 2894 N N . LEU B 1 61 ? 76.113 10.869 131.470 1.00 32.60 49 LEU B N 1
ATOM 2895 C CA . LEU B 1 61 ? 77.287 10.415 132.195 1.00 31.38 49 LEU B CA 1
ATOM 2896 C C . LEU B 1 61 ? 77.536 8.937 131.904 1.00 33.46 49 LEU B C 1
ATOM 2897 O O . LEU B 1 61 ? 78.683 8.517 131.738 1.00 35.07 49 LEU B O 1
ATOM 2902 N N . SER B 1 62 ? 76.473 8.143 131.805 1.00 34.09 50 SER B N 1
ATOM 2903 C CA . SER B 1 62 ? 76.656 6.719 131.543 1.00 35.10 50 SER B CA 1
ATOM 2904 C C . SER B 1 62 ? 77.329 6.512 130.183 1.00 35.86 50 SER B C 1
ATOM 2905 O O . SER B 1 62 ? 78.098 5.572 130.027 1.00 36.34 50 SER B O 1
ATOM 2908 N N . LYS B 1 63 ? 77.062 7.392 129.216 1.00 36.14 51 LYS B N 1
ATOM 2909 C CA . LYS B 1 63 ? 77.666 7.261 127.887 1.00 37.61 51 LYS B CA 1
ATOM 2910 C C . LYS B 1 63 ? 79.159 7.524 127.934 1.00 37.14 51 LYS B C 1
ATOM 2911 O O . LYS B 1 63 ? 79.905 7.009 127.099 1.00 37.04 51 LYS B O 1
ATOM 2917 N N . LEU B 1 64 ? 79.584 8.324 128.909 1.00 36.58 52 LEU B N 1
ATOM 2918 C CA . LEU B 1 64 ? 80.997 8.630 129.110 1.00 35.84 52 LEU B CA 1
ATOM 2919 C C . LEU B 1 64 ? 81.653 7.702 130.130 1.00 34.51 52 LEU B C 1
ATOM 2920 O O . LEU B 1 64 ? 82.796 7.921 130.527 1.00 35.61 52 LEU B O 1
ATOM 2925 N N . GLY B 1 65 ? 80.934 6.670 130.552 1.00 34.45 53 GLY B N 1
ATOM 2926 C CA . GLY B 1 65 ? 81.472 5.655 131.472 1.00 33.61 53 GLY B CA 1
ATOM 2927 C C . GLY B 1 65 ? 81.406 5.994 132.957 1.00 33.49 53 GLY B C 1
ATOM 2928 O O . GLY B 1 65 ? 82.031 5.311 133.781 1.00 31.14 53 GLY B O 1
ATOM 2929 N N . VAL B 1 66 ? 80.638 7.029 133.307 1.00 34.31 54 VAL B N 1
ATOM 2930 C CA . VAL B 1 66 ? 80.573 7.510 134.688 1.00 34.68 54 VAL B CA 1
ATOM 2931 C C . VAL B 1 66 ? 79.243 7.140 135.335 1.00 34.25 54 VAL B C 1
ATOM 2932 O O . VAL B 1 66 ? 78.180 7.515 134.830 1.00 34.17 54 VAL B O 1
ATOM 2936 N N . PRO B 1 67 ? 79.301 6.405 136.460 1.00 32.22 55 PRO B N 1
ATOM 2937 C CA . PRO B 1 67 ? 78.085 5.964 137.118 1.00 30.52 55 PRO B CA 1
ATOM 2938 C C . PRO B 1 67 ? 77.383 7.050 137.896 1.00 30.14 55 PRO B C 1
ATOM 2939 O O . PRO B 1 67 ? 78.019 7.995 138.342 1.00 29.35 55 PRO B O 1
ATOM 2943 N N . SER B 1 68 ? 76.068 6.905 138.054 1.00 30.63 56 SER B N 1
ATOM 2944 C CA . SER B 1 68 ? 75.303 7.818 138.892 1.00 30.84 56 SER B CA 1
ATOM 2945 C C . SER B 1 68 ? 74.138 7.122 139.587 1.00 32.55 56 SER B C 1
ATOM 2946 O O . SER B 1 68 ? 73.680 6.070 139.145 1.00 34.03 56 SER B O 1
ATOM 2949 N N . VAL B 1 69 ? 73.717 7.693 140.717 1.00 32.46 57 VAL B N 1
ATOM 2950 C CA . VAL B 1 69 ? 72.432 7.394 141.322 1.00 31.11 57 VAL B CA 1
ATOM 2951 C C . VAL B 1 69 ? 71.477 8.482 140.856 1.00 31.72 57 VAL B C 1
ATOM 2952 O O . VAL B 1 69 ? 71.769 9.674 141.006 1.00 32.95 57 VAL B O 1
ATOM 2956 N N . ALA B 1 70 ? 70.348 8.068 140.288 1.00 30.82 58 ALA B N 1
ATOM 2957 C CA . ALA B 1 70 ? 69.319 8.978 139.845 1.00 29.85 58 ALA B CA 1
ATOM 2958 C C . ALA B 1 70 ? 68.171 8.900 140.819 1.00 29.30 58 ALA B C 1
ATOM 2959 O O . ALA B 1 70 ? 67.606 7.823 141.028 1.00 30.61 58 ALA B O 1
ATOM 2961 N N . THR B 1 71 ? 67.830 10.037 141.414 1.00 27.44 59 THR B N 1
ATOM 2962 C CA . THR B 1 71 ? 66.687 10.112 142.303 1.00 27.39 59 THR B CA 1
ATOM 2963 C C . THR B 1 71 ? 65.753 11.249 141.919 1.00 28.36 59 THR B C 1
ATOM 2964 O O . THR B 1 71 ? 66.047 12.013 140.989 1.00 27.35 59 THR B O 1
ATOM 2968 N N . GLY B 1 72 ? 64.643 11.349 142.664 1.00 28.28 60 GLY B N 1
ATOM 2969 C CA . GLY B 1 72 ? 63.502 12.196 142.305 1.00 28.54 60 GLY B CA 1
ATOM 2970 C C . GLY B 1 72 ? 62.178 11.532 142.656 1.00 28.00 60 GLY B C 1
ATOM 2971 O O . GLY B 1 72 ? 62.152 10.604 143.448 1.00 28.62 60 GLY B O 1
ATOM 2972 N N . PHE B 1 73 ? 61.083 12.011 142.068 1.00 27.99 61 PHE B N 1
ATOM 2973 C CA . PHE B 1 73 ? 59.761 11.413 142.264 1.00 28.16 61 PHE B CA 1
ATOM 2974 C C . PHE B 1 73 ? 59.257 10.806 140.965 1.00 28.24 61 PHE B C 1
ATOM 2975 O O . PHE B 1 73 ? 59.353 11.431 139.918 1.00 30.17 61 PHE B O 1
ATOM 2983 N N . VAL B 1 74 ? 58.714 9.595 141.058 1.00 27.03 62 VAL B N 1
ATOM 2984 C CA . VAL B 1 74 ? 58.140 8.888 139.940 1.00 27.08 62 VAL B CA 1
ATOM 2985 C C . VAL B 1 74 ? 56.825 8.216 140.368 1.00 27.86 62 VAL B C 1
ATOM 2986 O O . VAL B 1 74 ? 56.627 7.852 141.542 1.00 28.99 62 VAL B O 1
ATOM 2990 N N . GLY B 1 75 ? 55.887 8.062 139.448 1.00 28.75 63 GLY B N 1
ATOM 2991 C CA . GLY B 1 75 ? 54.619 7.492 139.867 1.00 28.90 63 GLY B CA 1
ATOM 2992 C C . GLY B 1 75 ? 53.780 6.875 138.793 1.00 29.61 63 GLY B C 1
ATOM 2993 O O . GLY B 1 75 ? 53.846 7.237 137.626 1.00 32.28 63 GLY B O 1
ATOM 2994 N N . GLY B 1 76 ? 52.978 5.921 139.220 1.00 32.86 64 GLY B N 1
ATOM 2995 C CA . GLY B 1 76 ? 52.025 5.259 138.364 1.00 33.50 64 GLY B CA 1
ATOM 2996 C C . GLY B 1 76 ? 52.680 4.469 137.259 1.00 34.83 64 GLY B C 1
ATOM 2997 O O . GLY B 1 76 ? 53.846 4.078 137.334 1.00 34.98 64 GLY B O 1
ATOM 2998 N N . TYR B 1 77 ? 51.912 4.271 136.205 1.00 36.20 65 TYR B N 1
ATOM 2999 C CA . TYR B 1 77 ? 52.294 3.393 135.146 1.00 36.95 65 TYR B CA 1
ATOM 3000 C C . TYR B 1 77 ? 53.345 4.033 134.259 1.00 35.56 65 TYR B C 1
ATOM 3001 O O . TYR B 1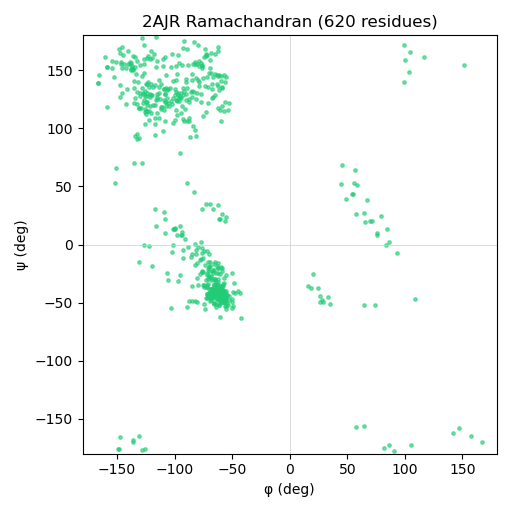 77 ? 54.301 3.376 133.863 1.00 35.01 65 TYR B O 1
ATOM 3018 N N . GLY B 1 79 ? 55.397 6.059 135.320 1.00 31.90 67 GLY B N 1
ATOM 3019 C CA . GLY B 1 79 ? 56.533 5.913 136.180 1.00 33.00 67 GLY B CA 1
ATOM 3020 C C . GLY B 1 79 ? 57.265 4.592 135.997 1.00 33.53 67 GLY B C 1
ATOM 3021 O O . GLY B 1 79 ? 58.486 4.591 135.811 1.00 31.21 67 GLY B O 1
ATOM 3022 N N . LYS B 1 80 ? 56.522 3.480 136.053 1.00 32.94 68 LYS B N 1
ATOM 3023 C CA . LYS B 1 80 ? 57.079 2.154 135.785 1.00 34.94 68 LYS B CA 1
ATOM 3024 C C . LYS B 1 80 ? 57.869 2.140 134.496 1.00 34.53 68 LYS B C 1
ATOM 3025 O O . LYS B 1 80 ? 58.932 1.512 134.422 1.00 35.48 68 LYS B O 1
ATOM 3031 N N . ILE B 1 81 ? 57.345 2.821 133.478 1.00 33.10 69 ILE B N 1
ATOM 3032 C CA . ILE B 1 81 ? 57.948 2.806 132.155 1.00 32.30 69 ILE B CA 1
ATOM 3033 C C . ILE B 1 81 ? 59.272 3.559 132.185 1.00 32.74 69 ILE B C 1
ATOM 3034 O O . ILE B 1 81 ? 60.288 3.073 131.674 1.00 31.36 69 ILE B O 1
ATOM 3039 N N . LEU B 1 82 ? 59.265 4.735 132.803 1.00 32.58 70 LEU B N 1
ATOM 3040 C CA . LEU B 1 82 ? 60.475 5.521 132.924 1.00 32.52 70 LEU B CA 1
ATOM 3041 C C . LEU B 1 82 ? 61.565 4.713 133.609 1.00 32.60 70 LEU B C 1
ATOM 3042 O O . LEU B 1 82 ? 62.693 4.649 133.130 1.00 31.18 70 LEU B O 1
ATOM 3047 N N . VAL B 1 83 ? 61.210 4.086 134.725 1.00 32.38 71 VAL B N 1
ATOM 3048 C CA . VAL B 1 83 ? 62.162 3.350 135.526 1.00 31.83 71 VAL B CA 1
ATOM 3049 C C . VAL B 1 83 ? 62.658 2.129 134.789 1.00 32.66 71 VAL B C 1
ATOM 3050 O O . VAL B 1 83 ? 63.863 1.853 134.804 1.00 30.47 71 VAL B O 1
ATOM 3054 N N . GLU B 1 84 ? 61.749 1.397 134.139 1.00 34.05 72 GLU B N 1
ATOM 3055 C CA . GLU B 1 84 ? 62.154 0.171 133.424 1.00 36.52 72 GLU B CA 1
ATOM 3056 C C . GLU B 1 84 ? 63.062 0.545 132.254 1.00 35.67 72 GLU B C 1
ATOM 3057 O O . GLU B 1 84 ? 64.105 -0.061 132.053 1.00 36.46 72 GLU B O 1
ATOM 3063 N N . GLU B 1 85 ? 62.687 1.593 131.526 1.00 35.98 73 GLU B N 1
ATOM 3064 C CA . GLU B 1 85 ? 63.492 2.074 130.400 1.00 35.31 73 GLU B CA 1
ATOM 3065 C C . GLU B 1 85 ? 64.846 2.646 130.829 1.00 34.54 73 GLU B C 1
ATOM 3066 O O . GLU B 1 85 ? 65.857 2.395 130.193 1.00 35.67 73 GLU B O 1
ATOM 3072 N N . LEU B 1 86 ? 64.874 3.397 131.916 1.00 35.14 74 LEU B N 1
ATOM 3073 C CA . LEU B 1 86 ? 66.117 3.998 132.373 1.00 35.40 74 LEU B CA 1
ATOM 3074 C C . LEU B 1 86 ? 67.132 2.929 132.747 1.00 36.24 74 LEU B C 1
ATOM 3075 O O . LEU B 1 86 ? 68.313 3.064 132.455 1.00 35.28 74 LEU B O 1
ATOM 3080 N N . ARG B 1 87 ? 66.658 1.871 133.399 1.00 38.12 75 ARG B N 1
ATOM 3081 C CA . ARG B 1 87 ? 67.514 0.767 133.806 1.00 38.26 75 ARG B CA 1
ATOM 3082 C C . ARG B 1 87 ? 68.111 0.088 132.580 1.00 39.26 75 ARG B C 1
ATOM 3083 O O . ARG B 1 87 ? 69.265 -0.334 132.607 1.00 39.29 75 ARG B O 1
ATOM 3091 N N . LYS B 1 88 ? 67.326 -0.009 131.502 1.00 39.70 76 LYS B N 1
ATOM 3092 C CA . LYS B 1 88 ? 67.788 -0.655 130.266 1.00 39.09 76 LYS B CA 1
ATOM 3093 C C . LYS B 1 88 ? 68.928 0.095 129.546 1.00 37.65 76 LYS B C 1
ATOM 3094 O O . LYS B 1 88 ? 69.672 -0.510 128.786 1.00 36.85 76 LYS B O 1
ATOM 3100 N N . ILE B 1 89 ? 69.080 1.399 129.806 1.00 37.01 77 ILE B N 1
ATOM 3101 C CA . ILE B 1 89 ? 70.070 2.229 129.105 1.00 36.84 77 ILE B CA 1
ATOM 3102 C C . ILE B 1 89 ? 71.515 1.904 129.496 1.00 37.87 77 ILE B C 1
ATOM 3103 O O . ILE B 1 89 ? 72.384 1.854 128.626 1.00 37.62 77 ILE B O 1
ATOM 3108 N N . SER B 1 90 ? 71.770 1.688 130.791 1.00 37.41 78 SER B N 1
ATOM 3109 C CA . SER B 1 90 ? 73.109 1.318 131.265 1.00 37.15 78 SER B CA 1
ATOM 3110 C C . SER B 1 90 ? 73.045 0.797 132.688 1.00 38.44 78 SER B C 1
ATOM 3111 O O . SER B 1 90 ? 72.242 1.274 133.485 1.00 41.86 78 SER B O 1
ATOM 3114 N N . LYS B 1 91 ? 73.897 -0.160 133.031 1.00 37.90 79 LYS B N 1
ATOM 3115 C CA . LYS B 1 91 ? 73.971 -0.593 134.415 1.00 37.82 79 LYS B CA 1
ATOM 3116 C C . LYS B 1 91 ? 74.727 0.427 135.232 1.00 35.89 79 LYS B C 1
ATOM 3117 O O . LYS B 1 91 ? 74.785 0.319 136.446 1.00 36.62 79 LYS B O 1
ATOM 3123 N N . LEU B 1 92 ? 75.303 1.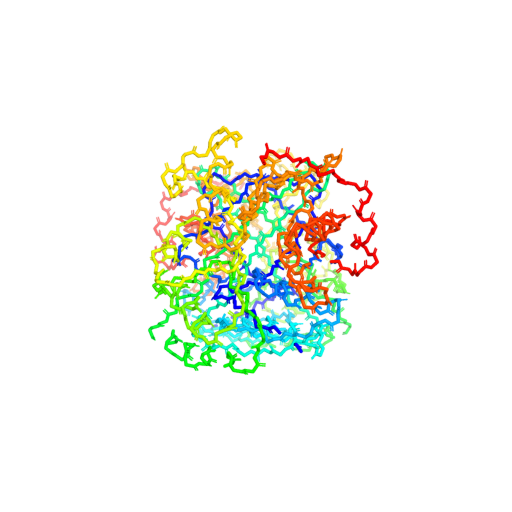427 134.575 1.00 34.77 80 LEU B N 1
ATOM 3124 C CA . LEU B 1 92 ? 76.019 2.492 135.289 1.00 33.80 80 LEU B CA 1
ATOM 3125 C C . LEU B 1 92 ? 75.082 3.421 136.077 1.00 33.04 80 LEU B C 1
ATOM 3126 O O . LEU B 1 92 ? 75.524 4.097 136.989 1.00 31.91 80 LEU B O 1
ATOM 3131 N N . ILE B 1 93 ? 73.793 3.422 135.730 1.00 34.10 81 ILE B N 1
ATOM 3132 C CA . ILE B 1 93 ? 72.776 4.230 136.399 1.00 32.84 81 ILE B CA 1
ATOM 3133 C C . ILE B 1 93 ? 72.039 3.375 137.392 1.00 32.30 81 ILE B C 1
ATOM 3134 O O . ILE B 1 93 ? 71.376 2.439 136.988 1.00 34.94 81 ILE B O 1
ATOM 3139 N N . THR B 1 94 ? 72.133 3.668 138.682 1.00 33.37 82 THR B N 1
ATOM 3140 C CA . THR B 1 94 ? 71.258 3.001 139.641 1.00 34.63 82 THR B CA 1
ATOM 3141 C C . THR B 1 94 ? 70.117 3.946 139.946 1.00 33.84 82 THR B C 1
ATOM 3142 O O . THR B 1 94 ? 70.326 5.119 140.214 1.00 33.61 82 THR B O 1
ATOM 3146 N N . THR B 1 95 ? 68.902 3.425 139.876 1.00 33.45 83 THR B N 1
ATOM 3147 C CA . THR B 1 95 ? 67.713 4.216 140.108 1.00 32.44 83 THR B CA 1
ATOM 3148 C C . THR B 1 95 ? 67.343 4.165 141.577 1.00 31.49 83 THR B C 1
ATOM 3149 O O . THR B 1 95 ? 67.427 3.127 142.206 1.00 29.94 83 THR B O 1
ATOM 3153 N N . ASN B 1 96 ? 66.921 5.298 142.116 1.00 31.44 84 ASN B N 1
ATOM 3154 C CA . ASN B 1 96 ? 66.621 5.380 143.528 1.00 31.06 84 ASN B CA 1
ATOM 3155 C C . ASN B 1 96 ? 65.567 6.443 143.771 1.00 29.36 84 ASN B C 1
ATOM 3156 O O . ASN B 1 96 ? 65.739 7.342 144.588 1.00 29.66 84 ASN B O 1
ATOM 3161 N N . PHE B 1 97 ? 64.468 6.316 143.037 1.00 28.58 85 PHE B N 1
ATOM 3162 C CA . PHE B 1 97 ? 63.382 7.283 143.069 1.00 27.46 85 PHE B CA 1
ATOM 3163 C C . PHE B 1 97 ? 62.454 7.040 144.225 1.00 27.35 85 PHE B C 1
ATOM 3164 O O . PHE B 1 97 ? 62.393 5.930 144.734 1.00 27.97 85 PHE B O 1
ATOM 3172 N N . VAL B 1 98 ? 61.765 8.094 144.651 1.00 27.43 86 VAL B N 1
ATOM 3173 C CA . VAL B 1 98 ? 60.693 7.977 145.623 1.00 28.54 86 VAL B CA 1
ATOM 3174 C C . VAL B 1 98 ? 59.397 7.869 144.843 1.00 29.11 86 VAL B C 1
ATOM 3175 O O . VAL B 1 98 ? 59.105 8.694 143.987 1.00 28.36 86 VAL B O 1
ATOM 3179 N N . TYR B 1 99 ? 58.636 6.830 145.137 1.00 31.09 87 TYR B N 1
ATOM 3180 C CA . TYR B 1 99 ? 57.424 6.522 144.392 1.00 33.51 87 TYR B CA 1
ATOM 3181 C C . TYR B 1 99 ? 56.205 7.214 144.995 1.00 33.85 87 TYR B C 1
ATOM 3182 O O . TYR B 1 99 ? 55.970 7.126 146.194 1.00 35.42 87 TYR B O 1
ATOM 3191 N N . VAL B 1 100 ? 55.442 7.907 144.150 1.00 33.72 88 VAL B N 1
ATOM 3192 C CA . VAL B 1 100 ? 54.285 8.680 144.595 1.00 32.00 88 VAL B CA 1
ATOM 3193 C C . VAL B 1 100 ? 53.045 8.221 143.877 1.00 34.85 88 VAL B C 1
ATOM 3194 O O . VAL B 1 100 ? 53.120 7.596 142.829 1.00 37.72 88 VAL B O 1
ATOM 3198 N N . GLU B 1 101 ? 51.892 8.562 144.433 1.00 38.73 89 GLU B N 1
ATOM 3199 C CA . GLU B 1 101 ? 50.628 8.309 143.771 1.00 40.54 89 GLU B CA 1
ATOM 3200 C C . GLU B 1 101 ? 50.482 9.356 142.654 1.00 41.96 89 GLU B C 1
ATOM 3201 O O . GLU B 1 101 ? 50.927 10.491 142.788 1.00 44.12 89 GLU B O 1
ATOM 3207 N N . GLY B 1 102 ? 49.906 8.958 141.530 1.00 43.34 90 GLY B N 1
ATOM 3208 C CA . GLY B 1 102 ? 49.792 9.850 140.379 1.00 42.27 90 GLY B CA 1
ATOM 3209 C C . GLY B 1 102 ? 50.862 9.550 139.356 1.00 41.33 90 GLY B C 1
ATOM 3210 O O . GLY B 1 102 ? 51.884 8.971 139.684 1.00 42.95 90 GLY B O 1
ATOM 3211 N N . GLU B 1 103 ? 50.621 9.958 138.116 1.00 38.54 91 GLU B N 1
ATOM 3212 C CA . GLU B 1 103 ? 51.463 9.580 137.009 1.00 37.44 91 GLU B CA 1
ATOM 3213 C C . GLU B 1 103 ? 52.589 10.566 136.783 1.00 36.01 91 GLU B C 1
ATOM 3214 O O . GLU B 1 103 ? 52.421 11.790 136.910 1.00 36.17 91 GLU B O 1
ATOM 3220 N N . THR B 1 104 ? 53.743 10.018 136.430 1.00 33.46 92 THR B N 1
ATOM 3221 C CA . THR B 1 104 ? 54.798 10.819 135.881 1.00 33.90 92 THR B CA 1
ATOM 3222 C C . THR B 1 104 ? 54.256 11.428 134.580 1.00 34.31 92 THR B C 1
ATOM 3223 O O . THR B 1 104 ? 53.433 10.815 133.877 1.00 32.96 92 THR B O 1
ATOM 3227 N N . ARG B 1 105 ? 54.687 12.646 134.285 1.00 32.97 93 ARG B N 1
ATOM 3228 C CA . ARG B 1 105 ? 54.149 13.372 133.153 1.00 34.66 93 ARG B CA 1
ATOM 3229 C C . ARG B 1 105 ? 54.761 12.892 131.836 1.00 36.26 93 ARG B C 1
ATOM 3230 O O . ARG B 1 105 ? 55.952 12.625 131.769 1.00 37.56 93 ARG B O 1
ATOM 3238 N N . GLU B 1 106 ? 53.941 12.780 130.797 1.00 39.55 94 GLU B N 1
ATOM 3239 C CA . GLU B 1 106 ? 54.447 12.664 129.420 1.00 42.14 94 GLU B CA 1
ATOM 3240 C C . GLU B 1 106 ? 54.702 14.083 128.883 1.00 39.99 94 GLU B C 1
ATOM 3241 O O . GLU B 1 106 ? 53.967 15.015 129.210 1.00 41.34 94 GLU B O 1
ATOM 3247 N N . ASN B 1 107 ? 55.766 14.271 128.115 1.00 37.86 95 ASN B N 1
ATOM 3248 C CA . ASN B 1 107 ? 55.966 15.530 127.388 1.00 35.82 95 ASN B CA 1
ATOM 3249 C C . ASN B 1 107 ? 56.144 15.221 125.924 1.00 34.40 95 ASN B C 1
ATOM 3250 O O . ASN B 1 107 ? 56.856 14.284 125.577 1.00 35.04 95 ASN B O 1
ATOM 3255 N N . ILE B 1 108 ? 55.519 16.032 125.079 1.00 33.83 96 ILE B N 1
ATOM 3256 C CA . ILE B 1 108 ? 55.566 15.861 123.633 1.00 33.84 96 ILE B CA 1
ATOM 3257 C C . ILE B 1 108 ? 56.422 16.945 123.024 1.00 34.46 96 ILE B C 1
ATOM 3258 O O . ILE B 1 108 ? 56.248 18.136 123.317 1.00 36.29 96 ILE B O 1
ATOM 3263 N N . GLU B 1 109 ? 57.360 16.529 122.184 1.00 33.81 97 GLU B N 1
ATOM 3264 C CA . GLU B 1 109 ? 58.199 17.460 121.451 1.00 35.18 97 GLU B CA 1
ATOM 3265 C C . GLU B 1 109 ? 58.108 17.183 119.939 1.00 34.42 97 GLU B C 1
ATOM 3266 O O . GLU B 1 109 ? 58.548 16.145 119.463 1.00 36.15 97 GLU B O 1
ATOM 3272 N N . ILE B 1 110 ? 57.522 18.109 119.194 1.00 33.47 98 ILE B N 1
ATOM 3273 C CA . ILE B 1 110 ? 57.412 17.985 117.743 1.00 31.60 98 ILE B CA 1
ATOM 3274 C C . ILE B 1 110 ? 58.539 18.784 117.130 1.00 32.39 98 ILE B C 1
ATOM 3275 O O . ILE B 1 110 ? 58.569 20.000 117.234 1.00 33.48 98 ILE B O 1
ATOM 3280 N N . ILE B 1 111 ? 59.483 18.069 116.527 1.00 32.22 99 ILE B N 1
ATOM 3281 C CA . ILE B 1 111 ? 60.718 18.633 116.038 1.00 32.96 99 ILE B CA 1
ATOM 3282 C C . ILE B 1 111 ? 60.728 18.678 114.508 1.00 33.34 99 ILE B C 1
ATOM 3283 O O . ILE B 1 111 ? 60.552 17.658 113.853 1.00 33.84 99 ILE B O 1
ATOM 3288 N N . ASP B 1 112 ? 60.917 19.875 113.956 1.00 35.51 100 ASP B N 1
ATOM 3289 C CA . ASP B 1 112 ? 60.832 20.110 112.512 1.00 36.82 100 ASP B CA 1
ATOM 3290 C C . ASP B 1 112 ? 62.185 20.567 112.018 1.00 36.24 100 ASP B C 1
ATOM 3291 O O . ASP B 1 112 ? 62.511 21.750 112.058 1.00 36.90 100 ASP B O 1
ATOM 3296 N N . GLU B 1 113 ? 62.959 19.606 111.544 1.00 38.27 101 GLU B N 1
ATOM 3297 C CA . GLU B 1 113 ? 64.350 19.828 111.141 1.00 40.02 101 GLU B CA 1
ATOM 3298 C C . GLU B 1 113 ? 64.501 20.678 109.860 1.00 40.45 101 GLU B C 1
ATOM 3299 O O . GLU B 1 113 ? 65.571 21.224 109.615 1.00 39.50 101 GLU B O 1
ATOM 3305 N N . LYS B 1 114 ? 63.452 20.796 109.044 1.00 40.31 102 LYS B N 1
ATOM 3306 C CA . LYS B 1 114 ? 63.548 21.631 107.854 1.00 43.03 102 LYS B CA 1
ATOM 3307 C C . LYS B 1 114 ? 63.262 23.104 108.144 1.00 42.35 102 LYS B C 1
ATOM 3308 O O . LYS B 1 114 ? 64.013 23.965 107.722 1.00 42.22 102 LYS B O 1
ATOM 3314 N N . ASN B 1 115 ? 62.175 23.391 108.847 1.00 42.87 103 ASN B N 1
ATOM 3315 C CA . ASN B 1 115 ? 61.804 24.776 109.154 1.00 43.23 103 ASN B CA 1
ATOM 3316 C C . ASN B 1 115 ? 62.450 25.262 110.437 1.00 44.15 103 ASN B C 1
ATOM 3317 O O . ASN B 1 115 ? 62.273 26.407 110.815 1.00 44.95 103 ASN B O 1
ATOM 3322 N N . LYS B 1 116 ? 63.199 24.384 111.103 1.00 45.20 104 LYS B N 1
ATOM 3323 C CA . LYS B 1 116 ? 63.879 24.703 112.360 1.00 45.52 104 LYS B CA 1
ATOM 3324 C C . LYS B 1 116 ? 62.897 25.189 113.434 1.00 44.17 104 LYS B C 1
ATOM 3325 O O . LYS B 1 116 ? 62.936 26.331 113.856 1.00 46.09 104 LYS B O 1
ATOM 3331 N N . THR B 1 117 ? 61.996 24.310 113.843 1.00 42.47 105 THR B N 1
ATOM 3332 C CA . THR B 1 117 ? 61.054 24.614 114.915 1.00 41.78 105 THR B CA 1
ATOM 3333 C C . THR B 1 117 ? 60.945 23.432 115.878 1.00 40.44 105 THR B C 1
ATOM 3334 O O . THR B 1 117 ? 61.155 22.279 115.493 1.00 40.42 105 THR B O 1
ATOM 3338 N N . ILE B 1 118 ? 60.659 23.733 117.142 1.00 39.11 106 ILE B N 1
ATOM 3339 C CA . ILE B 1 118 ? 60.277 22.718 118.114 1.00 36.05 106 ILE B CA 1
ATOM 3340 C C . ILE B 1 118 ? 58.963 23.180 118.673 1.00 35.34 106 ILE B C 1
ATOM 3341 O O . ILE B 1 118 ? 58.865 24.308 119.146 1.00 37.96 106 ILE B O 1
ATOM 3346 N N . THR B 1 119 ? 57.938 22.341 118.562 1.00 33.22 107 THR B N 1
ATOM 3347 C CA . THR B 1 119 ? 56.646 22.616 119.175 1.00 32.79 107 THR B CA 1
ATOM 3348 C C . THR B 1 119 ? 56.501 21.669 120.367 1.00 33.57 107 THR B C 1
ATOM 3349 O O . THR B 1 119 ? 56.539 20.462 120.206 1.00 35.56 107 THR B O 1
ATOM 3353 N N . ALA B 1 120 ? 56.368 22.219 121.568 1.00 33.11 108 ALA B N 1
ATOM 3354 C CA . ALA B 1 120 ? 56.459 21.416 122.793 1.00 32.13 108 ALA B CA 1
ATOM 3355 C C . ALA B 1 120 ? 55.207 21.542 123.618 1.00 32.98 108 ALA B C 1
ATOM 3356 O O . ALA B 1 120 ? 54.687 22.641 123.801 1.00 34.18 108 ALA B O 1
ATOM 3358 N N . ILE B 1 121 ? 54.720 20.406 124.117 1.00 33.90 109 ILE B N 1
ATOM 3359 C CA . ILE B 1 121 ? 53.545 20.386 124.974 1.00 34.27 109 ILE B CA 1
ATOM 3360 C C . ILE B 1 121 ? 53.923 19.660 126.255 1.00 34.45 109 ILE B C 1
ATOM 3361 O O . ILE B 1 121 ? 54.247 18.479 126.220 1.00 32.99 109 ILE B O 1
ATOM 3366 N N . ASN B 1 122 ? 53.926 20.389 127.371 1.00 35.92 110 ASN B N 1
ATOM 3367 C CA . ASN B 1 122 ? 54.349 19.848 128.666 1.00 37.09 110 ASN B CA 1
ATOM 3368 C C . ASN B 1 122 ? 53.192 19.676 129.610 1.00 37.93 110 ASN B C 1
ATOM 3369 O O . ASN B 1 122 ? 52.346 20.561 129.738 1.00 38.97 110 ASN B O 1
ATOM 3374 N N . PHE B 1 123 ? 53.147 18.519 130.258 1.00 39.95 111 PHE B N 1
ATOM 3375 C CA . PHE B 1 123 ? 52.060 18.199 131.173 1.00 41.67 111 PHE B CA 1
ATOM 3376 C C . PHE B 1 123 ? 52.593 18.398 132.578 1.00 42.14 111 PHE B C 1
ATOM 3377 O O . PHE B 1 123 ? 53.808 18.522 132.759 1.00 41.31 111 PHE B O 1
ATOM 3385 N N . PRO B 1 124 ? 51.689 18.486 133.564 1.00 43.50 112 PRO B N 1
ATOM 3386 C CA . PRO B 1 124 ? 52.077 19.102 134.844 1.00 45.00 112 PRO B CA 1
ATOM 3387 C C . PRO B 1 124 ? 53.042 18.290 135.741 1.00 46.39 112 PRO B C 1
ATOM 3388 O O . PRO B 1 124 ? 53.983 18.870 136.333 1.00 49.40 112 PRO B O 1
ATOM 3392 N N . GLY B 1 125 ? 52.811 16.984 135.851 1.00 43.72 113 GLY B N 1
ATOM 3393 C CA . GLY B 1 125 ? 53.540 16.160 136.809 1.00 42.26 113 GLY B CA 1
ATOM 3394 C C . GLY B 1 125 ? 52.617 15.851 137.964 1.00 39.84 113 GLY B C 1
ATOM 3395 O O . GLY B 1 125 ? 51.581 16.479 138.118 1.00 39.57 113 GLY B O 1
ATOM 3396 N N . PRO B 1 126 ? 52.985 14.884 138.791 1.00 38.59 114 PRO B N 1
ATOM 3397 C CA . PRO B 1 126 ? 52.077 14.498 139.873 1.00 38.47 114 PRO B CA 1
ATOM 3398 C C . PRO B 1 126 ? 52.026 15.471 141.060 1.00 38.80 114 PRO B C 1
ATOM 3399 O O . PRO B 1 126 ? 52.995 16.198 141.352 1.00 38.76 114 PRO B O 1
ATOM 3403 N N . ASP B 1 127 ? 50.875 15.484 141.721 1.00 39.92 115 ASP B N 1
ATOM 3404 C CA . ASP B 1 127 ? 50.724 16.172 142.989 1.00 40.93 115 ASP B CA 1
ATOM 3405 C C . ASP B 1 127 ? 51.454 15.360 144.042 1.00 40.86 115 ASP B C 1
ATOM 3406 O O . ASP B 1 127 ? 51.067 14.229 144.338 1.00 42.44 115 ASP B O 1
ATOM 3411 N N . VAL B 1 128 ? 52.518 15.941 144.581 1.00 39.36 116 VAL B N 1
ATOM 3412 C CA . VAL B 1 128 ? 53.364 15.299 145.570 1.00 39.67 116 VAL B CA 1
ATOM 3413 C C . VAL B 1 128 ? 52.936 15.821 146.950 1.00 40.14 116 VAL B C 1
ATOM 3414 O O . VAL B 1 128 ? 52.379 16.915 147.067 1.00 41.38 116 VAL B O 1
ATOM 3418 N N . THR B 1 129 ? 53.166 15.022 147.986 1.00 40.50 117 THR B N 1
ATOM 3419 C CA . THR B 1 129 ? 52.782 15.384 149.360 1.00 40.49 117 THR B CA 1
ATOM 3420 C C . THR B 1 129 ? 53.988 15.532 150.292 1.00 40.89 117 THR B C 1
ATOM 3421 O O . THR B 1 129 ? 55.136 15.322 149.893 1.00 41.18 117 THR B O 1
ATOM 3425 N N . ASP B 1 130 ? 53.708 15.894 151.541 1.00 41.68 118 ASP B N 1
ATOM 3426 C CA . ASP B 1 130 ? 54.739 16.063 152.562 1.00 42.22 118 ASP B CA 1
ATOM 3427 C C . ASP B 1 130 ? 55.433 14.762 152.954 1.00 42.17 118 ASP B C 1
ATOM 3428 O O . ASP B 1 130 ? 56.638 14.774 153.216 1.00 41.34 118 ASP B O 1
ATOM 3446 N N . ASP B 1 132 ? 55.894 12.265 150.962 1.00 38.98 120 ASP B N 1
ATOM 3447 C CA . ASP B 1 132 ? 56.756 11.961 149.824 1.00 37.92 120 ASP B CA 1
ATOM 3448 C C . ASP B 1 132 ? 58.051 12.760 149.970 1.00 35.50 120 ASP B C 1
ATOM 3449 O O . ASP B 1 132 ? 59.157 12.216 149.895 1.00 33.13 120 ASP B O 1
ATOM 3454 N N . VAL B 1 133 ? 57.896 14.052 150.220 1.00 34.05 121 VAL B N 1
ATOM 3455 C CA . VAL B 1 133 ? 59.034 14.934 150.377 1.00 32.80 121 VAL B CA 1
ATOM 3456 C C . VAL B 1 133 ? 59.870 14.507 151.592 1.00 31.76 121 VAL B C 1
ATOM 3457 O O . VAL B 1 133 ? 61.085 14.553 151.560 1.00 31.34 121 VAL B O 1
ATOM 3461 N N . ASN B 1 134 ? 59.224 14.044 152.650 1.00 32.80 122 ASN B N 1
ATOM 3462 C CA . ASN B 1 134 ? 59.958 13.507 153.803 1.00 32.24 122 ASN B CA 1
ATOM 3463 C C . ASN B 1 134 ? 60.841 12.330 153.444 1.00 32.12 122 ASN B C 1
ATOM 3464 O O . ASN B 1 134 ? 62.014 12.295 153.805 1.00 32.56 122 ASN B O 1
ATOM 3469 N N . HIS B 1 135 ? 60.257 11.360 152.743 1.00 32.73 123 HIS B N 1
ATOM 3470 C CA . HIS B 1 135 ? 60.981 10.154 152.343 1.00 32.94 123 HIS B CA 1
ATOM 3471 C C . HIS B 1 135 ? 62.145 10.540 151.461 1.00 31.71 123 HIS B C 1
ATOM 3472 O O . HIS B 1 135 ? 63.246 10.017 151.605 1.00 31.98 123 HIS B O 1
ATOM 3479 N N . PHE B 1 136 ? 61.895 11.465 150.551 1.00 31.63 124 PHE B N 1
ATOM 3480 C CA . PHE B 1 136 ? 62.943 11.943 149.677 1.00 32.05 124 PHE B CA 1
ATOM 3481 C C . PHE B 1 136 ? 64.126 12.511 150.479 1.00 32.42 124 PHE B C 1
ATOM 3482 O O . PHE B 1 136 ? 65.290 12.230 150.180 1.00 32.32 124 PHE B O 1
ATOM 3490 N N . LEU B 1 137 ? 63.815 13.300 151.504 1.00 33.32 125 LEU B N 1
ATOM 3491 C CA . LEU B 1 137 ? 64.846 13.975 152.299 1.00 33.59 125 LEU B CA 1
ATOM 3492 C C . LEU B 1 137 ? 65.675 12.973 153.071 1.00 33.70 125 LEU B C 1
ATOM 3493 O O . LEU B 1 137 ? 66.894 13.106 153.128 1.00 32.37 125 LEU B O 1
ATOM 3498 N N . ARG B 1 138 ? 65.014 11.955 153.622 1.00 34.52 126 ARG B N 1
ATOM 3499 C CA . ARG B 1 138 ? 65.708 10.847 154.275 1.00 36.44 126 ARG B CA 1
ATOM 3500 C C . ARG B 1 138 ? 66.717 10.202 153.346 1.00 35.60 126 ARG B C 1
ATOM 3501 O O . ARG B 1 138 ? 67.882 10.075 153.700 1.00 36.18 126 ARG B O 1
ATOM 3509 N N . ARG B 1 139 ? 66.262 9.806 152.157 1.00 35.20 127 ARG B N 1
ATOM 3510 C CA . ARG B 1 139 ? 67.091 9.061 151.201 1.00 35.57 127 ARG B CA 1
ATOM 3511 C C . ARG B 1 139 ? 68.163 9.926 150.568 1.00 32.52 127 ARG B C 1
ATOM 3512 O O . ARG B 1 139 ? 69.275 9.459 150.295 1.00 30.66 127 ARG B O 1
ATOM 3520 N N . TYR B 1 140 ? 67.825 11.192 150.344 1.00 32.63 128 TYR B N 1
ATOM 3521 C CA . TYR B 1 140 ? 68.777 12.172 149.817 1.00 33.45 128 TYR B CA 1
ATOM 3522 C C . TYR B 1 140 ? 70.007 12.240 150.746 1.00 34.93 128 TYR B C 1
ATOM 3523 O O . TYR B 1 140 ? 71.157 12.134 150.280 1.00 32.92 128 TYR B O 1
ATOM 3532 N N . LYS B 1 141 ? 69.743 12.372 152.055 1.00 36.04 129 LYS B N 1
ATOM 3533 C CA . LYS B 1 141 ? 70.789 12.372 153.093 1.00 38.30 129 LYS B CA 1
ATOM 3534 C C . LYS B 1 141 ? 71.625 11.090 153.110 1.00 39.93 129 LYS B C 1
ATOM 3535 O O . LYS B 1 141 ? 72.818 11.130 153.371 1.00 39.87 129 LYS B O 1
ATOM 3549 N N . THR B 1 143 ? 72.205 8.985 150.497 1.00 42.99 131 THR B N 1
ATOM 3550 C CA . THR B 1 143 ? 73.002 8.886 149.297 1.00 41.81 131 THR B CA 1
ATOM 3551 C C . THR B 1 143 ? 74.150 9.897 149.322 1.00 42.29 131 THR B C 1
ATOM 3552 O O . THR B 1 143 ? 75.254 9.599 148.859 1.00 42.86 131 THR B O 1
ATOM 3556 N N . LEU B 1 144 ? 73.904 11.080 149.884 1.00 42.12 132 LEU B N 1
ATOM 3557 C CA . LEU B 1 144 ? 74.933 12.122 149.949 1.00 42.31 132 LEU B CA 1
ATOM 3558 C C . LEU B 1 144 ? 76.267 11.590 150.464 1.00 43.13 132 LEU B C 1
ATOM 3559 O O . LEU B 1 144 ? 77.323 12.076 150.066 1.00 44.68 132 LEU B O 1
ATOM 3564 N N . SER B 1 145 ? 76.209 10.613 151.370 1.00 42.82 133 SER B N 1
ATOM 3565 C CA . SER B 1 145 ? 77.412 9.990 151.935 1.00 42.03 133 SER B CA 1
ATOM 3566 C C . SER B 1 145 ? 78.202 9.136 150.933 1.00 42.11 133 SER B C 1
ATOM 3567 O O . SER B 1 145 ? 79.375 8.855 151.152 1.00 41.89 133 SER B O 1
ATOM 3570 N N . LYS B 1 146 ? 77.561 8.742 149.835 1.00 42.44 134 LYS B N 1
ATOM 3571 C CA . LYS B 1 146 ? 78.153 7.822 148.861 1.00 41.83 134 LYS B CA 1
ATOM 3572 C C . LYS B 1 146 ? 78.681 8.519 147.599 1.00 40.52 134 LYS B C 1
ATOM 3573 O O . LYS B 1 146 ? 79.319 7.899 146.755 1.00 41.29 134 LYS B O 1
ATOM 3576 N N . VAL B 1 147 ? 78.435 9.811 147.471 1.00 39.36 135 VAL B N 1
ATOM 3577 C CA . VAL B 1 147 ? 78.697 10.478 146.201 1.00 39.24 135 VAL B CA 1
ATOM 3578 C C . VAL B 1 147 ? 79.677 11.619 146.362 1.00 39.91 135 VAL B C 1
ATOM 3579 O O . VAL B 1 147 ? 79.866 12.154 147.458 1.00 38.05 135 VAL B O 1
ATOM 3583 N N . ASP B 1 148 ? 80.289 11.995 145.246 1.00 41.89 136 ASP B N 1
ATOM 3584 C CA . ASP B 1 148 ? 81.317 13.039 145.242 1.00 43.58 136 ASP B CA 1
ATOM 3585 C C . ASP B 1 148 ? 80.718 14.383 144.843 1.00 40.42 136 ASP B C 1
ATOM 3586 O O . ASP B 1 148 ? 81.164 15.418 145.304 1.00 39.73 136 ASP B O 1
ATOM 3591 N N . CYS B 1 149 ? 79.699 14.368 143.995 1.00 39.20 137 CYS B N 1
ATOM 3592 C CA . CYS B 1 149 ? 78.951 15.584 143.695 1.00 38.22 137 CYS B CA 1
ATOM 3593 C C . CYS B 1 149 ? 77.496 15.285 143.384 1.00 36.77 137 CYS B C 1
ATOM 3594 O O . CYS B 1 149 ? 77.116 14.121 143.199 1.00 36.89 137 CYS B O 1
ATOM 3597 N N . VAL B 1 150 ? 76.695 16.350 143.335 1.00 34.81 138 VAL B N 1
ATOM 3598 C CA . VAL B 1 150 ? 75.254 16.253 143.118 1.00 33.74 138 VAL B CA 1
ATOM 3599 C C . VAL B 1 150 ? 74.802 17.224 142.037 1.00 32.72 138 VAL B C 1
ATOM 3600 O O . VAL B 1 150 ? 75.289 18.341 141.965 1.00 33.54 138 VAL B O 1
ATOM 3604 N N . VAL B 1 151 ? 73.887 16.787 141.182 1.00 31.58 139 VAL B N 1
ATOM 3605 C CA . VAL B 1 151 ? 73.312 17.662 140.177 1.00 30.94 139 VAL B CA 1
ATOM 3606 C C . VAL B 1 151 ? 71.841 17.804 140.486 1.00 31.82 139 VAL B C 1
ATOM 3607 O O . VAL B 1 151 ? 71.096 16.831 140.436 1.00 31.50 139 VAL B O 1
ATOM 3611 N N . ILE B 1 152 ? 71.438 19.010 140.858 1.00 32.83 140 ILE B N 1
ATOM 3612 C CA . ILE B 1 152 ? 70.044 19.310 141.140 1.00 33.66 140 ILE B CA 1
ATOM 3613 C C . ILE B 1 152 ? 69.619 20.176 140.007 1.00 35.96 140 ILE B C 1
ATOM 3614 O O . ILE B 1 152 ? 70.156 21.271 139.851 1.00 39.05 140 ILE B O 1
ATOM 3619 N N . SER B 1 153 ? 68.688 19.713 139.189 1.00 37.38 141 SER B N 1
ATOM 3620 C CA . SER B 1 153 ? 68.275 20.537 138.063 1.00 39.77 141 SER B CA 1
ATOM 3621 C C . SER B 1 153 ? 66.870 20.230 137.605 1.00 39.21 141 SER B C 1
ATOM 3622 O O . SER B 1 153 ? 66.386 19.118 137.764 1.00 41.81 141 SER B O 1
ATOM 3625 N N . GLY B 1 154 ? 66.228 21.238 137.038 1.00 37.23 142 GLY B N 1
ATOM 3626 C CA . GLY B 1 154 ? 64.939 21.081 136.412 1.00 35.90 142 GLY B CA 1
ATOM 3627 C C . GLY B 1 154 ? 63.821 21.648 137.234 1.00 34.44 142 GLY B C 1
ATOM 3628 O O . GLY B 1 154 ? 64.050 22.296 138.238 1.00 36.40 142 GLY B O 1
ATOM 3629 N N . SER B 1 155 ? 62.604 21.387 136.779 1.00 34.49 143 SER B N 1
ATOM 3630 C CA . SER B 1 155 ? 61.417 21.889 137.398 1.00 34.38 143 SER B CA 1
ATOM 3631 C C . SER B 1 155 ? 61.050 21.065 138.620 1.00 36.20 143 SER B C 1
ATOM 3632 O O . SER B 1 155 ? 61.626 20.015 138.893 1.00 36.86 143 SER B O 1
ATOM 3635 N N . ILE B 1 156 ? 60.058 21.580 139.328 1.00 37.58 144 ILE B N 1
ATOM 3636 C CA . ILE B 1 156 ? 59.664 21.138 140.634 1.00 39.60 144 ILE B CA 1
ATOM 3637 C C . ILE B 1 156 ? 58.186 20.783 140.497 1.00 39.94 144 ILE B C 1
ATOM 3638 O O . ILE B 1 156 ? 57.425 21.554 139.926 1.00 40.78 144 ILE B O 1
ATOM 3643 N N . PRO B 1 157 ? 57.773 19.594 140.968 1.00 39.83 145 PRO B N 1
ATOM 3644 C CA . PRO B 1 157 ? 56.392 19.206 140.729 1.00 38.38 145 PRO B CA 1
ATOM 3645 C C . PRO B 1 157 ? 55.422 19.966 141.610 1.00 38.90 145 PRO B C 1
ATOM 3646 O O . PRO B 1 157 ? 55.832 20.489 142.651 1.00 38.63 145 PRO B O 1
ATOM 3650 N N . PRO B 1 158 ? 54.129 19.988 141.216 1.00 40.78 146 PRO B N 1
ATOM 3651 C CA . PRO B 1 158 ? 53.068 20.581 142.035 1.00 39.69 146 PRO B CA 1
ATOM 3652 C C . PRO B 1 158 ? 53.042 19.949 143.407 1.00 39.28 146 PRO B C 1
ATOM 3653 O O . PRO B 1 158 ? 53.225 18.748 143.527 1.00 39.69 146 PRO B O 1
ATOM 3657 N N . GLY B 1 159 ? 52.830 20.750 144.438 1.00 40.91 147 GLY B N 1
ATOM 3658 C CA . GLY B 1 159 ? 52.800 20.231 145.807 1.00 41.62 147 GLY B CA 1
ATOM 3659 C C . GLY B 1 159 ? 54.020 20.655 146.606 1.00 41.86 147 GLY B C 1
ATOM 3660 O O . GLY B 1 159 ? 53.883 21.121 147.746 1.00 42.68 147 GLY B O 1
ATOM 3661 N N . VAL B 1 160 ? 55.203 20.507 146.007 1.00 40.70 148 VAL B N 1
ATOM 3662 C CA . VAL B 1 160 ? 56.473 20.744 146.695 1.00 42.70 148 VAL B CA 1
ATOM 3663 C C . VAL B 1 160 ? 56.708 22.237 146.976 1.00 43.15 148 VAL B C 1
ATOM 3664 O O . VAL B 1 160 ? 56.490 23.069 146.101 1.00 44.16 148 VAL B O 1
ATOM 3668 N N . ASN B 1 161 ? 57.156 22.563 148.187 1.00 44.01 149 ASN B N 1
ATOM 3669 C CA . ASN B 1 161 ? 57.606 23.918 148.512 1.00 45.07 149 ASN B CA 1
ATOM 3670 C C . ASN B 1 161 ? 58.793 24.291 147.627 1.00 45.47 149 ASN B C 1
ATOM 3671 O O . ASN B 1 161 ? 59.721 23.502 147.484 1.00 46.42 149 ASN B O 1
ATOM 3676 N N . GLU B 1 162 ? 58.755 25.487 147.031 1.00 45.99 150 GLU B N 1
ATOM 3677 C CA . GLU B 1 162 ? 59.844 25.983 146.168 1.00 46.18 150 GLU B CA 1
ATOM 3678 C C . GLU B 1 162 ? 61.176 26.151 146.917 1.00 44.23 150 GLU B C 1
ATOM 3679 O O . GLU B 1 162 ? 62.242 26.192 146.300 1.00 45.30 150 GLU B O 1
ATOM 3685 N N . GLY B 1 163 ? 61.110 26.245 148.241 1.00 42.48 151 GLY B N 1
ATOM 3686 C CA . GLY B 1 163 ? 62.306 26.305 149.078 1.00 41.89 151 GLY B CA 1
ATOM 3687 C C . GLY B 1 163 ? 63.082 25.003 149.190 1.00 41.33 151 GLY B C 1
ATOM 3688 O O . GLY B 1 163 ? 64.160 24.978 149.778 1.00 40.08 151 GLY B O 1
ATOM 3689 N N . ILE B 1 164 ? 62.551 23.920 148.625 1.00 40.90 152 ILE B N 1
ATOM 3690 C CA . ILE B 1 164 ? 63.151 22.597 148.797 1.00 41.71 152 ILE B CA 1
ATOM 3691 C C . ILE B 1 164 ? 64.571 22.462 148.221 1.00 41.44 152 ILE B C 1
ATOM 3692 O O . ILE B 1 164 ? 65.431 21.831 148.839 1.00 41.47 152 ILE B O 1
ATOM 3697 N N . CYS B 1 165 ? 64.827 23.058 147.061 1.00 41.51 153 CYS B N 1
ATOM 3698 C CA . CYS B 1 165 ? 66.168 22.979 146.462 1.00 42.88 153 CYS B CA 1
ATOM 3699 C C . CYS B 1 165 ? 67.216 23.686 147.306 1.00 41.34 153 CYS B C 1
ATOM 3700 O O . CYS B 1 165 ? 68.395 23.300 147.324 1.00 41.23 153 CYS B O 1
ATOM 3703 N N . ASN B 1 166 ? 66.772 24.720 148.010 1.00 38.97 154 ASN B N 1
ATOM 3704 C CA . ASN B 1 166 ? 67.606 25.364 148.996 1.00 37.51 154 ASN B CA 1
ATOM 3705 C C . ASN B 1 166 ? 68.038 24.359 150.051 1.00 36.33 154 ASN B C 1
ATOM 3706 O O . ASN B 1 166 ? 69.215 24.295 150.399 1.00 33.92 154 ASN B O 1
ATOM 3711 N N . GLU B 1 167 ? 67.096 23.556 150.540 1.00 36.48 155 GLU B N 1
ATOM 3712 C CA . GLU B 1 167 ? 67.439 22.522 151.510 1.00 37.50 155 GLU B CA 1
ATOM 3713 C C . GLU B 1 167 ? 68.373 21.477 150.907 1.00 35.52 155 GLU B C 1
ATOM 3714 O O . GLU B 1 167 ? 69.321 21.037 151.554 1.00 35.31 155 GLU B O 1
ATOM 3720 N N . LEU B 1 168 ? 68.119 21.094 149.667 1.00 35.26 156 LEU B N 1
ATOM 3721 C CA . LEU B 1 168 ? 68.996 20.149 148.982 1.00 35.68 156 LEU B CA 1
ATOM 3722 C C . LEU B 1 168 ? 70.423 20.670 148.817 1.00 35.24 156 LEU B C 1
ATOM 3723 O O . LEU B 1 168 ? 71.391 19.936 149.041 1.00 34.53 156 LEU B O 1
ATOM 3728 N N . VAL B 1 169 ? 70.552 21.938 148.426 1.00 35.47 157 VAL B N 1
ATOM 3729 C CA . VAL B 1 169 ? 71.864 22.562 148.270 1.00 33.72 157 VAL B CA 1
ATOM 3730 C C . VAL B 1 169 ? 72.528 22.623 149.633 1.00 34.84 157 VAL B C 1
ATOM 3731 O O . VAL B 1 169 ? 73.708 22.305 149.781 1.00 34.76 157 VAL B O 1
ATOM 3735 N N . ARG B 1 170 ? 71.744 23.030 150.627 1.00 35.39 158 ARG B N 1
ATOM 3736 C CA . ARG B 1 170 ? 72.234 23.236 151.986 1.00 37.29 158 ARG B CA 1
ATOM 3737 C C . ARG B 1 170 ? 72.770 21.943 152.580 1.00 36.50 158 ARG B C 1
ATOM 3738 O O . ARG B 1 170 ? 73.901 21.907 153.071 1.00 36.64 158 ARG B O 1
ATOM 3746 N N . LEU B 1 171 ? 71.952 20.887 152.533 1.00 34.83 159 LEU B N 1
ATOM 3747 C CA . LEU B 1 171 ? 72.352 19.585 153.043 1.00 33.05 159 LEU B CA 1
ATOM 3748 C C . LEU B 1 171 ? 73.613 19.131 152.341 1.00 32.17 159 LEU B C 1
ATOM 3749 O O . LEU B 1 171 ? 74.575 18.739 152.982 1.00 31.45 159 LEU B O 1
ATOM 3754 N N . ALA B 1 172 ? 73.617 19.238 151.019 1.00 34.41 160 ALA B N 1
ATOM 3755 C CA . ALA B 1 172 ? 74.783 18.874 150.212 1.00 35.44 160 ALA B CA 1
ATOM 3756 C C . ALA B 1 172 ? 76.082 19.614 150.614 1.00 35.88 160 ALA B C 1
ATOM 3757 O O . ALA B 1 172 ? 77.098 18.968 150.876 1.00 35.85 160 ALA B O 1
ATOM 3759 N N . ARG B 1 173 ? 76.049 20.948 150.681 1.00 36.57 161 ARG B N 1
ATOM 3760 C CA . ARG B 1 173 ? 77.280 21.729 150.936 1.00 37.67 161 ARG B CA 1
ATOM 3761 C C . ARG B 1 173 ? 77.794 21.561 152.351 1.00 38.76 161 ARG B C 1
ATOM 3762 O O . ARG B 1 173 ? 78.998 21.502 152.559 1.00 39.34 161 ARG B O 1
ATOM 3770 N N . GLU B 1 174 ? 76.882 21.496 153.319 1.00 40.58 162 GLU B N 1
ATOM 3771 C CA . GLU B 1 174 ? 77.240 21.248 154.723 1.00 42.29 162 GLU B CA 1
ATOM 3772 C C . GLU B 1 174 ? 77.971 19.911 154.879 1.00 41.67 162 GLU B C 1
ATOM 3773 O O . GLU B 1 174 ? 78.703 19.697 155.836 1.00 42.39 162 GLU B O 1
ATOM 3779 N N . ARG B 1 175 ? 77.756 19.021 153.923 1.00 41.58 163 ARG B N 1
ATOM 3780 C CA . ARG B 1 175 ? 78.305 17.682 153.946 1.00 41.81 163 ARG B CA 1
ATOM 3781 C C . ARG B 1 175 ? 79.580 17.596 153.081 1.00 40.59 163 ARG B C 1
ATOM 3782 O O . ARG B 1 175 ? 80.109 16.514 152.852 1.00 41.49 163 ARG B O 1
ATOM 3790 N N . GLY B 1 176 ? 80.076 18.732 152.600 1.00 38.44 164 GLY B N 1
ATOM 3791 C CA . GLY B 1 176 ? 81.236 18.740 151.711 1.00 38.12 164 GLY B CA 1
ATOM 3792 C C . GLY B 1 176 ? 81.021 18.188 150.301 1.00 37.52 164 GLY B C 1
ATOM 3793 O O . GLY B 1 176 ? 81.984 17.812 149.626 1.00 37.00 164 GLY B O 1
ATOM 3794 N N . VAL B 1 177 ? 79.773 18.133 149.842 1.00 36.27 165 VAL B N 1
ATOM 3795 C CA . VAL B 1 177 ? 79.491 17.640 148.490 1.00 34.61 165 VAL B CA 1
ATOM 3796 C C . VAL B 1 177 ? 79.391 18.801 147.494 1.00 33.22 165 VAL B C 1
ATOM 3797 O O . VAL B 1 177 ? 78.635 19.742 14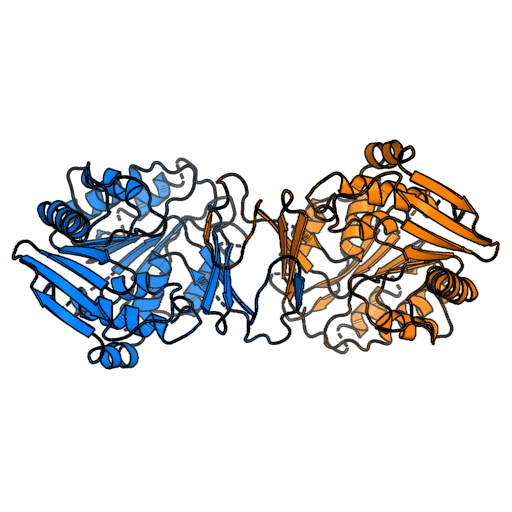7.704 1.00 32.54 165 VAL B O 1
ATOM 3801 N N . PHE B 1 178 ? 80.165 18.705 146.413 1.00 32.50 166 PHE B N 1
ATOM 3802 C CA . PHE B 1 178 ? 80.214 19.705 145.337 1.00 31.32 166 PHE B CA 1
ATOM 3803 C C . PHE B 1 178 ? 78.876 19.749 144.592 1.00 31.22 166 PHE B C 1
ATOM 3804 O O . PHE B 1 178 ? 78.406 18.724 144.135 1.00 29.53 166 PHE B O 1
ATOM 3812 N N . VAL B 1 179 ? 78.273 20.929 144.455 1.00 31.74 167 VAL B N 1
ATOM 3813 C CA . VAL B 1 179 ? 76.923 21.028 143.907 1.00 32.31 167 VAL B CA 1
ATOM 3814 C C . VAL B 1 179 ? 76.833 21.739 142.558 1.00 32.18 167 VAL B C 1
ATOM 3815 O O . VAL B 1 179 ? 77.366 22.832 142.387 1.00 31.88 167 VAL B O 1
ATOM 3819 N N . PHE B 1 180 ? 76.143 21.095 141.613 1.00 32.56 168 PHE B N 1
ATOM 3820 C CA . PHE B 1 180 ? 75.800 21.683 140.324 1.00 33.29 168 PHE B CA 1
ATOM 3821 C C . PHE B 1 180 ? 74.310 21.979 140.334 1.00 33.96 168 PHE B C 1
ATOM 3822 O O . PHE B 1 180 ? 73.522 21.130 140.728 1.00 33.16 168 PHE B O 1
ATOM 3830 N N . VAL B 1 181 ? 73.919 23.166 139.876 1.00 35.21 169 VAL B N 1
ATOM 3831 C CA . VAL B 1 181 ? 72.504 23.523 139.754 1.00 35.77 169 VAL B CA 1
ATOM 3832 C C . VAL B 1 181 ? 72.194 24.189 138.400 1.00 36.94 169 VAL B C 1
ATOM 3833 O O . VAL B 1 181 ? 72.851 25.143 138.010 1.00 36.08 169 VAL B O 1
ATOM 3837 N N . GLU B 1 182 ? 71.209 23.639 137.690 1.00 39.30 170 GLU B N 1
ATOM 3838 C CA . GLU B 1 182 ? 70.609 24.256 136.517 1.00 40.61 170 GLU B CA 1
ATOM 3839 C C . GLU B 1 182 ? 69.100 24.407 136.778 1.00 39.58 170 GLU B C 1
ATOM 3840 O O . GLU B 1 182 ? 68.361 23.428 136.779 1.00 38.94 170 GLU B O 1
ATOM 3846 N N . GLN B 1 183 ? 68.658 25.638 137.018 1.00 39.57 171 GLN B N 1
ATOM 3847 C CA . GLN B 1 183 ? 67.244 25.942 137.227 1.00 40.36 171 GLN B CA 1
ATOM 3848 C C . GLN B 1 183 ? 66.868 27.307 136.677 1.00 39.61 171 GLN B C 1
ATOM 3849 O O . GLN B 1 183 ? 67.753 28.103 136.323 1.00 39.81 171 GLN B O 1
ATOM 3855 N N . THR B 1 184 ? 65.561 27.583 136.631 1.00 38.82 172 THR B N 1
ATOM 3856 C CA . THR B 1 184 ? 65.052 28.891 136.189 1.00 38.52 172 THR B CA 1
ATOM 3857 C C . THR B 1 184 ? 65.317 29.962 137.245 1.00 39.38 172 THR B C 1
ATOM 3858 O O . THR B 1 184 ? 65.564 29.631 138.407 1.00 40.11 172 THR B O 1
ATOM 3862 N N . PRO B 1 185 ? 65.247 31.248 136.849 1.00 39.84 173 PRO B N 1
ATOM 3863 C CA . PRO B 1 185 ? 65.440 32.372 137.767 1.00 39.59 173 PRO B CA 1
ATOM 3864 C C . PRO B 1 185 ? 64.542 32.356 139.009 1.00 40.65 173 PRO B C 1
ATOM 3865 O O . PRO B 1 185 ? 65.056 32.498 140.118 1.00 40.69 173 PRO B O 1
ATOM 3869 N N . ARG B 1 186 ? 63.232 32.179 138.828 1.00 41.45 174 ARG B N 1
ATOM 3870 C CA . ARG B 1 186 ? 62.298 32.150 139.959 1.00 41.78 174 ARG B CA 1
ATOM 3871 C C . ARG B 1 186 ? 62.798 31.177 141.032 1.00 42.01 174 ARG B C 1
ATOM 3872 O O . ARG B 1 186 ? 62.888 31.555 142.210 1.00 43.76 174 ARG B O 1
ATOM 3874 N N . LEU B 1 187 ? 63.157 29.954 140.621 1.00 40.01 175 LEU B N 1
ATOM 3875 C CA . LEU B 1 187 ? 63.717 28.950 141.538 1.00 38.90 175 LEU B CA 1
ATOM 3876 C C . LEU B 1 187 ? 65.129 29.305 142.061 1.00 39.06 175 LEU B C 1
ATOM 3877 O O . LEU B 1 187 ? 65.418 29.068 143.238 1.00 39.51 175 LEU B O 1
ATOM 3882 N N . LEU B 1 188 ? 66.000 29.877 141.222 1.00 38.45 176 LEU B N 1
ATOM 3883 C CA . LEU B 1 188 ? 67.355 30.283 141.681 1.00 37.62 176 LEU B CA 1
ATOM 3884 C C . LEU B 1 188 ? 67.323 31.398 142.724 1.00 38.39 176 LEU B C 1
ATOM 3885 O O . LEU B 1 188 ? 68.075 31.364 143.700 1.00 37.99 176 LEU B O 1
ATOM 3890 N N . GLU B 1 189 ? 66.447 32.379 142.512 1.00 40.06 177 GLU B N 1
ATOM 3891 C CA . GLU B 1 189 ? 66.188 33.446 143.498 1.00 41.27 177 GLU B CA 1
ATOM 3892 C C . GLU B 1 189 ? 66.037 32.830 144.898 1.00 40.75 177 GLU B C 1
ATOM 3893 O O . GLU B 1 189 ? 66.532 33.367 145.892 1.00 42.31 177 GLU B O 1
ATOM 3899 N N 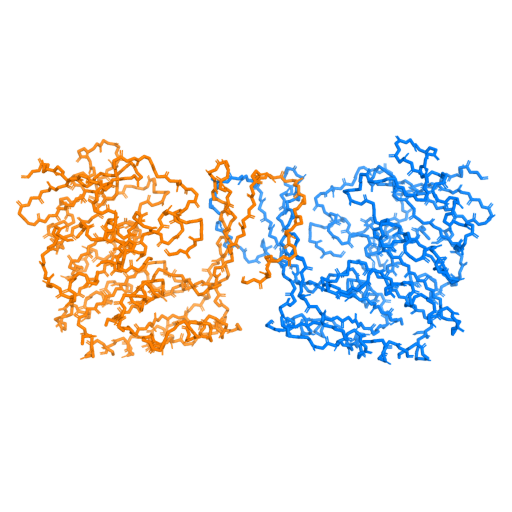. ARG B 1 190 ? 65.357 31.693 144.953 1.00 39.29 178 ARG B N 1
ATOM 3900 C CA . ARG B 1 190 ? 65.108 30.983 146.197 1.00 37.96 178 ARG B CA 1
ATOM 3901 C C . ARG B 1 190 ? 66.350 30.246 146.745 1.00 37.04 178 ARG B C 1
ATOM 3902 O O . ARG B 1 190 ? 66.533 30.168 147.953 1.00 37.77 178 ARG B O 1
ATOM 3910 N N . ILE B 1 191 ? 67.202 29.719 145.867 1.00 36.48 179 ILE B N 1
ATOM 3911 C CA . ILE B 1 191 ? 68.457 29.076 146.295 1.00 35.74 179 ILE B CA 1
ATOM 3912 C C . ILE B 1 191 ? 69.449 30.096 146.850 1.00 35.94 179 ILE B C 1
ATOM 3913 O O . ILE B 1 191 ? 70.098 29.847 147.861 1.00 36.33 179 ILE B O 1
ATOM 3918 N N . TYR B 1 192 ? 69.554 31.246 146.193 1.00 36.54 180 TYR B N 1
ATOM 3919 C CA . TYR B 1 192 ? 70.497 32.282 146.623 1.00 36.97 180 TYR B CA 1
ATOM 3920 C C . TYR B 1 192 ? 70.052 33.102 147.843 1.00 37.44 180 TYR B C 1
ATOM 3921 O O . TYR B 1 192 ? 70.778 33.987 148.277 1.00 36.51 180 TYR B O 1
ATOM 3930 N N . GLU B 1 193 ? 68.897 32.789 148.431 1.00 39.11 181 GLU B N 1
ATOM 3931 C CA . GLU B 1 193 ? 68.597 33.300 149.772 1.00 40.32 181 GLU B CA 1
ATOM 3932 C C . GLU B 1 193 ? 69.442 32.537 150.769 1.00 39.67 181 GLU B C 1
ATOM 3933 O O . GLU B 1 193 ? 70.195 33.113 151.533 1.00 37.60 181 GLU B O 1
ATOM 3939 N N . GLY B 1 194 ? 69.308 31.213 150.727 1.00 43.97 182 GLY B N 1
ATOM 3940 C CA . GLY B 1 194 ? 69.727 30.329 151.825 1.00 43.23 182 GLY B CA 1
ATOM 3941 C C . GLY B 1 194 ? 71.214 30.406 152.066 1.00 42.71 182 GLY B C 1
ATOM 3942 O O . GLY B 1 194 ? 71.965 30.924 151.220 1.00 44.06 182 GLY B O 1
ATOM 3943 N N . PRO B 1 195 ? 71.652 29.859 153.200 1.00 39.73 183 PRO B N 1
ATOM 3944 C CA . PRO B 1 195 ? 73.000 30.110 153.691 1.00 38.30 183 PRO B CA 1
ATOM 3945 C C . PRO B 1 195 ? 74.069 29.413 152.857 1.00 36.55 183 PRO B C 1
ATOM 3946 O O . PRO B 1 195 ? 75.206 29.866 152.821 1.00 37.75 183 PRO B O 1
ATOM 3950 N N . GLU B 1 196 ? 73.706 28.333 152.183 1.00 35.22 184 GLU B N 1
ATOM 3951 C CA . GLU B 1 196 ? 74.639 27.650 151.313 1.00 35.30 184 GLU B CA 1
ATOM 3952 C C . GLU B 1 196 ? 74.274 27.882 149.855 1.00 36.12 184 GLU B C 1
ATOM 3953 O O . GLU B 1 196 ? 73.143 28.260 149.526 1.00 36.75 184 GLU B O 1
ATOM 3959 N N . PHE B 1 197 ? 75.245 27.648 148.982 1.00 36.25 185 PHE B N 1
ATOM 3960 C CA . PHE B 1 197 ? 75.112 27.977 147.570 1.00 35.44 185 PHE B CA 1
ATOM 3961 C C . PHE B 1 197 ? 75.753 26.924 146.684 1.00 34.64 185 PHE B C 1
ATOM 3962 O O . PHE B 1 197 ? 76.714 26.274 147.085 1.00 34.94 185 PHE B O 1
ATOM 3970 N N . PRO B 1 198 ? 75.234 26.770 145.459 1.00 33.85 186 PRO B N 1
ATOM 3971 C CA . PRO B 1 198 ? 75.853 25.871 144.490 1.00 33.05 186 PRO B CA 1
ATOM 3972 C C . PRO B 1 198 ? 77.305 26.216 144.221 1.00 32.37 186 PRO B C 1
ATOM 3973 O O . PRO B 1 198 ? 77.670 27.383 144.231 1.00 31.34 186 PRO B O 1
ATOM 3977 N N . ASN B 1 199 ? 78.123 25.204 143.974 1.00 32.42 187 ASN B N 1
ATOM 3978 C CA . ASN B 1 199 ? 79.452 25.439 143.460 1.00 33.66 187 ASN B CA 1
ATOM 3979 C C . ASN B 1 199 ? 79.386 25.943 142.014 1.00 34.66 187 ASN B C 1
ATOM 3980 O O . ASN B 1 199 ? 80.019 26.942 141.670 1.00 35.82 187 ASN B O 1
ATOM 3985 N N . VAL B 1 200 ? 78.609 25.249 141.186 1.00 33.75 188 VAL B N 1
ATOM 3986 C CA . VAL B 1 200 ? 78.439 25.588 139.777 1.00 32.81 188 VAL B CA 1
ATOM 3987 C C . VAL B 1 200 ? 76.968 25.891 139.534 1.00 32.46 188 VAL B C 1
ATOM 3988 O O . VAL B 1 200 ? 76.113 25.098 139.911 1.00 33.45 188 VAL B O 1
ATOM 3992 N N . VAL B 1 201 ? 76.674 27.033 138.917 1.00 31.75 189 VAL B N 1
ATOM 3993 C CA . VAL B 1 201 ? 75.294 27.391 138.583 1.00 32.20 189 VAL B CA 1
ATOM 3994 C C . VAL B 1 201 ? 75.163 27.703 137.093 1.00 33.29 189 VAL B C 1
ATOM 3995 O O . VAL B 1 201 ? 75.977 28.432 136.519 1.00 32.80 189 VAL B O 1
ATOM 3999 N N . LYS B 1 202 ? 74.145 27.117 136.472 1.00 34.40 190 LYS B N 1
ATOM 4000 C CA . LYS B 1 202 ? 73.853 27.348 135.060 1.00 35.21 190 LYS B CA 1
ATOM 4001 C C . LYS B 1 202 ? 72.378 27.679 134.921 1.00 34.67 190 LYS B C 1
ATOM 4002 O O . LYS B 1 202 ? 71.553 26.790 134.761 1.00 37.71 190 LYS B O 1
ATOM 4008 N N . PRO B 1 203 ? 72.032 28.965 134.973 1.00 34.01 191 PRO B N 1
ATOM 4009 C CA . PRO B 1 203 ? 70.626 29.355 134.841 1.00 35.09 191 PRO B CA 1
ATOM 4010 C C . PRO B 1 203 ? 69.950 28.927 133.529 1.00 34.55 191 PRO B C 1
ATOM 4011 O O . PRO B 1 203 ? 70.531 29.077 132.459 1.00 31.34 191 PRO B O 1
ATOM 4015 N N . ASP B 1 204 ? 68.735 28.391 133.647 1.00 36.53 192 ASP B N 1
ATOM 4016 C CA . ASP B 1 204 ? 67.856 28.119 132.512 1.00 37.23 192 ASP B CA 1
ATOM 4017 C C . ASP B 1 204 ? 67.111 29.408 132.172 1.00 39.10 192 ASP B C 1
ATOM 4018 O O . ASP B 1 204 ? 66.146 29.804 132.853 1.00 41.26 192 ASP B O 1
ATOM 4023 N N . LEU B 1 205 ? 67.586 30.072 131.126 1.00 39.01 193 LEU B N 1
ATOM 4024 C CA . LEU B 1 205 ? 66.956 31.264 130.620 1.00 40.89 193 LEU B CA 1
ATOM 4025 C C . LEU B 1 205 ? 66.072 30.990 129.379 1.00 43.19 193 LEU B C 1
ATOM 4026 O O . LEU B 1 205 ? 65.666 31.945 128.698 1.00 45.29 193 LEU B O 1
ATOM 4031 N N . ARG B 1 206 ? 65.764 29.723 129.084 1.00 43.38 194 ARG B N 1
ATOM 4032 C CA . ARG B 1 206 ? 64.857 29.398 127.969 1.00 44.77 194 ARG B CA 1
ATOM 4033 C C . ARG B 1 206 ? 63.529 30.117 128.186 1.00 46.96 194 ARG B C 1
ATOM 4034 O O . ARG B 1 206 ? 62.904 29.982 129.238 1.00 45.95 194 ARG B O 1
ATOM 4036 N N . GLY B 1 207 ? 63.133 30.936 127.212 1.00 50.48 195 GLY B N 1
ATOM 4037 C CA . GLY B 1 207 ? 61.881 31.708 127.289 1.00 52.16 195 GLY B CA 1
ATOM 4038 C C . GLY B 1 207 ? 61.738 32.633 128.493 1.00 53.97 195 GLY B C 1
ATOM 4039 O O . GLY B 1 207 ? 60.618 32.944 128.919 1.00 55.86 195 GLY B O 1
ATOM 4040 N N . ASN B 1 208 ? 62.863 33.081 129.047 1.00 54.99 196 ASN B N 1
ATOM 4041 C CA . ASN B 1 208 ? 62.841 34.013 130.173 1.00 54.78 196 ASN B CA 1
ATOM 4042 C C . ASN B 1 208 ? 62.513 35.426 129.692 1.00 54.07 196 ASN B C 1
ATOM 4043 O O . ASN B 1 208 ? 63.113 35.920 128.732 1.00 52.16 196 ASN B O 1
ATOM 4048 N N . HIS B 1 209 ? 61.535 36.042 130.352 1.00 55.16 197 HIS B N 1
ATOM 4049 C CA . HIS B 1 209 ? 61.251 37.471 130.216 1.00 56.54 197 HIS B CA 1
ATOM 4050 C C . HIS B 1 209 ? 61.351 38.152 131.585 1.00 55.67 197 HIS B C 1
ATOM 4051 O O . HIS B 1 209 ? 61.171 39.372 131.695 1.00 54.62 197 HIS B O 1
ATOM 4058 N N . ALA B 1 210 ? 61.637 37.356 132.622 1.00 55.24 198 ALA B N 1
ATOM 4059 C CA . ALA B 1 210 ? 61.673 37.834 134.004 1.00 54.48 198 ALA B CA 1
ATOM 4060 C C . ALA B 1 210 ? 63.049 38.438 134.345 1.00 53.91 198 ALA B C 1
ATOM 4061 O O . ALA B 1 210 ? 64.089 37.992 133.831 1.00 54.44 198 ALA B O 1
ATOM 4063 N N . SER B 1 211 ? 63.043 39.454 135.207 1.00 52.20 199 SER B N 1
ATOM 4064 C CA . SER B 1 211 ? 64.274 39.978 135.798 1.00 50.98 199 SER B CA 1
ATOM 4065 C C . SER B 1 211 ? 64.929 38.876 136.614 1.00 49.84 199 SER B C 1
ATOM 4066 O O . SER B 1 211 ? 64.322 37.824 136.847 1.00 50.03 199 SER B O 1
ATOM 4069 N N . PHE B 1 212 ? 66.159 39.117 137.054 1.00 48.50 200 PHE B N 1
ATOM 4070 C CA . PHE B 1 212 ? 66.881 38.122 137.825 1.00 48.58 200 PHE B CA 1
ATOM 4071 C C . PHE B 1 212 ? 68.014 38.708 138.671 1.00 47.87 200 PHE B C 1
ATOM 4072 O O . PHE B 1 212 ? 68.976 39.265 138.141 1.00 47.54 200 PHE B O 1
ATOM 4080 N N . LEU B 1 213 ? 67.881 38.544 139.989 1.00 47.14 201 LEU B N 1
ATOM 4081 C CA . LEU B 1 213 ? 68.779 39.127 140.988 1.00 46.58 201 LEU B CA 1
ATOM 4082 C C . LEU B 1 213 ? 68.892 40.642 140.824 1.00 47.07 201 LEU B C 1
ATOM 4083 O O . LEU B 1 213 ? 69.982 41.222 140.906 1.00 48.40 201 LEU B O 1
ATOM 4088 N N . GLY B 1 214 ? 67.742 41.281 140.606 1.00 46.79 202 GLY B N 1
ATOM 4089 C CA . GLY B 1 214 ? 67.680 42.738 140.451 1.00 47.17 202 GLY B CA 1
ATOM 4090 C C . GLY B 1 214 ? 68.415 43.249 139.219 1.00 47.18 202 GLY B C 1
ATOM 4091 O O . GLY B 1 214 ? 68.890 44.393 139.210 1.00 47.91 202 GLY B O 1
ATOM 4092 N N . VAL B 1 215 ? 68.508 42.388 138.196 1.00 46.64 203 VAL B N 1
ATOM 4093 C CA . VAL B 1 215 ? 69.164 42.689 136.918 1.00 45.70 203 VAL B CA 1
ATOM 4094 C C . VAL B 1 215 ? 68.088 42.433 135.851 1.00 45.56 203 VAL B C 1
ATOM 4095 O O . VAL B 1 215 ? 67.514 41.341 135.803 1.00 44.94 203 VAL B O 1
ATOM 4099 N N . ASP B 1 216 ? 67.774 43.444 135.034 1.00 45.40 204 ASP B N 1
ATOM 4100 C CA . ASP B 1 216 ? 66.896 43.246 133.866 1.00 45.71 204 ASP B CA 1
ATOM 4101 C C . ASP B 1 216 ? 67.771 43.072 132.614 1.00 44.06 204 ASP B C 1
ATOM 4102 O O . ASP B 1 216 ? 68.599 43.927 132.310 1.00 44.58 204 ASP B O 1
ATOM 4107 N N . LEU B 1 217 ? 67.579 41.965 131.896 1.00 42.67 205 LEU B N 1
ATOM 4108 C CA . LEU B 1 217 ? 68.581 41.457 130.950 1.00 41.32 205 LEU B CA 1
ATOM 4109 C C . LEU B 1 217 ? 68.399 41.868 129.477 1.00 41.19 205 LEU B C 1
ATOM 4110 O O . LEU B 1 217 ? 67.960 41.052 128.657 1.00 41.06 205 LEU B O 1
ATOM 4115 N N . LYS B 1 218 ? 68.784 43.098 129.131 1.00 41.08 206 LYS B N 1
ATOM 4116 C CA . LYS B 1 218 ? 68.688 43.545 127.735 1.00 41.63 206 LYS B CA 1
ATOM 4117 C C . LYS B 1 218 ? 70.057 43.557 127.011 1.00 40.46 206 LYS B C 1
ATOM 4118 O O . LYS B 1 218 ? 70.219 42.888 125.992 1.00 40.71 206 LYS B O 1
ATOM 4124 N N . THR B 1 219 ? 71.045 44.251 127.575 1.00 39.01 207 THR B N 1
ATOM 4125 C CA . THR B 1 219 ? 72.380 44.411 126.960 1.00 37.31 207 THR B CA 1
ATOM 4126 C C . THR B 1 219 ? 73.359 43.303 127.359 1.00 36.68 207 THR B C 1
ATOM 4127 O O . THR B 1 219 ? 73.088 42.560 128.283 1.00 37.37 207 THR B O 1
ATOM 4131 N N . PHE B 1 220 ? 74.511 43.218 126.684 1.00 35.81 208 PHE B N 1
ATOM 4132 C CA . PHE B 1 220 ? 75.558 42.220 127.019 1.00 35.37 208 PHE B CA 1
ATOM 4133 C C . PHE B 1 220 ? 76.125 42.455 128.421 1.00 33.82 208 PHE B C 1
ATOM 4134 O O . PHE B 1 220 ? 76.461 41.496 129.115 1.00 33.18 208 PHE B O 1
ATOM 4142 N N . ASP B 1 221 ? 76.227 43.720 128.821 1.00 33.27 209 ASP B N 1
ATOM 4143 C CA . ASP B 1 221 ? 76.759 44.075 130.132 1.00 35.33 209 ASP B CA 1
ATOM 4144 C C . ASP B 1 221 ? 75.847 43.574 131.236 1.00 35.88 209 ASP B C 1
ATOM 4145 O O . ASP B 1 221 ? 76.325 43.275 132.327 1.00 38.40 209 ASP B O 1
ATOM 4150 N N . ASP B 1 222 ? 74.544 43.487 130.952 1.00 34.31 210 ASP B N 1
ATOM 4151 C CA . ASP B 1 222 ? 73.576 42.966 131.913 1.00 32.71 210 ASP B CA 1
ATOM 4152 C C . ASP B 1 222 ? 73.833 41.505 132.195 1.00 31.98 210 ASP B C 1
ATOM 4153 O O . ASP B 1 222 ? 73.815 41.107 133.363 1.00 31.91 210 ASP B O 1
ATOM 4158 N N . TYR B 1 223 ? 74.050 40.720 131.135 1.00 30.44 211 TYR B N 1
ATOM 4159 C CA . TYR B 1 223 ? 74.307 39.278 131.275 1.00 31.49 211 TYR B CA 1
ATOM 4160 C C . TYR B 1 223 ? 75.624 39.019 131.990 1.00 32.14 211 TYR B C 1
ATOM 4161 O O . TYR B 1 223 ? 75.722 38.095 132.818 1.00 31.45 211 TYR B O 1
ATOM 4170 N N . VAL B 1 224 ? 76.634 39.830 131.670 1.00 30.41 212 VAL B N 1
ATOM 4171 C CA . VAL B 1 224 ? 77.915 39.735 132.339 1.00 30.42 212 VAL B CA 1
ATOM 4172 C C . VAL B 1 224 ? 77.688 40.009 133.812 1.00 32.19 212 VAL B C 1
ATOM 4173 O O . VAL B 1 224 ? 78.152 39.253 134.672 1.00 34.04 212 VAL B O 1
ATOM 4177 N N . LYS B 1 225 ? 76.943 41.076 134.096 1.00 33.56 213 LYS B N 1
ATOM 4178 C CA . LYS B 1 225 ? 76.754 41.548 135.474 1.00 34.32 213 LYS B CA 1
ATOM 4179 C C . LYS B 1 225 ? 75.966 40.498 136.272 1.00 34.58 213 LYS B C 1
ATOM 4180 O O . LYS B 1 225 ? 76.262 40.257 137.440 1.00 36.13 213 LYS B O 1
ATOM 4183 N N . LEU B 1 226 ? 75.005 39.840 135.622 1.00 35.03 214 LEU B N 1
ATOM 4184 C CA . LEU B 1 226 ? 74.314 38.687 136.210 1.00 34.01 214 LEU B CA 1
ATOM 4185 C C . LEU B 1 226 ? 75.264 37.527 136.489 1.00 34.40 214 LEU B C 1
ATOM 4186 O O . LEU B 1 226 ? 75.180 36.903 137.538 1.00 35.47 214 LEU B O 1
ATOM 4191 N N . ALA B 1 227 ? 76.162 37.228 135.557 1.00 35.19 215 ALA B N 1
ATOM 4192 C CA . ALA B 1 227 ? 77.132 36.152 135.780 1.00 34.85 215 ALA B CA 1
ATOM 4193 C C . ALA B 1 227 ? 78.026 36.499 136.966 1.00 33.70 215 ALA B C 1
ATOM 4194 O O . ALA B 1 227 ? 78.342 35.649 137.788 1.00 32.39 215 ALA B O 1
ATOM 4196 N N . GLU B 1 228 ? 78.402 37.764 137.059 1.00 34.62 216 GLU B N 1
ATOM 4197 C CA . GLU B 1 228 ? 79.247 38.235 138.156 1.00 36.99 216 GLU B CA 1
ATOM 4198 C C . GLU B 1 228 ? 78.556 38.116 139.521 1.00 36.54 216 GLU B C 1
ATOM 4199 O O . GLU B 1 228 ? 79.185 37.710 140.498 1.00 35.75 216 GLU B O 1
ATOM 4205 N N . LYS B 1 229 ? 77.272 38.468 139.582 1.00 38.01 217 LYS B N 1
ATOM 4206 C CA . LYS B 1 229 ? 76.507 38.382 140.831 1.00 40.00 217 LYS B CA 1
ATOM 4207 C C . LYS B 1 229 ? 76.477 36.950 141.350 1.00 38.96 217 LYS B C 1
ATOM 4208 O O . LYS B 1 229 ? 76.643 36.715 142.545 1.00 40.13 217 LYS B O 1
ATOM 4214 N N . LEU B 1 230 ? 76.253 36.002 140.447 1.00 36.86 218 LEU B N 1
ATOM 4215 C CA . LEU B 1 230 ? 76.244 34.578 140.804 1.00 34.96 218 LEU B CA 1
ATOM 4216 C C . LEU B 1 230 ? 77.623 34.092 141.207 1.00 34.66 218 LEU B C 1
ATOM 4217 O O . LEU B 1 230 ? 77.745 33.310 142.134 1.00 34.72 218 LEU B O 1
ATOM 4222 N N . ALA B 1 231 ? 78.657 34.570 140.514 1.00 35.24 219 ALA B N 1
ATOM 4223 C CA . ALA B 1 231 ? 80.044 34.192 140.813 1.00 35.61 219 ALA B CA 1
ATOM 4224 C C . ALA B 1 231 ? 80.504 34.663 142.202 1.00 37.00 219 ALA B C 1
ATOM 4225 O O . ALA B 1 231 ? 81.524 34.196 142.721 1.00 37.07 219 ALA B O 1
ATOM 4227 N N . GLU B 1 232 ? 79.758 35.581 142.805 1.00 38.04 220 GLU B N 1
ATOM 4228 C CA . GLU B 1 232 ? 80.060 36.019 144.157 1.00 40.11 220 GLU B CA 1
ATOM 4229 C C . GLU B 1 232 ? 79.849 34.918 145.199 1.00 40.81 220 GLU B C 1
ATOM 4230 O O . GLU B 1 232 ? 80.686 34.734 146.080 1.00 42.12 220 GLU B O 1
ATOM 4236 N N . LYS B 1 233 ? 78.762 34.158 145.081 1.00 41.75 221 LYS B N 1
ATOM 4237 C CA . LYS B 1 233 ? 78.428 33.121 146.075 1.00 41.09 221 LYS B CA 1
ATOM 4238 C C . LYS B 1 233 ? 78.689 31.700 145.579 1.00 39.07 221 LYS B C 1
ATOM 4239 O O . LYS B 1 233 ? 79.004 30.807 146.359 1.00 37.59 221 LYS B O 1
ATOM 4245 N N . SER B 1 234 ? 78.562 31.493 144.276 1.00 38.67 222 SER B N 1
ATOM 4246 C CA . SER B 1 234 ? 78.989 30.245 143.658 1.00 37.84 222 SER B CA 1
ATOM 4247 C C . SER B 1 234 ? 80.387 30.412 143.080 1.00 36.70 222 SER B C 1
ATOM 4248 O O . SER B 1 234 ? 80.806 31.530 142.777 1.00 37.16 222 SER B O 1
ATOM 4251 N N . GLN B 1 235 ? 81.101 29.301 142.931 1.00 35.25 223 GLN B N 1
ATOM 4252 C CA . GLN B 1 235 ? 82.459 29.326 142.393 1.00 34.03 223 GLN B CA 1
ATOM 4253 C C . GLN B 1 235 ? 82.463 29.561 140.884 1.00 34.67 223 GLN B C 1
ATOM 4254 O O . GLN B 1 235 ? 83.363 30.229 140.388 1.00 35.42 223 GLN B O 1
ATOM 4260 N N . VAL B 1 236 ? 81.487 29.010 140.152 1.00 33.55 224 VAL B N 1
ATOM 4261 C CA . VAL B 1 236 ? 81.371 29.315 138.726 1.00 33.38 224 VAL B CA 1
ATOM 4262 C C . VAL B 1 236 ? 79.928 29.461 138.221 1.00 34.31 224 VAL B C 1
ATOM 4263 O O . VAL B 1 236 ? 79.060 28.662 138.540 1.00 35.47 224 VAL B O 1
ATOM 4267 N N . SER B 1 237 ? 79.682 30.509 137.446 1.00 34.18 225 SER B N 1
ATOM 4268 C CA . SER B 1 237 ? 78.414 30.679 136.752 1.00 35.36 225 SER B CA 1
ATOM 4269 C C . SER B 1 237 ? 78.637 30.526 135.245 1.00 34.91 225 SER B C 1
ATOM 4270 O O . SER B 1 237 ? 79.628 31.005 134.710 1.00 35.46 225 SER B O 1
ATOM 4273 N N . VAL B 1 238 ? 77.730 29.823 134.581 1.00 33.03 226 VAL B N 1
ATOM 4274 C CA . VAL B 1 238 ? 77.722 29.716 133.141 1.00 31.32 226 VAL B CA 1
ATOM 4275 C C . VAL B 1 238 ? 76.374 30.260 132.672 1.00 33.12 226 VAL B C 1
ATOM 4276 O O . VAL B 1 238 ? 75.338 29.671 132.963 1.00 33.39 226 VAL B O 1
ATOM 4280 N N . VAL B 1 239 ? 76.395 31.387 131.964 1.00 33.01 227 VAL B N 1
ATOM 4281 C CA . VAL B 1 239 ? 75.197 32.137 131.645 1.00 32.51 227 VAL B CA 1
ATOM 4282 C C . VAL B 1 239 ? 75.070 32.332 130.144 1.00 34.44 227 VAL B C 1
ATOM 4283 O O . VAL B 1 239 ? 75.912 32.965 129.524 1.00 34.35 227 VAL B O 1
ATOM 4287 N N . SER B 1 240 ? 73.974 31.819 129.593 1.00 36.48 228 SER B N 1
ATOM 4288 C CA . SER B 1 240 ? 73.737 31.756 128.161 1.00 36.05 228 SER B CA 1
ATOM 4289 C C . SER B 1 240 ? 73.448 33.122 127.564 1.00 36.26 228 SER B C 1
ATOM 4290 O O . SER B 1 240 ? 72.801 33.958 128.192 1.00 37.62 228 SER B O 1
ATOM 4293 N N . TYR B 1 241 ? 73.923 33.331 126.342 1.00 34.15 229 TYR B N 1
ATOM 4294 C CA . TYR B 1 241 ? 73.816 34.616 125.696 1.00 34.62 229 TYR B CA 1
ATOM 4295 C C . TYR B 1 241 ? 73.668 34.401 124.199 1.00 35.66 229 TYR B C 1
ATOM 4296 O O . TYR B 1 241 ? 74.459 33.683 123.576 1.00 35.96 229 TYR B O 1
ATOM 4305 N N . GLU B 1 242 ? 72.626 35.013 123.644 1.00 35.20 230 GLU B N 1
ATOM 4306 C CA . GLU B 1 242 ? 72.271 34.888 122.235 1.00 34.34 230 GLU B CA 1
ATOM 4307 C C . GLU B 1 242 ? 72.345 33.456 121.751 1.00 35.14 230 GLU B C 1
ATOM 4308 O O . GLU B 1 242 ? 73.002 33.145 120.771 1.00 34.45 230 GLU B O 1
ATOM 4314 N N . VAL B 1 243 ? 71.675 32.588 122.495 1.00 36.65 231 VAL B N 1
ATOM 4315 C CA . VAL B 1 243 ? 71.454 31.209 122.107 1.00 38.72 231 VAL B CA 1
ATOM 4316 C C . VAL B 1 243 ? 72.723 30.364 121.990 1.00 39.74 231 VAL B C 1
ATOM 4317 O O . VAL B 1 243 ? 72.788 29.303 122.585 1.00 41.99 231 VAL B O 1
ATOM 4321 N N . LYS B 1 244 ? 73.723 30.820 121.243 1.00 39.03 232 LYS B N 1
ATOM 4322 C CA . LYS B 1 244 ? 74.894 29.976 120.951 1.00 39.15 232 LYS B CA 1
ATOM 4323 C C . LYS B 1 244 ? 76.189 30.386 121.663 1.00 38.00 232 LYS B C 1
ATOM 4324 O O . LYS B 1 244 ? 77.287 30.019 121.229 1.00 39.64 232 LYS B O 1
ATOM 4330 N N . ASN B 1 245 ? 76.063 31.118 122.760 1.00 33.95 233 ASN B N 1
ATOM 4331 C CA . ASN B 1 245 ? 77.223 31.536 123.502 1.00 35.85 233 ASN B CA 1
ATOM 4332 C C . ASN B 1 245 ? 76.989 31.397 125.001 1.00 36.40 233 ASN B C 1
ATOM 4333 O O . ASN B 1 245 ? 75.849 31.407 125.469 1.00 38.45 233 ASN B O 1
ATOM 4338 N N . ASP B 1 246 ? 78.067 31.268 125.761 1.00 35.91 234 ASP B N 1
ATOM 4339 C CA . ASP B 1 246 ? 77.951 31.222 127.215 1.00 37.44 234 ASP B CA 1
ATOM 4340 C C . ASP B 1 246 ? 79.003 32.094 127.876 1.00 35.38 234 ASP B C 1
ATOM 4341 O O . ASP B 1 246 ? 80.169 32.070 127.488 1.00 36.25 234 ASP B O 1
ATOM 4346 N N . ILE B 1 247 ? 78.571 32.875 128.858 1.00 33.24 235 ILE B N 1
ATOM 4347 C CA . ILE B 1 247 ? 79.460 33.715 129.627 1.00 31.35 235 ILE B CA 1
ATOM 4348 C C . ILE B 1 247 ? 79.829 32.920 130.837 1.00 32.42 235 ILE B C 1
ATOM 4349 O O . ILE B 1 247 ? 78.946 32.398 131.514 1.00 33.55 235 ILE B O 1
ATOM 4354 N N . VAL B 1 248 ? 81.127 32.836 131.116 1.00 32.10 236 VAL B N 1
ATOM 4355 C CA . VAL B 1 248 ? 81.630 32.065 132.244 1.00 30.40 236 VAL B CA 1
ATOM 4356 C C . VAL B 1 248 ? 82.309 32.999 133.229 1.00 31.68 236 VAL B C 1
ATOM 4357 O O . VAL B 1 248 ? 83.233 33.725 132.850 1.00 33.12 236 VAL B O 1
ATOM 4361 N N . ALA B 1 249 ? 81.857 32.980 134.487 1.00 31.37 237 ALA B N 1
ATOM 4362 C CA . ALA B 1 249 ? 82.379 33.889 135.519 1.00 31.34 237 ALA B CA 1
ATOM 4363 C C . ALA B 1 249 ? 82.854 33.117 136.728 1.00 31.48 237 ALA B C 1
ATOM 4364 O O . ALA B 1 249 ? 82.126 32.277 137.237 1.00 34.31 237 ALA B O 1
ATOM 4366 N N . THR B 1 250 ? 84.088 33.381 137.155 1.00 32.90 238 THR B N 1
ATOM 4367 C CA . THR B 1 250 ? 84.643 32.842 138.401 1.00 33.28 238 THR B CA 1
ATOM 4368 C C . THR B 1 250 ? 85.215 33.982 139.235 1.00 36.42 238 THR B C 1
ATOM 4369 O O . THR B 1 250 ? 85.140 35.147 138.850 1.00 38.24 238 THR B O 1
ATOM 4373 N N . ARG B 1 251 ? 85.813 33.643 140.371 1.00 39.43 239 ARG B N 1
ATOM 4374 C CA . ARG B 1 251 ? 86.421 34.648 141.233 1.00 41.09 239 ARG B CA 1
ATOM 4375 C C . ARG B 1 251 ? 87.565 35.362 140.497 1.00 41.11 239 ARG B C 1
ATOM 4376 O O . ARG B 1 251 ? 87.812 36.533 140.744 1.00 40.25 239 ARG B O 1
ATOM 4380 N N . GLU B 1 252 ? 88.222 34.666 139.569 1.00 41.40 240 GLU B N 1
ATOM 4381 C CA . GLU B 1 252 ? 89.366 35.217 138.839 1.00 42.08 240 GLU B CA 1
ATOM 4382 C C . GLU B 1 252 ? 89.004 36.138 137.670 1.00 40.95 240 GLU B C 1
ATOM 4383 O O . GLU B 1 252 ? 89.775 37.025 137.327 1.00 41.44 240 GLU B O 1
ATOM 4389 N N . GLY B 1 253 ? 87.854 35.926 137.041 1.00 40.08 241 GLY B N 1
ATOM 4390 C CA . GLY B 1 253 ? 87.489 36.719 135.868 1.00 38.28 241 GLY B CA 1
ATOM 4391 C C . GLY B 1 253 ? 86.313 36.163 135.087 1.00 37.60 241 GLY B C 1
ATOM 4392 O O . GLY B 1 253 ? 85.629 35.239 135.538 1.00 37.67 241 GLY B O 1
ATOM 4393 N N . VAL B 1 254 ? 86.085 36.737 133.910 1.00 35.42 242 VAL B N 1
ATOM 4394 C CA . VAL B 1 254 ? 84.915 36.436 133.103 1.00 32.68 242 VAL B CA 1
ATOM 4395 C C . VAL B 1 254 ? 85.322 36.127 131.669 1.00 32.00 242 VAL B C 1
ATOM 4396 O O . VAL B 1 254 ? 86.060 36.886 131.044 1.00 30.28 242 VAL B O 1
ATOM 4400 N N . TRP B 1 255 ? 84.806 35.008 131.157 1.00 31.39 243 TRP B N 1
ATOM 4401 C CA . TRP B 1 255 ? 85.086 34.538 129.807 1.00 29.96 243 TRP B CA 1
ATOM 4402 C C . TRP B 1 255 ? 83.787 34.438 128.978 1.00 29.31 243 TRP B C 1
ATOM 4403 O O . TRP B 1 255 ? 82.676 34.392 129.527 1.00 28.04 243 TRP B O 1
ATOM 4414 N N . LEU B 1 256 ? 83.947 34.415 127.659 1.00 27.77 244 LEU B N 1
ATOM 4415 C CA . LEU B 1 256 ? 82.843 34.195 126.743 1.00 28.17 244 LEU B CA 1
ATOM 4416 C C . LEU B 1 256 ? 83.199 33.094 125.760 1.00 28.79 244 LEU B C 1
ATOM 4417 O O . LEU B 1 256 ? 84.144 33.247 124.977 1.00 27.88 244 LEU B O 1
ATOM 4422 N N . ILE B 1 257 ? 82.428 32.002 125.802 1.00 28.36 245 ILE B N 1
ATOM 4423 C CA . ILE B 1 257 ? 82.577 30.891 124.874 1.00 29.35 245 ILE B CA 1
ATOM 4424 C C . ILE B 1 257 ? 81.548 31.082 123.763 1.00 29.19 245 ILE B C 1
ATOM 4425 O O . ILE B 1 257 ? 80.361 31.268 124.031 1.00 27.27 245 ILE B O 1
ATOM 4430 N N . ARG B 1 258 ? 82.005 31.032 122.521 1.00 30.72 246 ARG B N 1
ATOM 4431 C CA . ARG B 1 258 ? 81.146 31.282 121.365 1.00 32.04 246 ARG B CA 1
ATOM 4432 C C . ARG B 1 258 ? 81.215 30.151 120.347 1.00 31.66 246 ARG B C 1
ATOM 4433 O O . ARG B 1 258 ? 82.289 29.760 119.930 1.00 33.04 246 ARG B O 1
ATOM 4441 N N . SER B 1 259 ? 80.078 29.633 119.919 1.00 33.03 247 SER B N 1
ATOM 4442 C CA . SER B 1 259 ? 80.080 28.713 118.771 1.00 33.79 247 SER B CA 1
ATOM 4443 C C . SER B 1 259 ? 80.573 29.495 117.587 1.00 32.73 247 SER B C 1
ATOM 4444 O O . SER B 1 259 ? 80.204 30.641 117.440 1.00 33.04 247 SER B O 1
ATOM 4447 N N . LYS B 1 260 ? 81.424 28.886 116.766 1.00 34.75 248 LYS B N 1
ATOM 4448 C CA . LYS B 1 260 ? 81.924 29.527 115.535 1.00 34.70 248 LYS B CA 1
ATOM 4449 C C . LYS B 1 260 ? 80.846 29.606 114.468 1.00 35.76 248 LYS B C 1
ATOM 4450 O O . LYS B 1 260 ? 80.920 30.447 113.598 1.00 37.03 248 LYS B O 1
ATOM 4456 N N . GLU B 1 261 ? 79.881 28.696 114.522 1.00 37.23 249 GLU B N 1
ATOM 4457 C CA . GLU B 1 261 ? 78.813 28.620 113.544 1.00 38.00 249 GLU B CA 1
ATOM 4458 C C . GLU B 1 261 ? 77.480 28.708 114.207 1.00 37.98 249 GLU B C 1
ATOM 4459 O O . GLU B 1 261 ? 77.340 28.429 115.398 1.00 38.12 249 GLU B O 1
ATOM 4465 N N . GLU B 1 262 ? 76.482 29.047 113.410 1.00 40.20 250 GLU B N 1
ATOM 4466 C CA . GLU B 1 262 ? 75.111 28.981 113.865 1.00 44.68 250 GLU B CA 1
ATOM 4467 C C . GLU B 1 262 ? 74.791 27.537 114.169 1.00 43.46 250 GLU B C 1
ATOM 4468 O O . GLU B 1 262 ? 75.311 26.634 113.527 1.00 43.20 250 GLU B O 1
ATOM 4474 N N . ILE B 1 263 ? 73.963 27.328 115.179 1.00 44.65 251 ILE B N 1
ATOM 4475 C CA . ILE B 1 263 ? 73.569 25.986 115.586 1.00 45.42 251 ILE B CA 1
ATOM 4476 C C . ILE B 1 263 ? 72.144 25.707 115.076 1.00 45.07 251 ILE B C 1
ATOM 4477 O O . ILE B 1 263 ? 71.345 26.631 114.887 1.00 44.69 251 ILE B O 1
ATOM 4482 N N . ASP B 1 264 ? 71.838 24.434 114.845 1.00 43.32 252 ASP B N 1
ATOM 4483 C CA . ASP B 1 264 ? 70.507 24.059 114.439 1.00 42.03 252 ASP B CA 1
ATOM 4484 C C . ASP B 1 264 ? 69.596 24.132 115.664 1.00 40.47 252 ASP B C 1
ATOM 4485 O O . ASP B 1 264 ? 69.680 23.329 116.581 1.00 37.62 252 ASP B O 1
ATOM 4490 N N . THR B 1 265 ? 68.709 25.106 115.647 1.00 40.41 253 THR B N 1
ATOM 4491 C CA . THR B 1 265 ? 67.847 25.388 116.777 1.00 41.85 253 THR B CA 1
ATOM 4492 C C . THR B 1 265 ? 66.807 24.267 117.040 1.00 42.26 253 THR B C 1
ATOM 4493 O O . THR B 1 265 ? 66.308 24.095 118.161 1.00 42.05 253 THR B O 1
ATOM 4497 N N . SER B 1 266 ? 66.506 23.482 116.014 1.00 42.30 254 SER B N 1
ATOM 4498 C CA . SER B 1 266 ? 65.638 22.323 116.178 1.00 40.69 254 SER B CA 1
ATOM 4499 C C . SER B 1 266 ? 66.326 21.112 116.803 1.00 37.50 254 SER B C 1
ATOM 4500 O O . SER B 1 266 ? 65.655 20.155 117.200 1.00 37.28 254 SER B O 1
ATOM 4503 N N . HIS B 1 267 ? 67.652 21.136 116.871 1.00 35.76 255 HIS B N 1
ATOM 4504 C CA . HIS B 1 267 ? 68.414 20.012 117.431 1.00 36.61 255 HIS B CA 1
ATOM 4505 C C . HIS B 1 267 ? 68.729 20.165 118.926 1.00 36.38 255 HIS B C 1
ATOM 4506 O O . HIS B 1 267 ? 69.512 19.390 119.464 1.00 36.00 255 HIS B O 1
ATOM 4513 N N . LEU B 1 268 ? 68.115 21.140 119.587 1.00 35.29 256 LEU B N 1
ATOM 4514 C CA . LEU B 1 268 ? 68.529 21.550 120.931 1.00 37.67 256 LEU B CA 1
ATOM 4515 C C . LEU B 1 268 ? 68.038 20.728 122.127 1.00 38.46 256 LEU B C 1
ATOM 4516 O O . LEU B 1 268 ? 68.492 20.980 123.247 1.00 37.61 256 LEU B O 1
ATOM 4521 N N . LEU B 1 269 ? 67.124 19.777 121.915 1.00 39.61 257 LEU B N 1
ATOM 4522 C CA . LEU B 1 269 ? 66.495 19.036 123.028 1.00 38.68 257 LEU B CA 1
ATOM 4523 C C . LEU B 1 269 ? 67.530 18.272 123.851 1.00 40.64 257 LEU B C 1
ATOM 4524 O O . LEU B 1 269 ? 68.187 17.361 123.341 1.00 40.31 257 LEU B O 1
ATOM 4529 N N . GLY B 1 270 ? 67.670 18.658 125.123 1.00 40.82 258 GLY B N 1
ATOM 4530 C CA . GLY B 1 270 ? 68.644 18.042 126.025 1.00 41.18 258 GLY B CA 1
ATOM 4531 C C . GLY B 1 270 ? 70.097 18.456 125.815 1.00 40.81 258 GLY B C 1
ATOM 4532 O O . GLY B 1 270 ? 70.996 17.877 126.427 1.00 41.60 258 GLY B O 1
ATOM 4533 N N . ALA B 1 271 ? 70.347 19.452 124.964 1.00 38.78 259 ALA B N 1
ATOM 4534 C CA . ALA B 1 271 ? 71.720 19.962 124.794 1.00 38.25 259 ALA B CA 1
ATOM 4535 C C . ALA B 1 271 ? 72.246 20.499 126.119 1.00 36.96 259 ALA B C 1
ATOM 4536 O O . ALA B 1 271 ? 73.387 20.249 126.488 1.00 36.18 259 ALA B O 1
ATOM 4538 N N . GLY B 1 272 ? 71.390 21.216 126.836 1.00 35.91 260 GLY B N 1
ATOM 4539 C CA . GLY B 1 272 ? 71.761 21.801 128.105 1.00 36.32 260 GLY B CA 1
ATOM 4540 C C . GLY B 1 272 ? 72.106 20.788 129.181 1.00 37.37 260 GLY B C 1
ATOM 4541 O O . GLY B 1 272 ? 72.818 21.109 130.135 1.00 38.62 260 GLY B O 1
ATOM 4542 N N . ASP B 1 273 ? 71.574 19.577 129.039 1.00 38.16 261 ASP B N 1
ATOM 4543 C CA . ASP B 1 273 ? 71.819 18.502 129.991 1.00 37.36 261 ASP B CA 1
ATOM 4544 C C . ASP B 1 273 ? 73.105 17.808 129.632 1.00 34.25 261 ASP B C 1
ATOM 4545 O O . ASP B 1 273 ? 73.828 17.370 130.511 1.00 34.74 261 ASP B O 1
ATOM 4550 N N . ALA B 1 274 ? 73.387 17.695 128.337 1.00 33.38 262 ALA B N 1
ATOM 4551 C CA . ALA B 1 274 ? 74.732 17.317 127.879 1.00 32.72 262 ALA B CA 1
ATOM 4552 C C . ALA B 1 274 ? 75.786 18.334 128.367 1.00 32.10 262 ALA B C 1
ATOM 4553 O O . ALA B 1 274 ? 76.891 17.944 128.716 1.00 33.92 262 ALA B O 1
ATOM 4555 N N . TYR B 1 275 ? 75.433 19.620 128.421 1.00 33.09 263 TYR B N 1
ATOM 4556 C CA . TYR B 1 275 ? 76.333 20.656 128.971 1.00 34.36 263 TYR B CA 1
ATOM 4557 C C . TYR B 1 275 ? 76.702 20.326 130.402 1.00 34.11 263 TYR B C 1
ATOM 4558 O O . TYR B 1 275 ? 77.871 20.347 130.778 1.00 36.19 263 TYR B O 1
ATOM 4567 N N . VAL B 1 276 ? 75.698 20.025 131.207 1.00 32.40 264 VAL B N 1
ATOM 4568 C CA . VAL B 1 276 ? 75.948 19.824 132.599 1.00 31.28 264 VAL B CA 1
ATOM 4569 C C . VAL B 1 276 ? 76.715 18.510 132.744 1.00 33.21 264 VAL B C 1
ATOM 4570 O O . VAL B 1 276 ? 77.694 18.451 133.469 1.00 34.86 264 VAL B O 1
ATOM 4574 N N . ALA B 1 277 ? 76.333 17.477 132.001 1.00 33.47 265 ALA B N 1
ATOM 4575 C CA . ALA B 1 277 ? 77.023 16.182 132.117 1.00 34.10 265 ALA B CA 1
ATOM 4576 C C . ALA B 1 277 ? 78.506 16.327 131.819 1.00 35.19 265 ALA B C 1
ATOM 4577 O O . ALA B 1 277 ? 79.327 15.731 132.498 1.00 35.28 265 ALA B O 1
ATOM 4579 N N . GLY B 1 278 ? 78.837 17.108 130.792 1.00 35.83 266 GLY B N 1
ATOM 4580 C CA . GLY B 1 278 ? 80.228 17.397 130.461 1.00 35.96 266 GLY B CA 1
ATOM 4581 C C . GLY B 1 278 ? 80.978 17.998 131.632 1.00 36.90 266 GLY B C 1
ATOM 4582 O O . GLY B 1 278 ? 81.994 17.454 132.062 1.00 37.49 266 GLY B O 1
ATOM 4591 N N . VAL B 1 280 ? 80.339 17.944 134.711 1.00 34.19 268 VAL B N 1
ATOM 4592 C CA . VAL B 1 280 ? 80.455 16.897 135.724 1.00 32.74 268 VAL B CA 1
ATOM 4593 C C . VAL B 1 280 ? 81.564 15.901 135.372 1.00 34.42 268 VAL B C 1
ATOM 4594 O O . VAL B 1 280 ? 82.388 15.571 136.224 1.00 36.31 268 VAL B O 1
ATOM 4598 N N . TYR B 1 281 ? 81.576 15.429 134.125 1.00 34.50 269 TYR B N 1
ATOM 4599 C CA . TYR B 1 281 ? 82.593 14.487 133.658 1.00 35.42 269 TYR B CA 1
ATOM 4600 C C . TYR B 1 281 ? 83.987 15.058 133.852 1.00 35.89 269 TYR B C 1
ATOM 4601 O O . TYR B 1 281 ? 84.865 14.398 134.394 1.00 36.39 269 TYR B O 1
ATOM 4610 N N . TYR B 1 282 ? 84.178 16.290 133.395 1.00 36.64 270 TYR B N 1
ATOM 4611 C CA . TYR B 1 282 ? 85.449 16.972 133.539 1.00 37.06 270 TYR B CA 1
ATOM 4612 C C . TYR B 1 282 ? 85.868 17.030 134.997 1.00 38.08 270 TYR B C 1
ATOM 4613 O O . TYR B 1 282 ? 87.007 16.705 135.329 1.00 37.93 270 TYR B O 1
ATOM 4622 N N . PHE B 1 283 ? 84.943 17.465 135.852 1.00 39.15 271 PHE B N 1
ATOM 4623 C CA . PHE B 1 283 ? 85.197 17.589 137.287 1.00 39.84 271 PHE B CA 1
ATOM 4624 C C . PHE B 1 283 ? 85.715 16.262 137.868 1.00 39.64 271 PHE B C 1
ATOM 4625 O O . PHE B 1 283 ? 86.768 16.224 138.491 1.00 38.52 271 PHE B O 1
ATOM 4633 N N . ILE B 1 284 ? 84.987 15.184 137.613 1.00 40.33 272 ILE B N 1
ATOM 4634 C CA . ILE B 1 284 ? 85.377 13.853 138.067 1.00 41.92 272 ILE B CA 1
ATOM 4635 C C . ILE B 1 284 ? 86.712 13.377 137.519 1.00 41.85 272 ILE B C 1
ATOM 4636 O O . ILE B 1 284 ? 87.555 12.919 138.270 1.00 43.30 272 ILE B O 1
ATOM 4641 N N . LYS B 1 285 ? 86.897 13.469 136.213 1.00 42.73 273 LYS B N 1
ATOM 4642 C CA . LYS B 1 285 ? 88.120 12.976 135.596 1.00 44.15 273 LYS B CA 1
ATOM 4643 C C . LYS B 1 285 ? 89.336 13.883 135.825 1.00 44.73 273 LYS B C 1
ATOM 4644 O O . LYS B 1 285 ? 90.440 13.382 135.970 1.00 45.09 273 LYS B O 1
ATOM 4650 N N . HIS B 1 286 ? 89.142 15.200 135.860 1.00 45.47 274 HIS B N 1
ATOM 4651 C CA . HIS B 1 286 ? 90.272 16.137 135.871 1.00 46.04 274 HIS B CA 1
ATOM 4652 C C . HIS B 1 286 ? 90.269 17.167 137.014 1.00 45.88 274 HIS B C 1
ATOM 4653 O O . HIS B 1 286 ? 91.177 17.974 137.098 1.00 46.25 274 HIS B O 1
ATOM 4660 N N . GLY B 1 287 ? 89.269 17.152 137.888 1.00 46.27 275 GLY B N 1
ATOM 4661 C CA . GLY B 1 287 ? 89.217 18.112 138.998 1.00 45.97 275 GLY B CA 1
ATOM 4662 C C . GLY B 1 287 ? 88.566 19.461 138.685 1.00 46.40 275 GLY B C 1
ATOM 4663 O O . GLY B 1 287 ? 88.024 19.682 137.588 1.00 46.89 275 GLY B O 1
ATOM 4664 N N . ALA B 1 288 ? 88.677 20.372 139.655 1.00 45.66 276 ALA B N 1
ATOM 4665 C CA . ALA B 1 288 ? 87.959 21.653 139.694 1.00 44.04 276 ALA B CA 1
ATOM 4666 C C . ALA B 1 288 ? 88.585 22.804 138.889 1.00 43.79 276 ALA B C 1
ATOM 4667 O O . ALA B 1 288 ? 88.656 23.930 139.390 1.00 44.71 276 ALA B O 1
ATOM 4669 N N . ASN B 1 289 ? 89.020 22.539 137.654 1.00 43.05 277 ASN B N 1
ATOM 4670 C CA . ASN B 1 289 ? 89.427 23.614 136.729 1.00 41.97 277 ASN B CA 1
ATOM 4671 C C . ASN B 1 289 ? 88.207 24.158 135.962 1.00 40.01 277 ASN B C 1
ATOM 4672 O O . ASN B 1 289 ? 87.845 23.678 134.889 1.00 40.35 277 ASN B O 1
ATOM 4677 N N . PHE B 1 290 ? 87.613 25.197 136.527 1.00 37.97 278 PHE B N 1
ATOM 4678 C CA . PHE B 1 290 ? 86.297 25.666 136.141 1.00 36.84 278 PHE B CA 1
ATOM 4679 C C . PHE B 1 290 ? 86.150 26.061 134.667 1.00 36.39 278 PHE B C 1
ATOM 4680 O O . PHE B 1 290 ? 85.190 25.647 134.011 1.00 36.05 278 PHE B O 1
ATOM 4688 N N . LEU B 1 291 ? 87.082 26.851 134.144 1.00 35.36 279 LEU B N 1
ATOM 4689 C CA . LEU B 1 291 ? 86.967 27.279 132.752 1.00 36.33 279 LEU B CA 1
ATOM 4690 C C . LEU B 1 291 ? 86.972 26.066 131.820 1.00 37.46 279 LEU B C 1
ATOM 4691 O O . LEU B 1 291 ? 86.185 26.019 130.883 1.00 37.33 279 LEU B O 1
ATOM 4696 N N . GLU B 1 292 ? 87.843 25.089 132.074 1.00 38.36 280 GLU B N 1
ATOM 4697 C CA . GLU B 1 292 ? 87.913 23.914 131.199 1.00 38.87 280 GLU B CA 1
ATOM 4698 C C . GLU B 1 292 ? 86.682 23.061 131.345 1.00 38.36 280 GLU B C 1
ATOM 4699 O O . GLU B 1 292 ? 86.233 22.459 130.374 1.00 37.73 280 GLU B O 1
ATOM 4713 N N . ALA B 1 294 ? 83.709 24.294 131.878 1.00 35.29 282 ALA B N 1
ATOM 4714 C CA . ALA B 1 294 ? 82.734 25.033 131.082 1.00 34.48 282 ALA B CA 1
ATOM 4715 C C . ALA B 1 294 ? 82.921 24.773 129.602 1.00 34.76 282 ALA B C 1
ATOM 4716 O O . ALA B 1 294 ? 81.933 24.673 128.848 1.00 34.38 282 ALA B O 1
ATOM 4718 N N . LYS B 1 295 ? 84.186 24.666 129.205 1.00 33.11 283 LYS B N 1
ATOM 4719 C CA . LYS B 1 295 ? 84.547 24.417 127.823 1.00 34.56 283 LYS B CA 1
ATOM 4720 C C . LYS B 1 295 ? 84.144 23.008 127.383 1.00 34.42 283 LYS B C 1
ATOM 4721 O O . LYS B 1 295 ? 83.532 22.844 126.329 1.00 36.56 283 LYS B O 1
ATOM 4727 N N . PHE B 1 296 ? 84.467 22.005 128.188 1.00 32.51 284 PHE B N 1
ATOM 4728 C CA . PHE B 1 296 ? 84.121 20.629 127.860 1.00 33.27 284 PHE B CA 1
ATOM 4729 C C . PHE B 1 296 ? 82.605 20.460 127.808 1.00 33.67 284 PHE B C 1
ATOM 4730 O O . PHE B 1 296 ? 82.067 19.792 126.921 1.00 33.53 284 PHE B O 1
ATOM 4738 N N . GLY B 1 297 ? 81.915 21.090 128.749 1.00 33.62 285 GLY B N 1
ATOM 4739 C CA . GLY B 1 297 ? 80.461 21.185 128.685 1.00 33.71 285 GLY B CA 1
ATOM 4740 C C . GLY B 1 297 ? 79.957 21.808 127.388 1.00 34.06 285 GLY B C 1
ATOM 4741 O O . GLY B 1 297 ? 79.022 21.307 126.778 1.00 35.00 285 GLY B O 1
ATOM 4742 N N . PHE B 1 298 ? 80.576 22.904 126.961 1.00 32.85 286 PHE B N 1
ATOM 4743 C CA . PHE B 1 298 ? 80.170 23.564 125.724 1.00 32.62 286 PHE B CA 1
ATOM 4744 C C . PHE B 1 298 ? 80.390 22.654 124.500 1.00 33.26 286 PHE B C 1
ATOM 4745 O O . PHE B 1 298 ? 79.558 22.586 123.591 1.00 33.67 286 PHE B O 1
ATOM 4753 N N . ALA B 1 299 ? 81.527 21.977 124.485 1.00 32.92 287 ALA B N 1
ATOM 4754 C CA . ALA B 1 299 ? 81.859 21.066 123.419 1.00 32.75 287 ALA B CA 1
ATOM 4755 C C . ALA B 1 299 ? 80.803 19.952 123.392 1.00 33.34 287 ALA B C 1
ATOM 4756 O O . ALA B 1 299 ? 80.328 19.532 122.324 1.00 31.84 287 ALA B O 1
ATOM 4758 N N . SER B 1 300 ? 80.414 19.514 124.581 1.00 32.57 288 SER B N 1
ATOM 4759 C CA . SER B 1 300 ? 79.422 18.478 124.709 1.00 33.67 288 SER B CA 1
ATOM 4760 C C . SER B 1 300 ? 78.056 18.974 124.232 1.00 34.51 288 SER B C 1
ATOM 4761 O O . SER B 1 300 ? 77.374 18.282 123.472 1.00 34.23 288 SER B O 1
ATOM 4764 N N . ALA B 1 301 ? 77.666 20.183 124.638 1.00 35.11 289 ALA B N 1
ATOM 4765 C CA . ALA B 1 301 ? 76.390 20.764 124.172 1.00 35.46 289 ALA B CA 1
ATOM 4766 C C . ALA B 1 301 ? 76.329 20.862 122.631 1.00 36.26 289 ALA B C 1
ATOM 4767 O O . ALA B 1 301 ? 75.292 20.573 122.012 1.00 37.23 289 ALA B O 1
ATOM 4769 N N . LEU B 1 302 ? 77.442 21.272 122.026 1.00 34.30 290 LEU B N 1
ATOM 4770 C CA . LEU B 1 302 ? 77.532 21.363 120.581 1.00 33.98 290 LEU B CA 1
ATOM 4771 C C . LEU B 1 302 ? 77.376 20.000 119.898 1.00 33.46 290 LEU B C 1
ATOM 4772 O O . LEU B 1 302 ? 76.701 19.881 118.890 1.00 34.51 290 LEU B O 1
ATOM 4777 N N . ALA B 1 303 ? 78.016 18.975 120.444 1.00 34.04 291 ALA B N 1
ATOM 4778 C CA . ALA B 1 303 ? 77.907 17.636 119.894 1.00 31.90 291 ALA B CA 1
ATOM 4779 C C . ALA B 1 303 ? 76.450 17.188 119.945 1.00 32.14 291 ALA B C 1
ATOM 4780 O O . ALA B 1 303 ? 75.956 16.630 118.998 1.00 33.82 291 ALA B O 1
ATOM 4782 N N . ALA B 1 304 ? 75.764 17.472 121.042 1.00 32.34 292 ALA B N 1
ATOM 4783 C CA . ALA B 1 304 ? 74.355 17.142 121.167 1.00 32.45 292 ALA B CA 1
ATOM 4784 C C . ALA B 1 304 ? 73.515 17.805 120.070 1.00 33.68 292 ALA B C 1
ATOM 4785 O O . ALA B 1 304 ? 72.556 17.201 119.568 1.00 35.57 292 ALA B O 1
ATOM 4787 N N . THR B 1 305 ? 73.879 19.023 119.674 1.00 33.53 293 THR B N 1
ATOM 4788 C CA . THR B 1 305 ? 73.109 19.740 118.652 1.00 34.13 293 THR B CA 1
ATOM 4789 C C . THR B 1 305 ? 73.363 19.214 117.221 1.00 34.18 293 THR B C 1
ATOM 4790 O O . THR B 1 305 ? 72.726 19.666 116.281 1.00 35.22 293 THR B O 1
ATOM 4794 N N . ARG B 1 306 ? 74.262 18.249 117.047 1.00 34.47 294 ARG B N 1
ATOM 4795 C CA . ARG B 1 306 ? 74.476 17.664 115.721 1.00 35.57 294 ARG B CA 1
ATOM 4796 C C . ARG B 1 306 ? 73.418 16.613 115.337 1.00 36.93 294 ARG B C 1
ATOM 4797 O O . ARG B 1 306 ? 73.459 16.057 114.244 1.00 36.72 294 ARG B O 1
ATOM 4805 N N . ARG B 1 307 ? 72.487 16.321 116.232 1.00 37.26 295 ARG B N 1
ATOM 4806 C CA . ARG B 1 307 ? 71.429 15.375 115.918 1.00 38.05 295 ARG B CA 1
ATOM 4807 C C . ARG B 1 307 ? 70.073 15.921 116.336 1.00 38.18 295 ARG B C 1
ATOM 4808 O O . ARG B 1 307 ? 69.959 16.664 117.309 1.00 40.39 295 ARG B O 1
ATOM 4816 N N . LYS B 1 308 ? 69.045 15.570 115.581 1.00 38.44 296 LYS B N 1
ATOM 4817 C CA . LYS B 1 308 ? 67.709 16.089 115.853 1.00 39.01 296 LYS B CA 1
ATOM 4818 C C . LYS B 1 308 ? 67.100 15.511 117.140 1.00 39.02 296 LYS B C 1
ATOM 4819 O O . LYS B 1 308 ? 66.295 16.172 117.808 1.00 39.67 296 LYS B O 1
ATOM 4825 N N . GLU B 1 309 ? 67.507 14.295 117.494 1.00 39.67 297 GLU B N 1
ATOM 4826 C CA . GLU B 1 309 ? 67.022 13.635 118.708 1.00 40.23 297 GLU B CA 1
ATOM 4827 C C . GLU B 1 309 ? 67.605 14.300 119.926 1.00 39.43 297 GLU B C 1
ATOM 4828 O O . GLU B 1 309 ? 68.601 15.019 119.841 1.00 39.55 297 GLU B O 1
ATOM 4834 N N . LYS B 1 310 ? 66.972 14.022 121.060 1.00 38.95 298 LYS B N 1
ATOM 4835 C CA . LYS B 1 310 ? 67.614 14.107 122.353 1.00 38.63 298 LYS B CA 1
ATOM 4836 C C . LYS B 1 310 ? 68.787 13.111 122.289 1.00 40.15 298 LYS B C 1
ATOM 4837 O O . LYS B 1 310 ? 68.596 11.901 122.278 1.00 41.46 298 LYS B O 1
ATOM 4843 N N . TYR B 1 311 ? 69.998 13.637 122.187 1.00 38.52 299 TYR B N 1
ATOM 4844 C CA . TYR B 1 311 ? 71.180 12.820 121.994 1.00 38.97 299 TYR B CA 1
ATOM 4845 C C . TYR B 1 311 ? 72.224 13.270 123.015 1.00 40.14 299 TYR B C 1
ATOM 4846 O O . TYR B 1 311 ? 72.578 14.459 123.083 1.00 40.68 299 TYR B O 1
ATOM 4863 N N . PRO B 1 313 ? 76.033 12.964 123.792 1.00 37.98 301 PRO B N 1
ATOM 4864 C CA . PRO B 1 313 ? 77.205 12.573 123.013 1.00 39.44 301 PRO B CA 1
ATOM 4865 C C . PRO B 1 313 ? 78.196 11.700 123.767 1.00 38.84 301 PRO B C 1
ATOM 4866 O O . PRO B 1 313 ? 78.248 11.756 124.995 1.00 41.27 301 PRO B O 1
ATOM 4870 N N . ASP B 1 314 ? 78.983 10.919 123.029 1.00 38.66 302 ASP B N 1
ATOM 4871 C CA . ASP B 1 314 ? 80.125 10.195 123.611 1.00 38.76 302 ASP B CA 1
ATOM 4872 C C . ASP B 1 314 ? 81.413 11.028 123.510 1.00 37.91 302 ASP B C 1
ATOM 4873 O O . ASP B 1 314 ? 81.407 12.123 122.918 1.00 37.57 302 ASP B O 1
ATOM 4878 N N . LEU B 1 315 ? 82.496 10.519 124.104 1.00 37.69 303 LEU B N 1
ATOM 4879 C CA . LEU B 1 315 ? 83.756 11.271 124.237 1.00 37.35 303 LEU B CA 1
ATOM 4880 C C . LEU B 1 315 ? 84.294 11.689 122.861 1.00 39.82 303 LEU B C 1
ATOM 4881 O O . LEU B 1 315 ? 84.646 12.857 122.655 1.00 40.44 303 LEU B O 1
ATOM 4886 N N . GLU B 1 316 ? 84.332 10.735 121.929 1.00 40.84 304 GLU B N 1
ATOM 4887 C CA . GLU B 1 316 ? 84.668 11.004 120.528 1.00 41.65 304 GLU B CA 1
ATOM 4888 C C . GLU B 1 316 ? 83.975 12.274 120.048 1.00 40.54 304 GLU B C 1
ATOM 4889 O O . GLU B 1 316 ? 84.630 13.261 119.702 1.00 41.49 304 GLU B O 1
ATOM 4895 N N . ALA B 1 317 ? 82.644 12.231 120.049 1.00 38.31 305 ALA B N 1
ATOM 4896 C CA . ALA B 1 317 ? 81.806 13.323 119.556 1.00 36.90 305 ALA B CA 1
ATOM 4897 C C . ALA B 1 317 ? 82.107 14.648 120.252 1.00 36.70 305 ALA B C 1
ATOM 4898 O O . ALA B 1 317 ? 82.129 15.691 119.607 1.00 37.68 305 ALA B O 1
ATOM 4900 N N . ILE B 1 318 ? 82.332 14.606 121.565 1.00 36.15 306 ILE B N 1
ATOM 4901 C CA . ILE B 1 318 ? 82.604 15.817 122.324 1.00 33.91 306 ILE B CA 1
ATOM 4902 C C . ILE B 1 318 ? 83.932 16.401 121.879 1.00 35.17 306 ILE B C 1
ATOM 4903 O O . ILE B 1 318 ? 84.009 17.583 121.565 1.00 35.56 306 ILE B O 1
ATOM 4908 N N . LYS B 1 319 ? 84.968 15.573 121.838 1.00 36.67 307 LYS B N 1
ATOM 4909 C CA . LYS B 1 319 ? 86.316 16.052 121.486 1.00 39.68 307 LYS B CA 1
ATOM 4910 C C . LYS B 1 319 ? 86.363 16.718 120.103 1.00 38.97 307 LYS B C 1
ATOM 4911 O O . LYS B 1 319 ? 87.020 17.751 119.915 1.00 37.24 307 LYS B O 1
ATOM 4917 N N . LYS B 1 320 ? 85.646 16.138 119.143 1.00 38.24 308 LYS B N 1
ATOM 4918 C CA . LYS B 1 320 ? 85.631 16.693 117.800 1.00 37.68 308 LYS B CA 1
ATOM 4919 C C . LYS B 1 320 ? 85.017 18.113 117.766 1.00 36.97 308 LYS B C 1
ATOM 4920 O O . LYS B 1 320 ? 85.256 18.874 116.828 1.00 35.60 308 LYS B O 1
ATOM 4923 N N . GLU B 1 321 ? 84.269 18.499 118.796 1.00 37.20 309 GLU B N 1
ATOM 4924 C CA . GLU B 1 321 ? 83.706 19.850 118.822 1.00 38.89 309 GLU B CA 1
ATOM 4925 C C . GLU B 1 321 ? 84.694 20.911 119.294 1.00 39.47 309 GLU B C 1
ATOM 4926 O O . GLU B 1 321 ? 84.380 22.103 119.271 1.00 38.97 309 GLU B O 1
ATOM 4932 N N . TYR B 1 322 ? 85.889 20.503 119.706 1.00 40.42 310 TYR B N 1
ATOM 4933 C CA . TYR B 1 322 ? 86.827 21.474 120.259 1.00 41.34 310 TYR B CA 1
ATOM 4934 C C . TYR B 1 322 ? 87.314 22.510 119.252 1.00 40.61 310 TYR B C 1
ATOM 4935 O O . TYR B 1 322 ? 87.720 23.586 119.646 1.00 41.26 310 TYR B O 1
ATOM 4944 N N . ASP B 1 323 ? 87.236 22.208 117.964 1.00 41.14 311 ASP B N 1
ATOM 4945 C CA . ASP B 1 323 ? 87.593 23.168 116.929 1.00 40.81 311 ASP B CA 1
ATOM 4946 C C . ASP B 1 323 ? 86.411 24.016 116.459 1.00 39.11 311 ASP B C 1
ATOM 4947 O O . ASP B 1 323 ? 86.561 24.814 115.549 1.00 38.77 311 ASP B O 1
ATOM 4952 N N . HIS B 1 324 ? 85.241 23.870 117.073 1.00 38.47 312 HIS B N 1
ATOM 4953 C CA . HIS B 1 324 ? 84.061 24.612 116.620 1.00 37.79 312 HIS B CA 1
ATOM 4954 C C . HIS B 1 324 ? 83.630 25.739 117.561 1.00 36.08 312 HIS B C 1
ATOM 4955 O O . HIS B 1 324 ? 82.555 26.332 117.386 1.00 34.52 312 HIS B O 1
ATOM 4962 N N . PHE B 1 325 ? 84.467 26.050 118.549 1.00 34.24 313 PHE B N 1
ATOM 4963 C CA . PHE B 1 325 ? 84.230 27.232 119.366 1.00 33.73 313 PHE B CA 1
ATOM 4964 C C . PHE B 1 325 ? 85.525 27.994 119.703 1.00 32.52 313 PHE B C 1
ATOM 4965 O O . PHE B 1 325 ? 86.622 27.511 119.478 1.00 30.82 313 PHE B O 1
ATOM 4973 N N . THR B 1 326 ? 85.342 29.210 120.205 1.00 31.42 314 THR B N 1
ATOM 4974 C CA . THR B 1 326 ? 86.412 30.088 120.608 1.00 30.68 314 THR B CA 1
ATOM 4975 C C . THR B 1 326 ? 86.118 30.508 122.029 1.00 29.64 314 THR B C 1
ATOM 4976 O O . THR B 1 326 ? 84.990 30.438 122.465 1.00 31.90 314 THR B O 1
ATOM 4980 N N . VAL B 1 327 ? 87.138 30.953 122.737 1.00 29.47 315 VAL B N 1
ATOM 4981 C CA . VAL B 1 327 ? 86.984 31.526 124.047 1.00 30.12 315 VAL B CA 1
ATOM 4982 C C . VAL B 1 327 ? 87.662 32.892 124.031 1.00 32.15 315 VAL B C 1
ATOM 4983 O O . VAL B 1 327 ? 88.829 32.985 123.699 1.00 31.60 315 VAL B O 1
ATOM 4987 N N . GLU B 1 328 ? 86.927 33.939 124.381 1.00 35.05 316 GLU B N 1
ATOM 4988 C CA . GLU B 1 328 ? 87.491 35.278 124.562 1.00 35.52 316 GLU B CA 1
ATOM 4989 C C . GLU B 1 328 ? 87.494 35.562 126.069 1.00 36.18 316 GLU B C 1
ATOM 4990 O O . GLU B 1 328 ? 86.602 35.123 126.807 1.00 36.27 316 GLU B O 1
ATOM 4996 N N . ARG B 1 329 ? 88.499 36.296 126.532 1.00 36.11 317 ARG B N 1
ATOM 4997 C CA . ARG B 1 329 ? 88.493 36.768 127.897 1.00 35.24 317 ARG B CA 1
ATOM 4998 C C . ARG B 1 329 ? 87.808 38.129 127.970 1.00 33.90 317 ARG B C 1
ATOM 4999 O O . ARG B 1 329 ? 88.221 39.066 127.292 1.00 31.11 317 ARG B O 1
ATOM 5007 N N . VAL B 1 330 ? 86.776 38.224 128.812 1.00 34.19 318 VAL B N 1
ATOM 5008 C CA . VAL B 1 330 ? 85.999 39.447 128.960 1.00 34.17 318 VAL B CA 1
ATOM 5009 C C . VAL B 1 330 ? 86.583 40.354 130.033 1.00 35.46 318 VAL B C 1
ATOM 5010 O O . VAL B 1 330 ? 86.836 41.525 129.767 1.00 35.71 318 VAL B O 1
ATOM 5014 N N . LYS B 1 331 ? 86.773 39.812 131.236 1.00 36.65 319 LYS B N 1
ATOM 5015 C CA . LYS B 1 331 ? 87.457 40.497 132.346 1.00 38.83 319 LYS B CA 1
ATOM 5016 C C . LYS B 1 331 ? 88.525 39.553 132.922 1.00 39.37 319 LYS B C 1
ATOM 5017 O O . LYS B 1 331 ? 89.587 39.966 133.394 1.00 39.39 319 LYS B O 1
#

B-factor: mean 38.14, std 7.73, range [4.41, 101.34]

Solvent-accessible surface area: 25552 Å² total

InterPro domains:
  IPR002173 Carbohydrate/purine kinase, PfkB, conserved site [PS00583] (39-63)
  IPR011611 Carbohydrate kinase PfkB [PF00294] (30-296)
  IPR017583 Tagatose/fructose phosphokinase [PIRSF000535] (1-316)
  IPR017583 Tagatose/fructose phosphokinase [PTHR46566] (1-318)
  IPR017583 Tagatose/fructose phosphokinase [cd01164] (1-297)
  IPR023314 5-Dehydro-2-deoxygluconokinase-like superfamily [G3DSA:2.20.150.10] (9-112)
  IPR029056 Ribokinase-like [G3DSA:3.40.1190.20] (2-280)
  IPR029056 Ribokinase-like [SSF53613] (2-317)

Secondary structure (DSSP, 8-state):
--EEEESS-EEEEEEE-TT--SS-EEE--SGGGB--EESHHHHHHHHHHHTT--EEEEEEEE---HHHHHHHHHH-TTEEEEEEEESSPPEEEEEEEETTTTEEEEEE---------HHHHHHHH--GGG-SEEEEESPPPTTS-TTHHHHHHHHHHHTT-EEEEE--HHHHHHHHHSS---SEE----TT--S-BTTB---SHHHHHHHHHHHHHHSSEEEEEETTTEEEEE-SS-EEEEEESS---GGG-TTHHHHHHH--HHHHHH-S-S---HHHHHHHHHHTTSSS----HHHHHTTGGGEEEEE--/--EEEESS-EEEEEEE-TT--TT-EEE--TTS----EESHHHHHHHHHHHTT--EEEEEEEE---HHHHHHHHHH-TTEEE-PEEESSPPEEEEEEEETTTTEEEEEE---------HHHHHHHH--GGG-SEEEEES---TTS-TTHHHHHHHHHHHTT-EEEEE--HHHHHHHTTSS---SEE----TT--S--SS----SHHHHHHHHHHHHHHSSEEEEEETTTEEEEEESS-EEEEEESS---GGG-TTHHHHHHH--HHHHHH-S-S---HHHHHHHHHHTTSSS----HHHHHHGGGSEEEEE--

Foldseek 3Di:
DEEFEFQAKAAEKEAEDAPDDPPDDDDDPDPVRIDAIGGLRLLLQLLLVLAVAAYEYEHEAEDPSVVHVVRSCVSDPRYHYDYLYDYFHRYYKYWYFHQNVLDIDIGDDQGDADEVSVVVRVVVLLVLVVDQAYEYEDDHHPNDDLLVVLVSQVSNVVVNRAYEYEEAQVSVVSNVPDPAAHQEYEYDCPPDQDAHPNAGPDDPVSQVVVQAVNQVRYQWYWYDDPNAKTWIAGPVAIKIKGFQDDFRNLLQVNLQSQLVSLCVCCVPPNPPPVVNLLSSLSSRLSRPDNDRDDHPVSSVVSNPGMDMDGDD/DEEEEFAAKAAEFEAEDAPDDPDDDDDDDPPPDRDATGGLRLLLQLLLVLQVAAYEYEHEAEDPSVVHVVRSCVSHVSYHYDYLYDYDHRWYKYWYFHQHVLDIDIDTDAGDADEPSLVVVVVVLLVLVVDQAYEYEGDHHHNDDLLVVLVSQVSNVVSVHAYEYEEAQVSVVNNVVHPAHHQEYEYDCVVPCDAHPPQRDDDPVSQQVVQAVNQVRHQWYWYDDPNAKTWIDGPVAIKIKGFQDDFRNLQQVNLQSQLVSLCVCCVPPNDPPVVNLLSSLRSRLSRVDNDNDDYPVSSVVSNVGMDMDTDD

CATH classification: 3.40.1190.20 (+1 more: 2.20.150.10)